Protein AF-A0A5C7JDY8-F1 (afdb_monomer_lite)

Sequence (468 aa):
NITDRLSFLAELFDVFECDSENESQLEAKLAELNAAGYLSSPVINNQGEIIAIVSEKQNGKERTLKKVSVCSDVFGSMIMADPTENKIYLQWMLNLFSRLIKDGKVNSTEAAIRLVEEDLPQANKYLTLFEDNKRKKKFKELCKGSYSLKGITDPTDINQYKSLSQLFDSVDPFIEKDASAIERTMQRFVDIGQALIPVKDRKFTLFIPKSTDASVIFEDFANWCTARKGNGMFNSYTTGHKKPNGKNSDIYIIINNKFFEGKSKEIYQIHFETNQLKDSRNGQNVSIFENVIAESEGISNFFYEELMTMAKHHSKGLENNRYLDYLIQFGFAESLFELLDENTPSIRFMTREIPRLPDISKFKSLDQLIITNAKMVELHPSIGKLTNLEMLVLTENRIKELPKEIGALKNLQFLNLIGNPIKEIPAEITYLDKSNGGSLHRVGVREEDIGVENYRKLRELLPTTFLS

Structure (mmCIF, N/CA/C/O backbone):
data_AF-A0A5C7JDY8-F1
#
_entry.id   AF-A0A5C7JDY8-F1
#
loop_
_atom_site.group_PDB
_atom_site.id
_atom_site.type_symbol
_atom_site.label_atom_id
_atom_site.label_alt_id
_atom_site.label_comp_id
_atom_site.label_asym_id
_atom_site.label_entity_id
_atom_site.label_seq_id
_atom_site.pdbx_PDB_ins_code
_atom_site.Cartn_x
_atom_site.Cartn_y
_atom_site.Cartn_z
_atom_site.occupancy
_atom_site.B_iso_or_equiv
_atom_site.auth_seq_id
_atom_site.auth_comp_id
_atom_site.auth_asym_id
_atom_site.auth_atom_id
_atom_site.pdbx_PDB_model_num
ATOM 1 N N . ASN A 1 1 ? 14.410 -26.413 26.991 1.00 84.56 1 ASN A N 1
ATOM 2 C CA . ASN A 1 1 ? 14.715 -25.323 27.945 1.00 84.56 1 ASN A CA 1
ATOM 3 C C . ASN A 1 1 ? 14.524 -23.981 27.226 1.00 84.56 1 ASN A C 1
ATOM 5 O O . ASN A 1 1 ? 14.586 -23.978 26.001 1.00 84.56 1 ASN A O 1
ATOM 9 N N . ILE A 1 2 ? 14.266 -22.865 27.925 1.00 90.06 2 ILE A N 1
ATOM 10 C CA . ILE A 1 2 ? 14.175 -21.525 27.308 1.00 90.06 2 ILE A CA 1
ATOM 11 C C . ILE A 1 2 ? 15.467 -21.184 26.556 1.00 90.06 2 ILE A C 1
ATOM 13 O O . ILE A 1 2 ? 15.404 -20.692 25.435 1.00 90.06 2 ILE A O 1
ATOM 17 N N . THR A 1 3 ? 16.626 -21.546 27.113 1.00 91.00 3 THR A N 1
ATOM 18 C CA . THR A 1 3 ? 17.938 -21.350 26.483 1.00 91.00 3 THR A CA 1
ATOM 19 C C . THR A 1 3 ? 18.020 -22.039 25.122 1.00 91.00 3 THR A C 1
ATOM 21 O O . THR A 1 3 ? 18.312 -21.373 24.137 1.00 91.00 3 THR A O 1
ATOM 24 N N . ASP A 1 4 ? 17.656 -23.326 25.033 1.00 92.19 4 ASP A N 1
ATOM 25 C CA . ASP A 1 4 ? 17.665 -24.068 23.760 1.00 92.19 4 ASP A CA 1
ATOM 26 C C . ASP A 1 4 ? 16.756 -23.412 22.716 1.00 92.19 4 ASP A C 1
ATOM 28 O O . ASP A 1 4 ? 17.091 -23.353 21.536 1.00 92.19 4 ASP A O 1
ATOM 32 N N . ARG A 1 5 ? 15.597 -22.897 23.149 1.00 93.06 5 ARG A N 1
ATOM 33 C CA . ARG A 1 5 ? 14.659 -22.198 22.266 1.00 93.06 5 ARG A CA 1
ATOM 34 C C . ARG A 1 5 ? 15.249 -20.887 21.756 1.00 93.06 5 ARG A C 1
ATOM 36 O O . ARG A 1 5 ? 15.104 -20.601 20.572 1.00 93.06 5 ARG A O 1
ATOM 43 N N . LEU A 1 6 ? 15.887 -20.098 22.620 1.00 96.19 6 LEU A N 1
ATOM 44 C CA . LEU A 1 6 ? 16.533 -18.849 22.217 1.00 96.19 6 LEU A CA 1
ATOM 45 C C . LEU A 1 6 ? 17.688 -19.114 21.250 1.00 96.19 6 LEU A C 1
ATOM 47 O O . LEU A 1 6 ? 17.748 -18.459 20.217 1.00 96.19 6 LEU A O 1
ATOM 51 N N . SER A 1 7 ? 18.533 -20.112 21.523 1.00 95.62 7 SER A N 1
ATOM 52 C CA . SER A 1 7 ? 19.612 -20.518 20.615 1.00 95.62 7 SER A CA 1
ATOM 53 C C . SER A 1 7 ? 19.076 -20.996 19.265 1.00 95.62 7 SER A C 1
ATOM 55 O O . SER A 1 7 ? 19.556 -20.550 18.228 1.00 95.62 7 SER A O 1
ATOM 57 N N . PHE A 1 8 ? 18.030 -21.827 19.266 1.00 96.56 8 PHE A N 1
ATOM 58 C CA . PHE A 1 8 ? 17.374 -22.278 18.038 1.00 96.56 8 PHE A CA 1
ATOM 59 C C . PHE A 1 8 ? 16.804 -21.111 17.220 1.00 96.56 8 PHE A C 1
ATOM 61 O O . PHE A 1 8 ? 16.949 -21.079 16.001 1.00 96.56 8 PHE A O 1
ATOM 68 N N . LEU A 1 9 ? 16.150 -20.143 17.870 1.00 97.06 9 LEU A N 1
ATOM 69 C CA . LEU A 1 9 ? 15.602 -18.975 17.179 1.00 97.06 9 LEU A CA 1
ATOM 70 C C . LEU A 1 9 ? 16.703 -18.036 16.680 1.00 97.06 9 LEU A C 1
ATOM 72 O O . LEU A 1 9 ? 16.579 -17.517 15.576 1.00 97.06 9 LEU A O 1
ATOM 76 N N . ALA A 1 10 ? 17.778 -17.849 17.445 1.00 97.25 10 ALA A N 1
ATOM 77 C CA . ALA A 1 10 ? 18.922 -17.058 17.010 1.00 97.25 10 ALA A CA 1
ATOM 78 C C . ALA A 1 10 ? 19.558 -17.645 15.738 1.00 97.25 10 ALA A C 1
ATOM 80 O O . ALA A 1 10 ? 19.825 -16.912 14.791 1.00 97.25 10 ALA A O 1
ATOM 81 N N . GLU A 1 11 ? 19.709 -18.971 15.672 1.00 97.06 11 GLU A N 1
ATOM 82 C CA . GLU A 1 11 ? 20.195 -19.668 14.475 1.00 97.06 11 GLU A CA 1
ATOM 83 C C . GLU A 1 11 ? 19.200 -19.563 13.306 1.00 97.06 11 GLU A C 1
ATOM 85 O O . GLU A 1 11 ? 19.575 -19.197 12.192 1.00 97.06 11 GLU A O 1
ATOM 90 N N . LEU A 1 12 ? 17.912 -19.826 13.556 1.00 96.44 12 LEU A N 1
ATOM 91 C CA . LEU A 1 12 ? 16.868 -19.813 12.526 1.00 96.44 12 LEU A CA 1
ATOM 92 C C . LEU A 1 12 ? 16.720 -18.445 11.841 1.00 96.44 12 LEU A C 1
ATOM 94 O O . LEU A 1 12 ? 16.438 -18.386 10.643 1.00 96.44 12 LEU A O 1
ATOM 98 N N . PHE A 1 13 ? 16.880 -17.361 12.602 1.00 96.62 13 PHE A N 1
ATOM 99 C CA . PHE A 1 13 ? 16.777 -15.983 12.115 1.00 96.62 13 PHE A CA 1
ATOM 100 C C . PHE A 1 13 ? 18.139 -15.332 11.834 1.00 96.62 13 PHE A C 1
ATOM 102 O O . PHE A 1 13 ? 18.193 -14.124 11.609 1.00 96.62 13 PHE A O 1
ATOM 109 N N . ASP A 1 14 ? 19.213 -16.133 11.796 1.00 96.31 14 ASP A N 1
ATOM 110 C CA . ASP A 1 14 ? 20.577 -15.702 11.465 1.00 96.31 14 ASP A CA 1
ATOM 111 C C . ASP A 1 14 ? 20.993 -14.442 12.236 1.00 96.31 14 ASP A C 1
ATOM 113 O O . ASP A 1 14 ? 21.390 -13.435 11.644 1.00 96.31 14 ASP A O 1
ATOM 117 N N . VAL A 1 15 ? 20.820 -14.484 13.560 1.00 96.56 15 VAL A N 1
ATOM 118 C CA . VAL A 1 15 ? 21.143 -13.360 14.440 1.00 96.56 15 VAL A CA 1
ATOM 119 C C . VAL A 1 15 ? 22.648 -13.115 14.430 1.00 96.56 15 VAL A C 1
ATOM 121 O O . VAL A 1 15 ? 23.434 -14.048 14.596 1.00 96.56 15 VAL A O 1
ATOM 124 N N . PHE A 1 16 ? 23.043 -11.860 14.234 1.00 94.38 16 PHE A N 1
ATOM 125 C CA . PHE A 1 16 ? 24.439 -11.432 14.219 1.00 94.38 16 PHE A CA 1
ATOM 126 C C . PHE A 1 16 ? 24.649 -10.275 15.195 1.00 94.38 16 PHE A C 1
ATOM 128 O O . PHE A 1 16 ? 23.713 -9.535 15.490 1.00 94.38 16 PHE A O 1
ATOM 135 N N . GLU A 1 17 ? 25.872 -10.133 15.695 1.00 90.44 17 GLU A N 1
ATOM 136 C CA . GLU A 1 17 ? 26.235 -9.037 16.590 1.00 90.44 17 GLU A CA 1
ATOM 137 C C . GLU A 1 17 ? 26.428 -7.727 15.811 1.00 90.44 17 GLU A C 1
ATOM 139 O O . GLU A 1 17 ? 27.074 -7.719 14.760 1.00 90.44 17 GLU A O 1
ATOM 144 N N . CYS A 1 18 ? 25.847 -6.631 16.309 1.00 80.62 18 CYS A N 1
ATOM 145 C CA . CYS A 1 18 ? 25.753 -5.345 15.593 1.00 80.62 18 CYS A CA 1
ATOM 146 C C . CYS A 1 18 ? 26.466 -4.190 16.286 1.00 80.62 18 CYS A C 1
ATOM 148 O O . CYS A 1 18 ? 26.178 -3.040 15.955 1.00 80.62 18 CYS A O 1
ATOM 150 N N . ASP A 1 19 ? 27.316 -4.497 17.265 1.00 70.75 19 ASP A N 1
ATOM 151 C CA . ASP A 1 19 ? 27.870 -3.535 18.214 1.00 70.75 19 ASP A CA 1
ATOM 152 C C . ASP A 1 19 ? 28.311 -2.237 17.515 1.00 70.75 19 ASP A C 1
ATOM 154 O O . ASP A 1 19 ? 29.191 -2.243 16.646 1.00 70.75 19 ASP A O 1
ATOM 158 N N . SER A 1 20 ? 27.647 -1.127 17.854 1.00 55.72 20 SER A N 1
ATOM 159 C CA . SER A 1 20 ? 27.766 0.156 17.144 1.00 55.72 20 SER A CA 1
ATOM 160 C C . SER A 1 20 ? 29.153 0.787 17.281 1.00 55.72 20 SER A C 1
ATOM 162 O O . SER A 1 20 ? 29.516 1.669 16.503 1.00 55.72 20 SER A O 1
ATOM 164 N N . GLU A 1 21 ? 29.958 0.300 18.228 1.00 56.88 21 GLU A N 1
ATOM 165 C CA . GLU A 1 21 ? 31.339 0.725 18.449 1.00 56.88 21 GLU A CA 1
ATOM 166 C C . GLU A 1 21 ? 32.373 -0.110 17.665 1.00 56.88 21 GLU A C 1
ATOM 168 O O . GLU A 1 21 ? 33.567 0.197 17.715 1.00 56.88 21 GLU A O 1
ATOM 173 N N . ASN A 1 22 ? 31.961 -1.156 16.931 1.00 60.12 22 ASN A N 1
ATOM 174 C CA . ASN A 1 22 ? 32.885 -2.129 16.341 1.00 60.12 22 ASN A CA 1
ATOM 175 C C . ASN A 1 22 ? 32.476 -2.563 14.914 1.00 60.12 22 ASN A C 1
ATOM 177 O O . ASN A 1 22 ? 31.991 -3.675 14.690 1.00 60.12 22 ASN A O 1
ATOM 181 N N . GLU A 1 23 ? 32.752 -1.707 13.915 1.00 64.69 23 GLU A N 1
ATOM 182 C CA . GLU A 1 23 ? 32.486 -1.944 12.472 1.00 64.69 23 GLU A CA 1
ATOM 183 C C . GLU A 1 23 ? 32.972 -3.322 11.962 1.00 64.69 23 GLU A C 1
ATOM 185 O O . GLU A 1 23 ? 32.398 -3.897 11.035 1.00 64.69 23 GLU A O 1
ATOM 190 N N . SER A 1 24 ? 33.976 -3.907 12.622 1.00 75.00 24 SER A N 1
ATOM 191 C CA . SER A 1 24 ? 34.580 -5.197 12.276 1.00 75.00 24 SER A CA 1
ATOM 192 C C . SER A 1 24 ? 33.593 -6.376 12.223 1.00 75.00 24 SER A C 1
ATOM 194 O O . SER A 1 24 ? 33.798 -7.299 11.431 1.00 75.00 24 SER A O 1
ATOM 196 N N . GLN A 1 25 ? 32.527 -6.382 13.031 1.00 81.06 25 GLN A N 1
ATOM 197 C CA . GLN A 1 25 ? 31.585 -7.512 13.075 1.00 81.06 25 GLN A CA 1
ATOM 198 C C . GLN A 1 25 ? 30.564 -7.481 11.933 1.00 81.06 25 GLN A C 1
ATOM 200 O O . GLN A 1 25 ? 30.268 -8.521 11.335 1.00 81.06 25 GLN A O 1
ATOM 205 N N . LEU A 1 26 ? 30.087 -6.288 11.569 1.00 84.62 26 LEU A N 1
ATOM 206 C CA . LEU A 1 26 ? 29.249 -6.100 10.388 1.00 84.62 26 LEU A CA 1
ATOM 207 C C . LEU A 1 26 ? 30.007 -6.501 9.122 1.00 84.62 26 LEU A C 1
ATOM 209 O O . LEU A 1 26 ? 29.480 -7.246 8.295 1.00 84.62 26 LEU A O 1
ATOM 213 N N . GLU A 1 27 ? 31.249 -6.031 8.979 1.00 86.69 27 GLU A N 1
ATOM 214 C CA . GLU A 1 27 ? 32.102 -6.372 7.841 1.00 86.69 27 GLU A CA 1
ATOM 215 C C . GLU A 1 27 ? 32.318 -7.883 7.735 1.00 86.69 27 GLU A C 1
ATOM 217 O O . GLU A 1 27 ? 32.195 -8.447 6.645 1.00 86.69 27 GLU A O 1
ATOM 222 N N . ALA A 1 28 ? 32.558 -8.560 8.863 1.00 88.88 28 ALA A N 1
ATOM 223 C CA . ALA A 1 28 ? 32.689 -10.012 8.901 1.00 88.88 28 ALA A CA 1
ATOM 224 C C . ALA A 1 28 ? 31.406 -10.723 8.438 1.00 88.88 28 ALA A C 1
ATOM 226 O O . ALA A 1 28 ? 31.482 -11.648 7.624 1.00 88.88 28 ALA A O 1
ATOM 227 N N . LYS A 1 29 ? 30.223 -10.271 8.884 1.00 92.44 29 LYS A N 1
ATOM 228 C CA . LYS A 1 29 ? 28.945 -10.864 8.460 1.00 92.44 29 LYS A CA 1
ATOM 229 C C . LYS A 1 29 ? 28.654 -10.612 6.980 1.00 92.44 29 LYS A C 1
ATOM 231 O O . LYS A 1 29 ? 28.225 -11.523 6.272 1.00 92.44 29 LYS A O 1
ATOM 236 N N . LEU A 1 30 ? 28.924 -9.406 6.482 1.00 90.94 30 LEU A N 1
ATOM 237 C CA . LEU A 1 30 ? 28.797 -9.086 5.058 1.00 90.94 30 LEU A CA 1
ATOM 238 C C . LEU A 1 30 ? 29.766 -9.922 4.212 1.00 90.94 30 LEU A C 1
ATOM 240 O O . LEU A 1 30 ? 29.370 -10.439 3.168 1.00 90.94 30 LEU A O 1
ATOM 244 N N . ALA A 1 31 ? 31.004 -10.118 4.671 1.00 91.31 31 ALA A N 1
ATOM 245 C CA . ALA A 1 31 ? 31.983 -10.973 4.006 1.00 91.31 31 ALA A CA 1
ATOM 246 C C . ALA A 1 31 ? 31.539 -12.446 3.965 1.00 91.31 31 ALA A C 1
ATOM 248 O O . ALA A 1 31 ? 31.641 -13.078 2.913 1.00 91.31 31 ALA A O 1
ATOM 249 N N . GLU A 1 32 ? 30.991 -12.981 5.062 1.00 94.25 32 GLU A N 1
ATOM 250 C CA . GLU A 1 32 ? 30.404 -14.329 5.127 1.00 94.25 32 GLU A CA 1
ATOM 251 C C . GLU A 1 32 ? 29.272 -14.500 4.098 1.00 94.25 32 GLU A C 1
ATOM 253 O O . GLU A 1 32 ? 29.255 -15.460 3.322 1.00 94.25 32 GLU A O 1
ATOM 258 N N . LEU A 1 33 ? 28.341 -13.543 4.045 1.00 92.62 33 LEU A N 1
ATOM 259 C CA . LEU A 1 33 ? 27.202 -13.570 3.124 1.00 92.62 33 LEU A CA 1
ATOM 260 C C . LEU A 1 33 ? 27.646 -13.444 1.660 1.00 92.62 33 LEU A C 1
ATOM 262 O O . LEU A 1 33 ? 27.157 -14.184 0.799 1.00 92.62 33 LEU A O 1
ATOM 266 N N . ASN A 1 34 ? 28.614 -12.568 1.386 1.00 91.81 34 ASN A N 1
ATOM 267 C CA . ASN A 1 34 ? 29.216 -12.412 0.064 1.00 91.81 34 ASN A CA 1
ATOM 268 C C . ASN A 1 34 ? 29.932 -13.699 -0.376 1.00 91.81 34 ASN A C 1
ATOM 270 O O . ASN A 1 34 ? 29.752 -14.143 -1.510 1.00 91.81 34 ASN A O 1
ATOM 274 N N . ALA A 1 35 ? 30.674 -14.358 0.523 1.00 92.69 35 ALA A N 1
ATOM 275 C CA . ALA A 1 35 ? 31.313 -15.648 0.253 1.00 92.69 35 ALA A CA 1
ATOM 276 C C . ALA A 1 35 ? 30.286 -16.764 -0.026 1.00 92.69 35 ALA A C 1
ATOM 278 O O . ALA A 1 35 ? 30.525 -17.643 -0.855 1.00 92.69 35 ALA A O 1
ATOM 279 N N . ALA A 1 36 ? 29.104 -16.699 0.595 1.00 91.06 36 ALA A N 1
ATOM 280 C CA . ALA A 1 36 ? 27.971 -17.574 0.294 1.00 91.06 36 ALA A CA 1
ATOM 281 C C . ALA A 1 36 ? 27.224 -17.202 -1.010 1.00 91.06 36 ALA A C 1
ATOM 283 O O . ALA A 1 36 ? 26.275 -17.895 -1.410 1.00 91.06 36 ALA A O 1
ATOM 284 N N . GLY A 1 37 ? 27.657 -16.150 -1.710 1.00 89.88 37 GLY A N 1
ATOM 285 C CA . GLY A 1 37 ? 27.122 -15.697 -2.993 1.00 89.88 37 GLY A CA 1
ATOM 286 C C . GLY A 1 37 ? 25.838 -14.875 -2.885 1.00 89.88 37 GLY A C 1
ATOM 287 O O . GLY A 1 37 ? 25.045 -14.890 -3.827 1.00 89.88 37 GLY A O 1
ATOM 288 N N . TYR A 1 38 ? 25.594 -14.227 -1.745 1.00 92.31 38 TYR A N 1
ATOM 289 C CA . TYR A 1 38 ? 24.514 -13.254 -1.587 1.00 92.31 38 TYR A CA 1
ATOM 290 C C . TYR A 1 38 ? 25.014 -11.839 -1.876 1.00 92.31 38 TYR A C 1
ATOM 292 O O . TYR A 1 38 ? 26.098 -11.467 -1.442 1.00 92.31 38 TYR A O 1
ATOM 300 N N . LEU A 1 39 ? 24.187 -11.031 -2.536 1.00 89.81 39 LEU A N 1
ATOM 301 C CA . LEU A 1 39 ? 24.311 -9.579 -2.529 1.00 89.81 39 LEU A CA 1
ATOM 302 C C . LEU A 1 39 ? 23.587 -9.057 -1.286 1.00 89.81 39 LEU A C 1
ATOM 304 O O . LEU A 1 39 ? 22.394 -9.315 -1.129 1.00 89.81 39 LEU A O 1
ATOM 308 N N . SER A 1 40 ? 24.301 -8.369 -0.398 1.00 91.94 40 SER A N 1
ATOM 309 C CA . SER A 1 40 ? 23.774 -7.989 0.917 1.00 91.94 40 SER A CA 1
ATOM 310 C C . SER A 1 40 ? 23.791 -6.481 1.127 1.00 91.94 40 SER A C 1
ATOM 312 O O . SER A 1 40 ? 24.687 -5.788 0.650 1.00 91.94 40 SER A O 1
ATOM 314 N N . SER A 1 41 ? 22.799 -5.961 1.842 1.00 89.25 41 SER A N 1
ATOM 315 C CA . SER A 1 41 ? 22.700 -4.543 2.187 1.00 89.25 41 SER A CA 1
ATOM 316 C C . SER A 1 41 ? 22.206 -4.380 3.627 1.00 89.25 41 SER A C 1
ATOM 318 O O . SER A 1 41 ? 21.225 -5.030 4.003 1.00 89.25 41 SER A O 1
ATOM 320 N N . PRO A 1 42 ? 22.871 -3.550 4.451 1.00 91.12 42 PRO A N 1
ATOM 321 C CA . PRO A 1 42 ? 22.402 -3.262 5.799 1.00 91.12 42 PRO A CA 1
ATOM 322 C C . PRO A 1 42 ? 21.123 -2.421 5.752 1.00 91.12 42 PRO A C 1
ATOM 324 O O . PRO A 1 42 ? 20.952 -1.557 4.891 1.00 91.12 42 PRO A O 1
ATOM 327 N N . VAL A 1 43 ? 20.228 -2.674 6.701 1.00 90.69 43 VAL A N 1
ATOM 328 C CA . VAL A 1 43 ? 19.043 -1.861 6.968 1.00 90.69 43 VAL A CA 1
ATOM 329 C C . VAL A 1 43 ? 19.348 -1.007 8.187 1.00 90.69 43 VAL A C 1
ATOM 331 O O . VAL A 1 43 ? 19.627 -1.544 9.261 1.00 90.69 43 VAL A O 1
ATOM 334 N N . ILE A 1 44 ? 19.303 0.308 8.000 1.00 89.56 44 ILE A N 1
ATOM 335 C CA . ILE A 1 44 ? 19.692 1.302 8.999 1.00 89.56 44 ILE A CA 1
ATOM 336 C C . ILE A 1 44 ? 18.443 2.068 9.436 1.00 89.56 44 ILE A C 1
ATOM 338 O O . ILE A 1 44 ? 17.610 2.421 8.598 1.00 89.56 44 ILE A O 1
ATOM 342 N N . ASN A 1 45 ? 18.298 2.274 10.741 1.00 88.44 45 ASN A N 1
ATOM 343 C CA . ASN A 1 45 ? 17.192 3.014 11.336 1.00 88.44 45 ASN A CA 1
ATOM 344 C C . ASN A 1 45 ? 17.424 4.541 11.278 1.00 88.44 45 ASN A C 1
ATOM 346 O O . ASN A 1 45 ? 18.426 5.015 10.734 1.00 88.44 45 ASN A O 1
ATOM 350 N N . ASN A 1 46 ? 16.503 5.336 11.825 1.00 86.44 46 ASN A N 1
ATOM 351 C CA . ASN A 1 46 ? 16.593 6.798 11.760 1.00 86.44 46 ASN A CA 1
ATOM 352 C C . ASN A 1 46 ? 17.735 7.372 12.614 1.00 86.44 46 ASN A C 1
ATOM 354 O O . ASN A 1 46 ? 18.157 8.507 12.385 1.00 86.44 46 ASN A O 1
ATOM 358 N N . GLN A 1 47 ? 18.229 6.613 13.596 1.00 85.81 47 GLN A N 1
ATOM 359 C CA . GLN A 1 47 ? 19.366 6.985 14.439 1.00 85.81 47 GLN A CA 1
ATOM 360 C C . GLN A 1 47 ? 20.722 6.587 13.832 1.00 85.81 47 GLN A C 1
ATOM 362 O O . GLN A 1 47 ? 21.760 6.933 14.394 1.00 85.81 47 GLN A O 1
ATOM 367 N N . GLY A 1 48 ? 20.739 5.920 12.674 1.00 85.81 48 GLY A N 1
ATOM 368 C CA . GLY A 1 48 ? 21.973 5.444 12.048 1.00 85.81 48 GLY A CA 1
ATOM 369 C C . GLY A 1 48 ? 22.431 4.066 12.540 1.00 85.81 48 GLY A C 1
ATOM 370 O O . GLY A 1 48 ? 23.530 3.638 12.198 1.00 85.81 48 GLY A O 1
ATOM 371 N N . GLU A 1 49 ? 21.603 3.358 13.307 1.00 89.00 49 GLU A N 1
ATOM 372 C CA . GLU A 1 49 ? 21.902 2.037 13.859 1.00 89.00 49 GLU A CA 1
ATOM 373 C C . GLU A 1 49 ? 21.433 0.931 12.908 1.00 89.00 49 GLU A C 1
ATOM 375 O O . GLU A 1 49 ? 20.414 1.046 12.219 1.00 89.00 49 GLU A O 1
ATOM 380 N N . ILE A 1 50 ? 22.168 -0.178 12.873 1.00 91.44 50 ILE A N 1
ATOM 381 C CA . ILE A 1 50 ? 21.856 -1.308 11.998 1.00 91.44 50 ILE A CA 1
ATOM 382 C C . ILE A 1 50 ? 20.844 -2.211 12.688 1.00 91.44 50 ILE A C 1
ATOM 384 O O . ILE A 1 50 ? 21.108 -2.758 13.751 1.00 91.44 50 ILE A O 1
ATOM 388 N N . ILE A 1 51 ? 19.704 -2.435 12.040 1.00 94.00 51 ILE A N 1
ATOM 389 C CA . ILE A 1 51 ? 18.634 -3.280 12.588 1.00 94.00 51 ILE A CA 1
ATOM 390 C C . ILE A 1 51 ? 18.561 -4.657 11.922 1.00 94.00 51 ILE A C 1
ATOM 392 O O . ILE A 1 51 ? 18.035 -5.608 12.506 1.00 94.00 51 ILE A O 1
ATOM 396 N N . ALA A 1 52 ? 19.085 -4.790 10.701 1.00 95.06 52 ALA A N 1
ATOM 397 C CA . ALA A 1 52 ? 19.141 -6.052 9.968 1.00 95.06 52 ALA A CA 1
ATOM 398 C C . ALA A 1 52 ? 20.088 -5.982 8.763 1.00 95.06 52 ALA A C 1
ATOM 400 O O . ALA A 1 52 ? 20.518 -4.907 8.351 1.00 95.06 52 ALA A O 1
ATOM 401 N N . ILE A 1 53 ? 20.327 -7.131 8.134 1.00 93.31 53 ILE A N 1
ATOM 402 C CA . ILE A 1 53 ? 20.910 -7.237 6.792 1.00 93.31 53 ILE A CA 1
ATOM 403 C C . ILE A 1 53 ? 19.902 -7.949 5.894 1.00 93.31 53 ILE A C 1
ATOM 405 O O . ILE A 1 53 ? 19.405 -9.023 6.243 1.00 93.31 53 ILE A O 1
ATOM 409 N N . VAL A 1 54 ? 19.601 -7.363 4.733 1.00 92.69 54 VAL A N 1
ATOM 410 C CA . VAL A 1 54 ? 18.847 -8.034 3.670 1.00 92.69 54 VAL A CA 1
ATOM 411 C C . VAL A 1 54 ? 19.822 -8.592 2.643 1.00 92.69 54 VAL A C 1
ATOM 413 O O . VAL A 1 54 ? 20.714 -7.889 2.174 1.00 92.69 54 VAL A O 1
ATOM 416 N N . SER A 1 55 ? 19.657 -9.866 2.302 1.00 92.06 55 SER A N 1
ATOM 417 C CA . SER A 1 55 ? 20.558 -10.599 1.415 1.00 92.06 55 SER A CA 1
ATOM 418 C C . SER A 1 55 ? 19.779 -11.285 0.306 1.00 92.06 55 SER A C 1
ATOM 420 O O . SER A 1 55 ? 18.841 -12.041 0.569 1.00 92.06 55 SER A O 1
ATOM 422 N N . GLU A 1 56 ? 20.192 -11.077 -0.940 1.00 90.62 56 GLU A N 1
ATOM 423 C CA . GLU A 1 56 ? 19.538 -11.631 -2.122 1.00 90.62 56 GLU A CA 1
ATOM 424 C C . GLU A 1 56 ? 20.504 -12.470 -2.959 1.00 90.62 56 GLU A C 1
ATOM 426 O O . GLU A 1 56 ? 21.659 -12.108 -3.174 1.00 90.62 56 GLU A O 1
ATOM 431 N N . LYS A 1 57 ? 20.033 -13.618 -3.449 1.00 89.06 57 LYS A N 1
ATOM 432 C CA . LYS A 1 57 ? 20.805 -14.506 -4.324 1.00 89.06 57 LYS A CA 1
ATOM 433 C C . LYS A 1 57 ? 19.932 -15.030 -5.452 1.00 89.06 57 LYS A C 1
ATOM 435 O O . LYS A 1 57 ? 18.859 -15.584 -5.209 1.00 89.06 57 LYS A O 1
ATOM 440 N N . GLN A 1 58 ? 20.397 -14.899 -6.691 1.00 79.56 58 GLN A N 1
ATOM 441 C CA . GLN A 1 58 ? 19.716 -15.506 -7.833 1.00 79.56 58 GLN A CA 1
ATOM 442 C C . GLN A 1 58 ? 19.923 -17.019 -7.814 1.00 79.56 58 GLN A C 1
ATOM 444 O O . GLN A 1 58 ? 21.052 -17.507 -7.781 1.00 79.56 58 GLN A O 1
ATOM 449 N N . ASN A 1 59 ? 18.826 -17.772 -7.839 1.00 76.62 59 ASN A N 1
ATOM 450 C CA . ASN A 1 59 ? 18.872 -19.201 -8.104 1.00 76.62 59 ASN A CA 1
ATOM 451 C C . ASN A 1 59 ? 18.542 -19.432 -9.585 1.00 76.62 59 ASN A C 1
ATOM 453 O O . ASN A 1 59 ? 17.666 -18.755 -10.120 1.00 76.62 59 ASN A O 1
ATOM 457 N N . GLY A 1 60 ? 19.200 -20.394 -10.242 1.00 58.44 60 GLY A N 1
ATOM 458 C CA . GLY A 1 60 ? 19.135 -20.656 -11.694 1.00 58.44 60 GLY A CA 1
ATOM 459 C C . GLY A 1 60 ? 17.764 -21.062 -12.273 1.00 58.44 60 GLY A C 1
ATOM 460 O O . GLY A 1 60 ? 17.709 -21.648 -13.347 1.00 58.44 60 GLY A O 1
ATOM 461 N N . LYS A 1 61 ? 16.659 -20.789 -11.567 1.00 56.25 61 LYS A N 1
ATOM 462 C CA . LYS A 1 61 ? 15.258 -21.019 -11.957 1.00 56.25 61 LYS A CA 1
ATOM 463 C C . LYS A 1 61 ? 14.369 -19.793 -11.676 1.00 56.25 61 LYS A C 1
ATOM 465 O O . LYS A 1 61 ? 13.324 -19.938 -11.048 1.00 56.25 61 LYS A O 1
ATOM 470 N N . GLU A 1 62 ? 14.815 -18.593 -12.057 1.00 57.94 62 GLU A N 1
ATOM 471 C CA . GLU A 1 62 ? 14.061 -17.319 -11.951 1.00 57.94 62 GLU A CA 1
ATOM 472 C C . GLU A 1 62 ? 13.543 -16.938 -10.542 1.00 57.94 62 GLU A C 1
ATOM 474 O O . GLU A 1 62 ? 12.793 -15.976 -10.390 1.00 57.94 62 GLU A O 1
ATOM 479 N N . ARG A 1 63 ? 13.937 -17.655 -9.481 1.00 63.81 63 ARG A N 1
ATOM 480 C CA . ARG A 1 63 ? 13.561 -17.344 -8.095 1.00 63.81 63 ARG A CA 1
ATOM 481 C C . ARG A 1 63 ? 14.738 -16.723 -7.358 1.00 63.81 63 ARG A C 1
ATOM 483 O O . ARG A 1 63 ? 15.751 -17.386 -7.133 1.00 63.81 63 ARG A O 1
ATOM 490 N N . THR A 1 64 ? 14.570 -15.476 -6.935 1.00 75.56 64 THR A N 1
ATOM 491 C CA . THR A 1 64 ? 15.478 -14.806 -6.000 1.00 75.56 64 THR A CA 1
ATOM 492 C C . THR A 1 64 ? 15.270 -15.377 -4.601 1.00 75.56 64 THR A C 1
ATOM 494 O O . THR A 1 64 ? 14.168 -15.336 -4.054 1.00 75.56 64 THR A O 1
ATOM 497 N N . LEU A 1 65 ? 16.328 -15.937 -4.020 1.00 84.00 65 LEU A N 1
ATOM 498 C CA . LEU A 1 65 ? 16.363 -16.320 -2.615 1.00 84.00 65 LEU A CA 1
ATOM 499 C C . LEU A 1 65 ? 16.642 -15.070 -1.787 1.00 84.00 65 LEU A C 1
ATOM 501 O O . LEU A 1 65 ? 17.671 -14.429 -1.989 1.00 84.00 65 LEU A O 1
ATOM 505 N N . LYS A 1 66 ? 15.740 -14.748 -0.856 1.00 87.94 66 LYS A N 1
ATOM 506 C CA . LYS A 1 66 ? 15.915 -13.651 0.099 1.00 87.94 66 LYS A CA 1
ATOM 507 C C . LYS A 1 66 ? 16.155 -14.192 1.503 1.00 87.94 66 LYS A C 1
ATOM 509 O O . LYS A 1 66 ? 15.352 -14.979 2.016 1.00 87.94 66 LYS A O 1
ATOM 514 N N . LYS A 1 67 ? 17.230 -13.734 2.133 1.00 90.88 67 LYS A N 1
ATOM 515 C CA . LYS A 1 67 ? 17.599 -14.011 3.522 1.00 90.88 67 LYS A CA 1
ATOM 516 C C . LYS A 1 67 ? 17.610 -12.692 4.301 1.00 90.88 67 LYS A C 1
ATOM 518 O O . LYS A 1 67 ? 17.887 -11.640 3.734 1.00 90.88 67 LYS A O 1
ATOM 523 N N . VAL A 1 68 ? 17.247 -12.766 5.578 1.00 94.56 68 VAL A N 1
ATOM 524 C CA . VAL A 1 68 ? 17.354 -11.649 6.523 1.00 94.56 68 VAL A CA 1
ATOM 525 C C . VAL A 1 68 ? 18.192 -12.131 7.691 1.00 94.56 68 VAL A C 1
ATOM 527 O O . VAL A 1 68 ? 17.884 -13.189 8.238 1.00 94.56 68 VAL A O 1
ATOM 530 N N . SER A 1 69 ? 19.223 -11.367 8.027 1.00 95.94 69 SER A N 1
ATOM 531 C CA . SER A 1 69 ? 20.009 -11.529 9.250 1.00 95.94 69 SER A CA 1
ATOM 532 C C . SER A 1 69 ? 19.536 -10.475 10.244 1.00 95.94 69 SER A C 1
ATOM 534 O O . SER A 1 69 ? 19.498 -9.288 9.908 1.00 95.94 69 SER A O 1
ATOM 536 N N . VAL A 1 70 ? 19.108 -10.900 11.431 1.00 96.81 70 VAL A N 1
ATOM 537 C CA . VAL A 1 70 ? 18.528 -10.000 12.440 1.00 96.81 70 VAL A CA 1
ATOM 538 C C . VAL A 1 70 ? 19.617 -9.484 13.368 1.00 96.81 70 VAL A C 1
ATOM 540 O O . VAL A 1 70 ? 20.475 -10.245 13.804 1.00 96.81 70 VAL A O 1
ATOM 543 N N . CYS A 1 71 ? 19.570 -8.197 13.692 1.00 95.56 71 CYS A N 1
ATOM 544 C CA . CYS A 1 71 ? 20.519 -7.637 14.633 1.00 95.56 71 CYS A CA 1
ATOM 545 C C . CYS A 1 71 ? 20.334 -8.184 16.066 1.00 95.56 71 CYS A C 1
ATOM 547 O O . CYS A 1 71 ? 19.193 -8.323 16.520 1.00 95.56 71 CYS A O 1
ATOM 549 N N . SER A 1 72 ? 21.423 -8.463 16.794 1.00 95.44 72 SER A N 1
ATOM 550 C CA . SER A 1 72 ? 21.399 -8.951 18.181 1.00 95.44 72 SER A CA 1
ATOM 551 C C . SER A 1 72 ? 20.655 -8.011 19.134 1.00 95.44 72 SER A C 1
ATOM 553 O O . SER A 1 72 ? 19.852 -8.494 19.933 1.00 95.44 72 SER A O 1
ATOM 555 N N . ASP A 1 73 ? 20.794 -6.691 18.987 1.00 94.12 73 ASP A N 1
ATOM 556 C CA . ASP A 1 73 ? 20.062 -5.703 19.796 1.00 94.12 73 ASP A CA 1
ATOM 557 C C . ASP A 1 73 ? 18.549 -5.743 19.547 1.00 94.12 73 ASP A C 1
ATOM 559 O O . ASP A 1 73 ? 17.737 -5.696 20.480 1.00 94.12 73 ASP A O 1
ATOM 563 N N . VAL A 1 74 ? 18.143 -5.901 18.283 1.00 96.38 74 VAL A N 1
ATOM 564 C CA . VAL A 1 74 ? 16.730 -6.051 17.902 1.00 96.38 74 VAL A CA 1
ATOM 565 C C . VAL A 1 74 ? 16.175 -7.370 18.442 1.00 96.38 74 VAL A C 1
ATOM 567 O O . VAL A 1 74 ? 15.085 -7.401 19.018 1.00 96.38 74 VAL A O 1
ATOM 570 N N . PHE A 1 75 ? 16.934 -8.460 18.310 1.00 97.62 75 PHE A N 1
ATOM 571 C CA . PHE A 1 75 ? 16.581 -9.770 18.854 1.00 97.62 75 PHE A CA 1
ATOM 572 C C . PHE A 1 75 ? 16.434 -9.727 20.384 1.00 97.62 75 PHE A C 1
ATOM 574 O O . PHE A 1 75 ? 15.429 -10.197 20.924 1.00 97.62 75 PHE A O 1
ATOM 581 N N . GLY A 1 76 ? 17.385 -9.100 21.081 1.00 96.50 76 GLY A N 1
ATOM 582 C CA . GLY A 1 76 ? 17.349 -8.872 22.524 1.00 96.50 76 GLY A CA 1
ATOM 583 C C . GLY A 1 76 ? 16.132 -8.052 22.946 1.00 96.50 76 GLY A C 1
ATOM 584 O O . GLY A 1 76 ? 15.396 -8.447 23.853 1.00 96.50 76 GLY A O 1
ATOM 585 N N . SER A 1 77 ? 15.837 -6.974 22.223 1.00 96.56 77 SER A N 1
ATOM 586 C CA . SER A 1 77 ? 14.649 -6.147 22.453 1.00 96.56 77 SER A CA 1
ATOM 587 C C . SER A 1 77 ? 13.348 -6.945 22.298 1.00 96.56 77 SER A C 1
ATOM 589 O O . SER A 1 77 ? 12.442 -6.814 23.121 1.00 96.56 77 SER A O 1
ATOM 591 N N . MET A 1 78 ? 13.261 -7.852 21.317 1.00 98.00 78 MET A N 1
ATOM 592 C CA . MET A 1 78 ? 12.114 -8.759 21.162 1.00 98.00 78 MET A CA 1
ATOM 593 C C . MET A 1 78 ? 12.011 -9.798 22.288 1.00 98.00 78 MET A C 1
ATOM 595 O O . MET A 1 78 ? 10.904 -10.130 22.716 1.00 98.00 78 MET A O 1
ATOM 599 N N . ILE A 1 79 ? 13.134 -10.298 22.814 1.00 97.50 79 ILE A N 1
ATOM 600 C CA . ILE A 1 79 ? 13.132 -11.180 23.994 1.00 97.50 79 ILE A CA 1
ATOM 601 C C . ILE A 1 79 ? 12.561 -10.446 25.211 1.00 97.50 79 ILE A C 1
ATOM 603 O O . ILE A 1 79 ? 11.764 -11.022 25.962 1.00 97.50 79 ILE A O 1
ATOM 607 N N . MET A 1 80 ? 12.961 -9.189 25.411 1.00 95.94 80 MET A N 1
ATOM 608 C CA . MET A 1 80 ? 12.477 -8.347 26.508 1.00 95.94 80 MET A CA 1
ATOM 609 C C . MET A 1 80 ? 11.005 -7.960 26.327 1.00 95.94 80 MET A C 1
ATOM 611 O O . MET A 1 80 ? 10.248 -7.891 27.299 1.00 95.94 80 MET A O 1
ATOM 615 N N . ALA A 1 81 ? 10.573 -7.773 25.080 1.00 96.69 81 ALA A N 1
ATOM 616 C CA . ALA A 1 81 ? 9.187 -7.502 24.736 1.00 96.69 81 ALA A CA 1
ATOM 617 C C . ALA A 1 81 ? 8.244 -8.674 25.047 1.00 96.69 81 ALA A C 1
ATOM 619 O O . ALA A 1 81 ? 7.089 -8.438 25.372 1.00 96.69 81 ALA A O 1
ATOM 620 N N . ASP A 1 82 ? 8.689 -9.927 24.964 1.00 96.81 82 ASP A N 1
ATOM 621 C CA . ASP A 1 82 ? 7.821 -11.081 25.209 1.00 96.81 82 ASP A CA 1
ATOM 622 C C . ASP A 1 82 ? 7.650 -11.353 26.721 1.00 96.81 82 ASP A C 1
ATOM 624 O O . ASP A 1 82 ? 8.608 -11.772 27.383 1.00 96.81 82 ASP A O 1
ATOM 628 N N . PRO A 1 83 ? 6.449 -11.160 27.301 1.00 95.31 83 PRO A N 1
ATOM 629 C CA . PRO A 1 83 ? 6.232 -11.314 28.739 1.00 95.31 83 PRO A CA 1
ATOM 630 C C . PRO A 1 83 ? 6.117 -12.780 29.177 1.00 95.31 83 PRO A C 1
ATOM 632 O O . PRO A 1 83 ? 6.057 -13.065 30.371 1.00 95.31 83 PRO A O 1
ATOM 635 N N . THR A 1 84 ? 6.052 -13.727 28.237 1.00 93.75 84 THR A N 1
ATOM 636 C CA . THR A 1 84 ? 5.833 -15.138 28.558 1.00 93.75 84 THR A CA 1
ATOM 637 C C . THR A 1 84 ? 7.123 -15.824 28.993 1.00 93.75 84 THR A C 1
ATOM 639 O O . THR A 1 84 ? 8.205 -15.559 28.466 1.00 93.75 84 THR A O 1
ATOM 642 N N . GLU A 1 85 ? 7.002 -16.769 29.926 1.00 90.50 85 GLU A N 1
ATOM 643 C CA . GLU A 1 85 ? 8.141 -17.525 30.460 1.00 90.50 85 GLU A CA 1
ATOM 644 C C . GLU A 1 85 ? 8.938 -18.227 29.350 1.00 90.50 85 GLU A C 1
ATOM 646 O O . GLU A 1 85 ? 10.160 -18.169 29.330 1.00 90.50 85 GLU A O 1
ATOM 651 N N . ASN A 1 86 ? 8.250 -18.825 28.371 1.00 90.31 86 ASN A N 1
ATOM 652 C CA . ASN A 1 86 ? 8.874 -19.583 27.280 1.00 90.31 86 ASN A CA 1
ATOM 653 C C . ASN A 1 86 ? 9.033 -18.794 25.974 1.00 90.31 86 ASN A C 1
ATOM 655 O O . ASN A 1 86 ? 9.290 -19.393 24.928 1.00 90.31 86 ASN A O 1
ATOM 659 N N . LYS A 1 87 ? 8.865 -17.470 26.009 1.00 94.06 87 LYS A N 1
ATOM 660 C CA . LYS A 1 87 ? 9.034 -16.590 24.845 1.00 94.06 87 LYS A CA 1
ATOM 661 C C . LYS A 1 87 ? 8.268 -17.092 23.611 1.00 94.06 87 LYS A C 1
ATOM 663 O O . LYS A 1 87 ? 8.830 -17.381 22.544 1.00 94.06 87 LYS A O 1
ATOM 668 N N . ILE A 1 88 ? 6.972 -17.341 23.794 1.00 91.44 88 ILE A N 1
ATOM 669 C CA . ILE A 1 88 ? 6.126 -17.949 22.759 1.00 91.44 88 ILE A CA 1
ATOM 670 C C . ILE A 1 88 ? 5.843 -16.982 21.600 1.00 91.44 88 ILE A C 1
ATOM 672 O O . ILE A 1 88 ? 5.610 -17.438 20.483 1.00 91.44 88 ILE A O 1
ATOM 676 N N . TYR A 1 89 ? 5.928 -15.672 21.839 1.00 95.62 89 TYR A N 1
ATOM 677 C CA . TYR A 1 89 ? 5.693 -14.601 20.869 1.00 95.62 89 TYR A CA 1
ATOM 678 C C . TYR A 1 89 ? 6.942 -14.114 20.156 1.00 95.62 89 TYR A C 1
ATOM 680 O O . TYR A 1 89 ? 6.823 -13.540 19.075 1.00 95.62 89 TYR A O 1
ATOM 688 N N . LEU A 1 90 ? 8.127 -14.394 20.695 1.00 96.69 90 LEU A N 1
ATOM 689 C CA . LEU A 1 90 ? 9.400 -14.049 20.066 1.00 96.69 90 LEU A CA 1
ATOM 690 C C . LEU A 1 90 ? 9.460 -14.496 18.601 1.00 96.69 90 LEU A C 1
ATOM 692 O O . LEU A 1 90 ? 9.772 -13.703 17.720 1.00 96.69 90 LEU A O 1
ATOM 696 N N . GLN A 1 91 ? 9.087 -15.745 18.313 1.00 96.31 91 GLN A N 1
ATOM 697 C CA . GLN A 1 91 ? 9.107 -16.243 16.937 1.00 96.31 91 GLN A CA 1
ATOM 698 C C . GLN A 1 91 ? 8.105 -15.518 16.028 1.00 96.31 91 GLN A C 1
ATOM 700 O O . GLN A 1 91 ? 8.402 -15.280 14.858 1.00 96.31 91 GLN A O 1
ATOM 705 N N . TRP A 1 92 ? 6.936 -15.143 16.550 1.00 96.69 92 TRP A N 1
ATOM 706 C CA . TRP A 1 92 ? 5.968 -14.348 15.797 1.00 96.69 92 TRP A CA 1
ATOM 707 C C . TRP A 1 92 ? 6.519 -12.947 15.487 1.00 96.69 92 TRP A C 1
ATOM 709 O O . TRP A 1 92 ? 6.469 -12.535 14.330 1.00 96.69 92 TRP A O 1
ATOM 719 N N . MET A 1 93 ? 7.131 -12.262 16.461 1.00 97.31 93 MET A N 1
ATOM 720 C CA . MET A 1 93 ? 7.768 -10.952 16.242 1.00 97.31 93 MET A CA 1
ATOM 721 C C . MET A 1 93 ? 8.932 -11.029 15.243 1.00 97.31 93 MET A C 1
ATOM 723 O O . MET A 1 93 ? 9.047 -10.174 14.366 1.00 97.31 93 MET A O 1
ATOM 727 N N . LEU A 1 94 ? 9.746 -12.086 15.300 1.00 97.06 94 LEU A N 1
ATOM 728 C CA . LEU A 1 94 ? 10.841 -12.299 14.348 1.00 97.06 94 LEU A CA 1
ATOM 729 C C . LEU A 1 94 ? 10.333 -12.564 12.927 1.00 97.06 94 LEU A C 1
ATOM 731 O O . LEU A 1 94 ? 10.875 -12.023 11.960 1.00 97.06 94 LEU A O 1
ATOM 735 N N . ASN A 1 95 ? 9.261 -13.348 12.787 1.00 95.50 95 ASN A N 1
ATOM 736 C CA . ASN A 1 95 ? 8.588 -13.560 11.505 1.00 95.50 95 ASN A CA 1
ATOM 737 C C . ASN A 1 95 ? 7.994 -12.256 10.957 1.00 95.50 95 ASN A C 1
ATOM 739 O O . ASN A 1 95 ? 8.124 -11.975 9.764 1.00 95.50 95 ASN A O 1
ATOM 743 N N . LEU A 1 96 ? 7.360 -11.460 11.824 1.00 93.62 96 LEU A N 1
ATOM 744 C CA . LEU A 1 96 ? 6.796 -10.154 11.496 1.00 93.62 96 LEU A CA 1
ATOM 745 C C . LEU A 1 96 ? 7.879 -9.232 10.918 1.00 93.62 96 LEU A C 1
ATOM 747 O O . LEU A 1 96 ? 7.742 -8.770 9.787 1.00 93.62 96 LEU A O 1
ATOM 751 N N . PHE A 1 97 ? 8.965 -9.034 11.664 1.00 94.88 97 PHE A N 1
ATOM 752 C CA . PHE A 1 97 ? 10.093 -8.185 11.286 1.00 94.88 97 PHE A CA 1
ATOM 753 C C . PHE A 1 97 ? 10.786 -8.664 10.004 1.00 94.88 97 PHE A C 1
ATOM 755 O O . PHE A 1 97 ? 10.958 -7.898 9.056 1.00 94.88 97 PHE A O 1
ATOM 762 N N . SER A 1 98 ? 11.090 -9.963 9.919 1.00 93.94 98 SER A N 1
ATOM 763 C CA . SER A 1 98 ? 11.740 -10.552 8.742 1.00 93.94 98 SER A CA 1
ATOM 764 C C . SER A 1 98 ? 10.907 -10.386 7.473 1.00 93.94 98 SER A C 1
ATOM 766 O O . SER A 1 98 ? 11.460 -10.193 6.393 1.00 93.94 98 SER A O 1
ATOM 768 N N . ARG A 1 99 ? 9.576 -10.476 7.575 1.00 91.38 99 ARG A N 1
ATOM 769 C CA . ARG A 1 99 ? 8.672 -10.272 6.437 1.00 91.38 99 ARG A CA 1
ATOM 770 C C . ARG A 1 99 ? 8.712 -8.826 5.941 1.00 91.38 99 ARG A C 1
ATOM 772 O O . ARG A 1 99 ? 8.831 -8.629 4.737 1.00 91.38 99 ARG A O 1
ATOM 779 N N . LEU A 1 100 ? 8.672 -7.847 6.849 1.00 88.44 100 LEU A N 1
ATOM 780 C CA . LEU A 1 100 ? 8.727 -6.424 6.489 1.00 88.44 100 LEU A CA 1
ATOM 781 C C . LEU A 1 100 ? 10.015 -6.079 5.727 1.00 88.44 100 LEU A C 1
ATOM 783 O O . LEU A 1 100 ? 9.971 -5.349 4.744 1.00 88.44 100 LEU A O 1
ATOM 787 N N . ILE A 1 101 ? 11.144 -6.675 6.112 1.00 88.75 101 ILE A N 1
ATOM 788 C CA . ILE A 1 101 ? 12.419 -6.468 5.412 1.00 88.75 101 ILE A CA 1
ATOM 789 C C . ILE A 1 101 ? 12.459 -7.205 4.063 1.00 88.75 101 ILE A C 1
ATOM 791 O O . ILE A 1 101 ? 12.924 -6.654 3.065 1.00 88.75 101 ILE A O 1
ATOM 795 N N . LYS A 1 102 ? 11.958 -8.448 3.994 1.00 84.69 102 LYS A N 1
ATOM 796 C CA . LYS A 1 102 ? 12.004 -9.269 2.765 1.00 84.69 102 LYS A CA 1
ATOM 797 C C . LYS A 1 102 ? 11.238 -8.662 1.591 1.00 84.69 102 LYS A C 1
ATOM 799 O O . LYS A 1 102 ? 11.652 -8.859 0.444 1.00 84.69 102 LYS A O 1
ATOM 804 N N . ASP A 1 103 ? 10.149 -7.943 1.857 1.00 71.25 103 ASP A N 1
ATOM 805 C CA . ASP A 1 103 ? 9.321 -7.335 0.811 1.00 71.25 103 ASP A CA 1
ATOM 806 C C . ASP A 1 103 ? 10.109 -6.333 -0.050 1.00 71.25 103 ASP A C 1
ATOM 808 O O . ASP A 1 103 ? 9.769 -6.140 -1.216 1.00 71.25 103 ASP A O 1
ATOM 812 N N . GLY A 1 104 ? 11.191 -5.739 0.475 1.00 58.12 104 GLY A N 1
ATOM 813 C CA . GLY A 1 104 ? 12.132 -4.899 -0.280 1.00 58.12 104 GLY A CA 1
ATOM 814 C C . GLY A 1 104 ? 11.544 -3.596 -0.837 1.00 58.12 104 GLY A C 1
ATOM 815 O O . GLY A 1 104 ? 12.243 -2.842 -1.508 1.00 58.12 104 GLY A O 1
ATOM 816 N N . LYS A 1 105 ? 10.265 -3.308 -0.569 1.00 64.44 105 LYS A N 1
ATOM 817 C CA . LYS A 1 105 ? 9.633 -2.027 -0.884 1.00 64.44 105 LYS A CA 1
ATOM 818 C C . LYS A 1 105 ? 10.040 -1.002 0.170 1.00 64.44 105 LYS A C 1
ATOM 820 O O . LYS A 1 105 ? 10.017 -1.312 1.357 1.00 64.44 105 LYS A O 1
ATOM 825 N N . VAL A 1 106 ? 10.313 0.234 -0.255 1.00 58.25 106 VAL A N 1
ATOM 826 C CA . VAL A 1 106 ? 10.673 1.355 0.642 1.00 58.25 106 VAL A CA 1
ATOM 827 C C . VAL A 1 106 ? 9.710 1.464 1.833 1.00 58.25 106 VAL A C 1
ATOM 829 O O . VAL A 1 106 ? 10.149 1.475 2.978 1.00 58.25 106 VAL A O 1
ATOM 832 N N . ASN A 1 107 ? 8.402 1.395 1.577 1.00 63.56 107 ASN A N 1
ATOM 833 C CA . ASN A 1 107 ? 7.377 1.475 2.622 1.00 63.56 107 ASN A CA 1
ATOM 834 C C . ASN A 1 107 ? 7.456 0.309 3.630 1.00 63.56 107 ASN A C 1
ATOM 836 O O . ASN A 1 107 ? 7.135 0.486 4.804 1.00 63.56 107 ASN A O 1
ATOM 840 N N . SER A 1 108 ? 7.869 -0.885 3.188 1.00 73.31 108 SER A N 1
ATOM 841 C CA . SER A 1 108 ? 8.018 -2.056 4.060 1.00 73.31 108 SER A CA 1
ATOM 842 C C . SER A 1 108 ? 9.257 -1.935 4.953 1.00 73.31 108 SER A C 1
ATOM 844 O O . SER A 1 108 ? 9.195 -2.291 6.129 1.00 73.31 108 SER A O 1
ATOM 846 N N . THR A 1 109 ? 10.347 -1.352 4.444 1.00 78.56 109 THR A N 1
ATOM 847 C CA . THR A 1 109 ? 11.534 -1.026 5.252 1.00 78.56 109 THR A CA 1
ATOM 848 C C . THR A 1 109 ? 11.214 0.030 6.309 1.00 78.56 109 THR A C 1
ATOM 850 O O . THR A 1 109 ? 11.533 -0.159 7.478 1.00 78.56 109 THR A O 1
ATOM 853 N N . GLU A 1 110 ? 10.501 1.098 5.944 1.00 79.81 110 GLU A N 1
ATOM 854 C CA . GLU A 1 110 ? 10.024 2.104 6.906 1.00 79.81 110 GLU A CA 1
ATOM 855 C C . GLU A 1 110 ? 9.092 1.499 7.966 1.00 79.81 110 GLU A C 1
ATOM 857 O O . GLU A 1 110 ? 9.105 1.905 9.127 1.00 79.81 110 GLU A O 1
ATOM 862 N N . ALA A 1 111 ? 8.272 0.510 7.597 1.00 82.38 111 ALA A N 1
ATOM 863 C CA . ALA A 1 111 ? 7.454 -0.227 8.556 1.00 82.38 111 ALA A CA 1
ATOM 864 C C . ALA A 1 111 ? 8.307 -1.085 9.510 1.00 82.38 111 ALA A C 1
ATOM 866 O O . ALA A 1 111 ? 7.973 -1.186 10.689 1.00 82.38 111 ALA A O 1
ATOM 867 N N . ALA A 1 112 ? 9.413 -1.672 9.039 1.00 89.44 112 ALA A N 1
ATOM 868 C CA . ALA A 1 112 ? 10.355 -2.398 9.895 1.00 89.44 112 ALA A CA 1
ATOM 869 C C . ALA A 1 112 ? 11.073 -1.463 10.883 1.00 89.44 112 ALA A C 1
ATOM 871 O O . ALA A 1 112 ? 11.206 -1.811 12.054 1.00 89.44 112 ALA A O 1
ATOM 872 N N . ILE A 1 113 ? 11.476 -0.270 10.435 1.00 89.62 113 ILE A N 1
ATOM 873 C CA . ILE A 1 113 ? 12.080 0.759 11.293 1.00 89.62 113 ILE A CA 1
ATOM 874 C C . ILE A 1 113 ? 11.087 1.191 12.380 1.00 89.62 113 ILE A C 1
ATOM 876 O O . ILE A 1 113 ? 11.408 1.130 13.564 1.00 89.62 113 ILE A O 1
ATOM 880 N N . ARG A 1 114 ? 9.841 1.516 12.006 1.00 87.38 114 ARG A N 1
ATOM 881 C CA . ARG A 1 114 ? 8.778 1.875 12.965 1.00 87.38 114 ARG A CA 1
ATOM 882 C C . ARG A 1 114 ? 8.463 0.764 13.962 1.00 87.38 114 ARG A C 1
ATOM 884 O O . ARG A 1 114 ? 8.227 1.041 15.135 1.00 87.38 114 ARG A O 1
ATOM 891 N N . LEU A 1 115 ? 8.490 -0.496 13.523 1.00 91.69 115 LEU A N 1
ATOM 892 C CA . LEU A 1 115 ? 8.326 -1.640 14.419 1.00 91.69 115 LEU A CA 1
ATOM 893 C C . LEU A 1 115 ? 9.370 -1.602 15.541 1.00 91.69 115 LEU A C 1
ATOM 895 O O . LEU A 1 115 ? 9.001 -1.768 16.700 1.00 91.69 115 LEU A O 1
ATOM 899 N N . VAL A 1 116 ? 10.644 -1.377 15.204 1.00 93.06 116 VAL A N 1
ATOM 900 C CA . VAL A 1 116 ? 11.756 -1.368 16.168 1.00 93.06 116 VAL A CA 1
ATOM 901 C C . VAL A 1 116 ? 11.746 -0.109 17.037 1.00 93.06 116 VAL A C 1
ATOM 903 O O . VAL A 1 116 ? 11.864 -0.225 18.253 1.00 93.06 116 VAL A O 1
ATOM 906 N N . GLU A 1 117 ? 11.576 1.073 16.444 1.00 90.25 117 GLU A N 1
ATOM 907 C CA . GLU A 1 117 ? 11.701 2.355 17.152 1.00 90.25 117 GLU A CA 1
ATOM 908 C C . GLU A 1 117 ? 10.446 2.747 17.955 1.00 90.25 117 GLU A C 1
ATOM 910 O O . GLU A 1 117 ? 10.562 3.362 19.014 1.00 90.25 117 GLU A O 1
ATOM 915 N N . GLU A 1 118 ? 9.239 2.405 17.485 1.00 87.75 118 GLU A N 1
ATOM 916 C CA . GLU A 1 118 ? 7.981 2.872 18.095 1.00 87.75 118 GLU A CA 1
ATOM 917 C C . GLU A 1 118 ? 7.188 1.765 18.797 1.00 87.75 118 GLU A C 1
ATOM 919 O O . GLU A 1 118 ? 6.727 1.943 19.935 1.00 87.75 118 GLU A O 1
ATOM 924 N N . ASP A 1 119 ? 6.984 0.632 18.117 1.00 91.00 119 ASP A N 1
ATOM 925 C CA . ASP A 1 119 ? 6.087 -0.420 18.603 1.00 91.00 119 ASP A CA 1
ATOM 926 C C . ASP A 1 119 ? 6.779 -1.324 19.638 1.00 91.00 119 ASP A C 1
ATOM 928 O O . ASP A 1 119 ? 6.204 -1.617 20.693 1.00 91.00 119 ASP A O 1
ATOM 932 N N . LEU A 1 120 ? 8.020 -1.748 19.379 1.00 93.62 120 LEU A N 1
ATOM 933 C CA . LEU A 1 120 ? 8.758 -2.685 20.230 1.00 93.62 120 LEU A CA 1
ATOM 934 C C . LEU A 1 120 ? 8.985 -2.178 21.668 1.00 93.62 120 LEU A C 1
ATOM 936 O O . LEU A 1 120 ? 8.749 -2.963 22.592 1.00 93.62 120 LEU A O 1
ATOM 940 N N . PRO A 1 121 ? 9.313 -0.890 21.915 1.00 93.06 121 PRO A N 1
ATOM 941 C CA . PRO A 1 121 ? 9.454 -0.358 23.275 1.00 93.06 121 PRO A CA 1
ATOM 942 C C . PRO A 1 121 ? 8.187 -0.486 24.131 1.00 93.06 121 PRO A C 1
ATOM 944 O O . PRO A 1 121 ? 8.254 -0.519 25.358 1.00 93.06 121 PRO A O 1
ATOM 947 N N . GLN A 1 122 ? 7.014 -0.566 23.500 1.00 91.81 122 GLN A N 1
ATOM 948 C CA . GLN A 1 122 ? 5.726 -0.696 24.184 1.00 91.81 122 GLN A CA 1
ATOM 949 C C . GLN A 1 122 ? 5.195 -2.136 24.183 1.00 91.81 122 GLN A C 1
ATOM 951 O O . GLN A 1 122 ? 4.251 -2.442 24.920 1.00 91.81 122 GLN A O 1
ATOM 956 N N . ALA A 1 123 ? 5.786 -3.027 23.384 1.00 94.75 123 ALA A N 1
ATOM 957 C CA . ALA A 1 123 ? 5.257 -4.357 23.108 1.00 94.75 123 ALA A CA 1
ATOM 958 C C . ALA A 1 123 ? 5.060 -5.203 24.367 1.00 94.75 123 ALA A C 1
ATOM 960 O O . ALA A 1 123 ? 4.030 -5.863 24.476 1.00 94.75 123 ALA A O 1
ATOM 961 N N . ASN A 1 124 ? 5.958 -5.116 25.354 1.00 96.44 124 ASN A N 1
ATOM 962 C CA . ASN A 1 124 ? 5.817 -5.856 26.612 1.00 96.44 124 ASN A CA 1
ATOM 963 C C . ASN A 1 124 ? 4.490 -5.570 27.325 1.00 96.44 124 ASN A C 1
ATOM 965 O O . ASN A 1 124 ? 3.750 -6.494 27.676 1.00 96.44 124 ASN A O 1
ATOM 969 N N . LYS A 1 125 ? 4.140 -4.287 27.465 1.00 94.38 125 LYS A N 1
ATOM 970 C CA . LYS A 1 125 ? 2.890 -3.859 28.101 1.00 94.38 125 LYS A CA 1
ATOM 971 C C . LYS A 1 125 ? 1.677 -4.437 27.371 1.00 94.38 125 LYS A C 1
ATOM 973 O O . LYS A 1 125 ? 0.779 -4.993 27.999 1.00 94.38 125 LYS A O 1
ATOM 978 N N . TYR A 1 126 ? 1.644 -4.308 26.048 1.00 95.06 126 TYR A N 1
ATOM 979 C CA . TYR A 1 126 ? 0.492 -4.728 25.252 1.00 95.06 126 TYR A CA 1
ATOM 980 C C . TYR A 1 126 ? 0.391 -6.250 25.095 1.00 95.06 126 TYR A C 1
ATOM 982 O O . TYR A 1 126 ? -0.713 -6.784 25.136 1.00 95.06 126 TYR A O 1
ATOM 990 N N . LEU A 1 127 ? 1.511 -6.966 24.989 1.00 96.19 127 LEU A N 1
ATOM 991 C CA . LEU A 1 127 ? 1.535 -8.431 24.990 1.00 96.19 127 LEU A CA 1
ATOM 992 C C . LEU A 1 127 ? 1.087 -8.998 26.340 1.00 96.19 127 LEU A C 1
ATOM 994 O O . LEU A 1 127 ? 0.403 -10.019 26.372 1.00 96.19 127 LEU A O 1
ATOM 998 N N . THR A 1 128 ? 1.403 -8.315 27.444 1.00 95.94 128 THR A N 1
ATOM 999 C CA . THR A 1 128 ? 0.903 -8.683 28.778 1.00 95.94 128 THR A CA 1
ATOM 1000 C C . THR A 1 128 ? -0.615 -8.530 28.834 1.00 95.94 128 THR A C 1
ATOM 1002 O O . THR A 1 128 ? -1.326 -9.477 29.164 1.00 95.94 128 THR A O 1
ATOM 1005 N N . LEU A 1 129 ? -1.138 -7.381 28.390 1.00 95.38 129 LEU A N 1
ATOM 1006 C CA . LEU A 1 129 ? -2.585 -7.171 28.283 1.00 95.38 129 LEU A CA 1
ATOM 1007 C C . LEU A 1 129 ? -3.249 -8.200 27.363 1.00 95.38 129 LEU A C 1
ATOM 1009 O O . LEU A 1 129 ? -4.354 -8.657 27.656 1.00 95.38 129 LEU A O 1
ATOM 1013 N N . PHE A 1 130 ? -2.598 -8.578 26.264 1.00 96.25 130 PHE A N 1
ATOM 1014 C CA . PHE A 1 130 ? -3.095 -9.616 25.372 1.00 96.25 130 PHE A CA 1
ATOM 1015 C C . PHE A 1 130 ? -3.183 -10.964 26.083 1.00 96.25 130 PHE A C 1
ATOM 1017 O O . PHE A 1 130 ? -4.242 -11.586 26.055 1.00 96.25 130 PHE A O 1
ATOM 1024 N N . GLU A 1 131 ? -2.140 -11.396 26.790 1.00 95.56 131 GLU A N 1
ATOM 1025 C CA . GLU A 1 131 ? -2.174 -12.637 27.571 1.00 95.56 131 GLU A CA 1
ATOM 1026 C C . GLU A 1 131 ? -3.294 -12.659 28.608 1.00 95.56 131 GLU A C 1
ATOM 1028 O O . GLU A 1 131 ? -4.084 -13.609 28.662 1.00 95.56 131 GLU A O 1
ATOM 1033 N N . ASP A 1 132 ? -3.425 -11.571 29.360 1.00 95.12 132 ASP A N 1
ATOM 1034 C CA . ASP A 1 132 ? -4.395 -11.455 30.444 1.00 95.12 132 ASP A CA 1
ATOM 1035 C C . ASP A 1 132 ? -5.848 -11.429 29.946 1.00 95.12 132 ASP A C 1
ATOM 1037 O O . ASP A 1 132 ? -6.782 -11.745 30.694 1.00 95.12 132 ASP A O 1
ATOM 1041 N N . ASN A 1 133 ? -6.076 -11.026 28.689 1.00 95.62 133 ASN A N 1
ATOM 1042 C CA . ASN A 1 133 ? -7.416 -10.768 28.162 1.00 95.62 133 ASN A CA 1
ATOM 1043 C C . ASN A 1 133 ? -7.841 -11.672 27.001 1.00 95.62 133 ASN A C 1
ATOM 1045 O O . ASN A 1 133 ? -9.049 -11.858 26.837 1.00 95.62 133 ASN A O 1
ATOM 1049 N N . LYS A 1 134 ? -6.925 -12.302 26.249 1.00 94.94 134 LYS A N 1
ATOM 1050 C CA . LYS A 1 134 ? -7.241 -13.019 24.994 1.00 94.94 134 LYS A CA 1
ATOM 1051 C C . LYS A 1 134 ? -8.311 -14.101 25.143 1.00 94.94 134 LYS A C 1
ATOM 1053 O O . LYS A 1 134 ? -9.077 -14.376 24.223 1.00 94.94 134 LYS A O 1
ATOM 1058 N N . ARG A 1 135 ? -8.428 -14.708 26.329 1.00 94.88 135 ARG A N 1
ATOM 1059 C CA . ARG A 1 135 ? -9.416 -15.767 26.612 1.00 94.88 135 ARG A CA 1
ATOM 1060 C C . ARG A 1 135 ? -10.771 -15.246 27.106 1.00 94.88 135 ARG A C 1
ATOM 1062 O O . ARG A 1 135 ? -11.721 -16.025 27.182 1.00 94.88 135 ARG A O 1
ATOM 1069 N N . LYS A 1 136 ? -10.897 -13.955 27.433 1.00 95.44 136 LYS A N 1
ATOM 1070 C CA . LYS A 1 136 ? -12.134 -13.361 27.964 1.00 95.44 136 LYS A CA 1
ATOM 1071 C C . LYS A 1 136 ? -13.184 -13.212 26.861 1.00 95.44 136 LYS A C 1
ATOM 1073 O O . LYS A 1 136 ? -12.880 -12.825 25.736 1.00 95.44 136 LYS A O 1
ATOM 1078 N N . LYS A 1 137 ? -14.459 -13.436 27.200 1.00 93.62 137 LYS A N 1
ATOM 1079 C CA . LYS A 1 137 ? -15.584 -13.253 26.263 1.00 93.62 137 LYS A CA 1
ATOM 1080 C C . LYS A 1 137 ? -15.639 -11.824 25.705 1.00 93.62 137 LYS A C 1
ATOM 1082 O O . LYS A 1 137 ? -15.738 -11.651 24.494 1.00 93.62 137 LYS A O 1
ATOM 1087 N N . LYS A 1 138 ? -15.474 -10.826 26.584 1.00 91.69 138 LYS A N 1
ATOM 1088 C CA . LYS A 1 138 ? -15.448 -9.397 26.232 1.00 91.69 138 LYS A CA 1
ATOM 1089 C C . LYS A 1 138 ? -14.384 -9.079 25.174 1.00 91.69 138 LYS A C 1
ATOM 1091 O O . LYS A 1 138 ? -14.660 -8.318 24.259 1.00 91.69 138 LYS A O 1
ATOM 1096 N N . PHE A 1 139 ? -13.199 -9.689 25.263 1.00 93.00 139 PHE A N 1
ATOM 1097 C CA . PHE A 1 139 ? -12.127 -9.494 24.280 1.00 93.00 139 PHE A CA 1
ATOM 1098 C C . PHE A 1 139 ? -12.552 -9.977 22.889 1.00 93.00 139 PHE A C 1
ATOM 1100 O O . PHE A 1 139 ? -12.469 -9.230 21.918 1.00 93.00 139 PHE A O 1
ATOM 1107 N N . LYS A 1 140 ? -13.116 -11.189 22.803 1.00 92.06 140 LYS A N 1
ATOM 1108 C CA . LYS A 1 140 ? -13.618 -11.749 21.538 1.00 92.06 140 LYS A CA 1
ATOM 1109 C C . LYS A 1 140 ? -14.760 -10.920 20.938 1.00 92.06 140 LYS A C 1
ATOM 1111 O O . LYS A 1 140 ? -14.841 -10.795 19.721 1.00 92.06 140 LYS A O 1
ATOM 1116 N N . GLU A 1 141 ? -15.647 -10.378 21.773 1.00 89.19 141 GLU A N 1
ATOM 1117 C CA . GLU A 1 141 ? -16.753 -9.512 21.337 1.00 89.19 141 GLU A CA 1
ATOM 1118 C C . GLU A 1 141 ? -16.243 -8.169 20.790 1.00 89.19 141 GLU A C 1
ATOM 1120 O O . GLU A 1 141 ? -16.652 -7.775 19.701 1.00 89.19 141 GLU A O 1
ATOM 1125 N N . LEU A 1 142 ? -15.301 -7.519 21.484 1.00 86.62 142 LEU A N 1
ATOM 1126 C CA . LEU A 1 142 ? -14.675 -6.273 21.024 1.00 86.62 142 LEU A CA 1
ATOM 1127 C C . LEU A 1 142 ? -13.931 -6.464 19.698 1.00 86.62 142 LEU A C 1
ATOM 1129 O O . LEU A 1 142 ? -14.071 -5.644 18.793 1.00 86.62 142 LEU A O 1
ATOM 1133 N N . CYS A 1 143 ? -13.206 -7.577 19.544 1.00 87.25 143 CYS A N 1
ATOM 1134 C CA . CYS A 1 143 ? -12.457 -7.841 18.318 1.00 87.25 143 CYS A CA 1
ATOM 1135 C C . CYS A 1 143 ? -13.363 -7.977 17.085 1.00 87.25 143 CYS A C 1
ATOM 1137 O O . CYS A 1 143 ? -13.022 -7.473 16.020 1.00 87.25 143 CYS A O 1
ATOM 1139 N N . LYS A 1 144 ? -14.543 -8.599 17.226 1.00 85.19 144 LYS A N 1
ATOM 1140 C CA . LYS A 1 144 ? -15.504 -8.776 16.119 1.00 85.19 144 LYS A CA 1
ATOM 1141 C C . LYS A 1 144 ? -16.045 -7.460 15.558 1.00 85.19 144 LYS A C 1
ATOM 1143 O O . LYS A 1 144 ? -16.432 -7.423 14.395 1.00 85.19 144 LYS A O 1
ATOM 1148 N N . GLY A 1 145 ? -16.123 -6.419 16.386 1.00 76.00 145 GLY A N 1
ATOM 1149 C CA . GLY A 1 145 ? -16.621 -5.103 15.986 1.00 76.00 145 GLY A CA 1
ATOM 1150 C C . GLY A 1 145 ? -15.550 -4.171 15.418 1.00 76.00 145 GLY A C 1
ATOM 1151 O O . GLY A 1 145 ? -15.898 -3.111 14.906 1.00 76.00 145 GLY A O 1
ATOM 1152 N N . SER A 1 146 ? -14.265 -4.534 15.510 1.00 81.44 146 SER A N 1
ATOM 1153 C CA . SER A 1 146 ? -13.170 -3.659 15.093 1.00 81.44 146 SER A CA 1
ATOM 1154 C C . SER A 1 146 ? -12.863 -3.792 13.605 1.00 81.44 146 SER A C 1
ATOM 1156 O O . SER A 1 146 ? -12.581 -4.883 13.104 1.00 81.44 146 SER A O 1
ATOM 1158 N N . TYR A 1 147 ? -12.827 -2.657 12.907 1.00 79.25 147 TYR A N 1
ATOM 1159 C CA . TYR A 1 147 ? -12.386 -2.601 11.517 1.00 79.25 147 TYR A CA 1
ATOM 1160 C C . TYR A 1 147 ? -10.913 -2.998 11.356 1.00 79.25 147 TYR A C 1
ATOM 1162 O O . TYR A 1 147 ? -10.582 -3.730 10.423 1.00 79.25 147 TYR A O 1
ATOM 1170 N N . SER A 1 148 ? -10.037 -2.589 12.284 1.00 76.19 148 SER A N 1
ATOM 1171 C CA . SER A 1 148 ? -8.603 -2.910 12.215 1.00 76.19 148 SER A CA 1
ATOM 1172 C C . SER A 1 148 ? -8.322 -4.406 12.367 1.00 76.19 148 SER A C 1
ATOM 1174 O O . SER A 1 148 ? -7.271 -4.872 11.944 1.00 76.19 148 SER A O 1
ATOM 1176 N N . LEU A 1 149 ? -9.271 -5.180 12.902 1.00 84.56 149 LEU A N 1
ATOM 1177 C CA . LEU A 1 149 ? -9.158 -6.628 13.115 1.00 84.56 149 LEU A CA 1
ATOM 1178 C C . LEU A 1 149 ? -9.946 -7.444 12.080 1.00 84.56 149 LEU A C 1
ATOM 1180 O O . LEU A 1 149 ? -10.098 -8.661 12.214 1.00 84.56 149 LEU A O 1
ATOM 1184 N N . LYS A 1 150 ? -10.436 -6.793 11.017 1.00 81.31 150 LYS A N 1
ATOM 1185 C CA . LYS A 1 150 ? -11.125 -7.463 9.914 1.00 81.31 150 LYS A CA 1
ATOM 1186 C C . LYS A 1 150 ? -10.190 -8.494 9.269 1.00 81.31 150 LYS A C 1
ATOM 1188 O O . LYS A 1 150 ? -9.113 -8.165 8.782 1.00 81.31 150 LYS A O 1
ATOM 1193 N N . GLY A 1 151 ? -10.624 -9.753 9.252 1.00 83.31 151 GLY A N 1
ATOM 1194 C CA . GLY A 1 151 ? -9.848 -10.885 8.732 1.00 83.31 151 GLY A CA 1
ATOM 1195 C C . GLY A 1 151 ? -9.230 -11.781 9.809 1.00 83.31 151 GLY A C 1
ATOM 1196 O O . GLY A 1 151 ? -8.787 -12.877 9.477 1.00 83.31 151 GLY A O 1
ATOM 1197 N N . ILE A 1 152 ? -9.262 -11.378 11.084 1.00 89.38 152 ILE A N 1
ATOM 1198 C CA . ILE A 1 152 ? -8.905 -12.250 12.208 1.00 89.38 152 ILE A CA 1
ATOM 1199 C C . ILE A 1 152 ? -10.132 -13.082 12.588 1.00 89.38 152 ILE A C 1
ATOM 1201 O O . ILE A 1 152 ? -11.160 -12.560 13.022 1.00 89.38 152 ILE A O 1
ATOM 1205 N N . THR A 1 153 ? -10.028 -14.393 12.399 1.00 91.31 153 THR A N 1
ATOM 1206 C CA . THR A 1 153 ? -11.104 -15.354 12.691 1.00 91.31 153 THR A CA 1
ATOM 1207 C C . THR A 1 153 ? -11.057 -15.867 14.125 1.00 91.31 153 THR A C 1
ATOM 1209 O O . THR A 1 153 ? -12.105 -16.031 14.753 1.00 91.31 153 THR A O 1
ATOM 1212 N N . ASP A 1 154 ? -9.852 -16.066 14.660 1.00 93.56 154 ASP A N 1
ATOM 1213 C CA . ASP A 1 154 ? -9.623 -16.382 16.064 1.00 93.56 154 ASP A CA 1
ATOM 1214 C C . ASP A 1 154 ? -8.710 -15.316 16.682 1.00 93.56 154 ASP A C 1
ATOM 1216 O O . ASP A 1 154 ? -7.495 -15.375 16.506 1.00 93.56 154 ASP A O 1
ATOM 1220 N N . PRO A 1 155 ? -9.263 -14.345 17.434 1.00 93.31 155 PRO A N 1
ATOM 1221 C CA . PRO A 1 155 ? -8.463 -13.288 18.044 1.00 93.31 155 PRO A CA 1
ATOM 1222 C C . PRO A 1 155 ? -7.548 -13.799 19.168 1.00 93.31 155 PRO A C 1
ATOM 1224 O O . PRO A 1 155 ? -6.754 -13.037 19.703 1.00 93.31 155 PRO A O 1
ATOM 1227 N N . THR A 1 156 ? -7.633 -15.076 19.560 1.00 94.12 156 THR A N 1
ATOM 1228 C CA . THR A 1 156 ? -6.686 -15.659 20.524 1.00 94.12 156 THR A CA 1
ATOM 1229 C C . THR A 1 156 ? -5.389 -16.144 19.882 1.00 94.12 156 THR A C 1
ATOM 1231 O O . THR A 1 156 ? -4.396 -16.331 20.589 1.00 94.12 156 THR A O 1
ATOM 1234 N N . ASP A 1 157 ? -5.387 -16.322 18.560 1.00 94.31 157 ASP A N 1
ATOM 1235 C CA . ASP A 1 157 ? -4.231 -16.755 17.789 1.00 94.31 157 ASP A CA 1
ATOM 1236 C C . ASP A 1 157 ? -3.432 -15.544 17.304 1.00 94.31 157 ASP A C 1
ATOM 1238 O O . ASP A 1 157 ? -3.797 -14.866 16.341 1.00 94.31 157 ASP A O 1
ATOM 1242 N N . ILE A 1 158 ? -2.302 -15.291 17.966 1.00 93.94 158 ILE A N 1
ATOM 1243 C CA . ILE A 1 158 ? -1.427 -14.162 17.638 1.00 93.94 158 ILE A CA 1
ATOM 1244 C C . ILE A 1 158 ? -0.915 -14.215 16.190 1.00 93.94 158 ILE A C 1
ATOM 1246 O O . ILE A 1 158 ? -0.642 -13.177 15.594 1.00 93.94 158 ILE A O 1
ATOM 1250 N N . ASN A 1 159 ? -0.830 -15.403 15.580 1.00 92.44 159 ASN A N 1
ATOM 1251 C CA . ASN A 1 159 ? -0.300 -15.547 14.224 1.00 92.44 159 ASN A CA 1
ATOM 1252 C C . ASN A 1 159 ? -1.235 -14.969 13.153 1.00 92.44 159 ASN A C 1
ATOM 1254 O O . ASN A 1 159 ? -0.803 -14.769 12.020 1.00 92.44 159 ASN A O 1
ATOM 1258 N N . GLN A 1 160 ? -2.494 -14.673 13.497 1.00 93.19 160 GLN A N 1
ATOM 1259 C CA . GLN A 1 160 ? -3.433 -13.986 12.604 1.00 93.19 160 GLN A CA 1
ATOM 1260 C C . GLN A 1 160 ? -3.232 -12.465 12.585 1.00 93.19 160 GLN A C 1
ATOM 1262 O O . GLN A 1 160 ? -3.770 -11.792 11.704 1.00 93.19 160 GLN A O 1
ATOM 1267 N N . TYR A 1 161 ? -2.438 -11.922 13.512 1.00 92.25 161 TYR A N 1
ATOM 1268 C CA . TYR A 1 161 ? -2.121 -10.501 13.573 1.00 92.25 161 TYR A CA 1
ATOM 1269 C C . TYR A 1 161 ? -0.964 -10.166 12.630 1.00 92.25 161 TYR A C 1
ATOM 1271 O O . TYR A 1 161 ? 0.092 -10.804 12.639 1.00 92.25 161 TYR A O 1
ATOM 1279 N N . LYS A 1 162 ? -1.171 -9.138 11.806 1.00 88.44 162 LYS A N 1
ATOM 1280 C CA . LYS A 1 162 ? -0.267 -8.712 10.733 1.00 88.44 162 LYS A CA 1
ATOM 1281 C C . LYS A 1 162 ? 0.750 -7.660 11.159 1.00 88.44 162 LYS A C 1
ATOM 1283 O O . LYS A 1 162 ? 1.669 -7.430 10.375 1.00 88.44 162 LYS A O 1
ATOM 1288 N N . SER A 1 163 ? 0.595 -7.047 12.331 1.00 89.00 163 SER A N 1
ATOM 1289 C CA . SER A 1 163 ? 1.489 -6.032 12.902 1.00 89.00 163 SER A CA 1
ATOM 1290 C C . SER A 1 163 ? 1.361 -6.006 14.435 1.00 89.00 163 SER A C 1
ATOM 1292 O O . SER A 1 163 ? 0.330 -6.413 14.982 1.00 89.00 163 SER A O 1
ATOM 1294 N N . LEU A 1 164 ? 2.393 -5.520 15.142 1.00 89.69 164 LEU A N 1
ATOM 1295 C CA . LEU A 1 164 ? 2.276 -5.183 16.573 1.00 89.69 164 LEU A CA 1
ATOM 1296 C C . LEU A 1 164 ? 1.193 -4.129 16.777 1.00 89.69 164 LEU A C 1
ATOM 1298 O O . LEU A 1 164 ? 0.414 -4.208 17.721 1.00 89.69 164 LEU A O 1
ATOM 1302 N N . SER A 1 165 ? 1.082 -3.203 15.830 1.00 86.31 165 SER A N 1
ATOM 1303 C CA . SER A 1 165 ? 0.078 -2.165 15.879 1.00 86.31 165 SER A CA 1
ATOM 1304 C C . SER A 1 165 ? -1.360 -2.690 15.911 1.00 86.31 165 SER A C 1
ATOM 1306 O O . SER A 1 165 ? -2.132 -2.305 16.790 1.00 86.31 165 SER A O 1
ATOM 1308 N N . GLN A 1 166 ? -1.684 -3.643 15.036 1.00 88.44 166 GLN A N 1
ATOM 1309 C CA . GLN A 1 166 ? -2.975 -4.328 15.032 1.00 88.44 166 GLN A CA 1
ATOM 1310 C C . GLN A 1 166 ? -3.227 -5.095 16.344 1.00 88.44 166 GLN A C 1
ATOM 1312 O O . GLN A 1 166 ? -4.350 -5.118 16.850 1.00 88.44 166 GLN A O 1
ATOM 1317 N N . LEU A 1 167 ? -2.189 -5.715 16.922 1.00 92.75 167 LEU A N 1
ATOM 1318 C CA . LEU A 1 167 ? -2.292 -6.380 18.222 1.00 92.75 167 LEU A CA 1
ATOM 1319 C C . LEU A 1 167 ? -2.620 -5.375 19.330 1.00 92.75 167 LEU A C 1
ATOM 1321 O O . LEU A 1 167 ? -3.529 -5.623 20.122 1.00 92.75 167 LEU A O 1
ATOM 1325 N N . PHE A 1 168 ? -1.921 -4.240 19.370 1.00 91.50 168 PHE A N 1
ATOM 1326 C CA . PHE A 1 168 ? -2.107 -3.212 20.393 1.00 91.50 168 PHE A CA 1
ATOM 1327 C C . PHE A 1 168 ? -3.528 -2.655 20.354 1.00 91.50 168 PHE A C 1
ATOM 1329 O O . PHE A 1 168 ? -4.165 -2.547 21.399 1.00 91.50 168 PHE A O 1
ATOM 1336 N N . ASP A 1 169 ? -4.074 -2.411 19.162 1.00 88.12 169 ASP A N 1
ATOM 1337 C CA . ASP A 1 169 ? -5.453 -1.939 19.003 1.00 88.12 169 ASP A CA 1
ATOM 1338 C C . ASP A 1 169 ? -6.487 -2.936 19.556 1.00 88.12 169 ASP A C 1
ATOM 1340 O O . ASP A 1 169 ? -7.531 -2.531 20.065 1.00 88.12 169 ASP A O 1
ATOM 1344 N N . SER A 1 170 ? -6.201 -4.244 19.517 1.00 90.62 170 SER A N 1
ATOM 1345 C CA . SER A 1 170 ? -7.112 -5.264 20.063 1.00 90.62 170 SER A CA 1
ATOM 1346 C C . SER A 1 170 ? -7.212 -5.253 21.589 1.00 90.62 170 SER A C 1
ATOM 1348 O O . SER A 1 170 ? -8.220 -5.690 22.152 1.00 90.62 170 SER A O 1
ATOM 1350 N N . VAL A 1 171 ? -6.183 -4.739 22.267 1.00 91.31 171 VAL A N 1
ATOM 1351 C CA . VAL A 1 171 ? -6.088 -4.722 23.731 1.00 91.31 171 VAL A CA 1
ATOM 1352 C C . VAL A 1 171 ? -6.132 -3.317 24.331 1.00 91.31 171 VAL A C 1
ATOM 1354 O O . VAL A 1 171 ? -6.352 -3.206 25.534 1.00 91.31 171 VAL A O 1
ATOM 1357 N N . ASP A 1 172 ? -6.003 -2.250 23.532 1.00 86.44 172 ASP A N 1
ATOM 1358 C CA . ASP A 1 172 ? -6.144 -0.860 23.996 1.00 86.44 172 ASP A CA 1
ATOM 1359 C C . ASP A 1 172 ? -7.446 -0.621 24.786 1.00 86.44 172 ASP A C 1
ATOM 1361 O O . ASP A 1 172 ? -7.372 0.019 25.835 1.00 86.44 172 ASP A O 1
ATOM 1365 N N . PRO A 1 173 ? -8.610 -1.217 24.429 1.00 86.44 173 PRO A N 1
ATOM 1366 C CA . PRO A 1 173 ? -9.832 -1.087 25.229 1.00 86.44 173 PRO A CA 1
ATOM 1367 C C . PRO A 1 173 ? -9.754 -1.640 26.663 1.00 86.44 173 PRO A C 1
ATOM 1369 O O . PRO A 1 173 ? -10.673 -1.417 27.453 1.00 86.44 173 PRO A O 1
ATOM 1372 N N . PHE A 1 174 ? -8.718 -2.415 26.995 1.00 86.25 174 PHE A N 1
ATOM 1373 C CA . PHE A 1 174 ? -8.467 -2.941 28.341 1.00 86.25 174 PHE A CA 1
ATOM 1374 C C . PHE A 1 174 ? -7.525 -2.054 29.158 1.00 86.25 174 PHE A C 1
ATOM 1376 O O . PHE A 1 174 ? -7.326 -2.318 30.342 1.00 86.25 174 PHE A O 1
ATOM 1383 N N . ILE A 1 175 ? -6.965 -1.003 28.558 1.00 84.25 175 ILE A N 1
ATOM 1384 C CA . ILE A 1 175 ? -6.250 0.039 29.286 1.00 84.25 175 ILE A CA 1
ATOM 1385 C C . ILE A 1 175 ? -7.303 0.941 29.926 1.00 84.25 175 ILE A C 1
ATOM 1387 O O . ILE A 1 175 ? -8.080 1.588 29.226 1.00 84.25 175 ILE A O 1
ATOM 1391 N N . GLU A 1 176 ? -7.340 0.979 31.258 1.00 70.19 176 GLU A N 1
ATOM 1392 C CA . GLU A 1 176 ? -8.249 1.860 31.990 1.00 70.19 176 GLU A CA 1
ATOM 1393 C C . GLU A 1 176 ? -7.969 3.325 31.625 1.00 70.19 176 GLU A C 1
ATOM 1395 O O . GLU A 1 176 ? -6.890 3.860 31.886 1.00 70.19 176 GLU A O 1
ATOM 1400 N N . LYS A 1 177 ? -8.950 3.962 30.979 1.00 71.94 177 LYS A N 1
ATOM 1401 C CA . LYS A 1 177 ? -8.964 5.389 30.653 1.00 71.94 177 LYS A CA 1
ATOM 1402 C C . LYS A 1 177 ? -10.349 5.925 31.000 1.00 71.94 177 LYS A C 1
ATOM 1404 O O . LYS A 1 177 ? -11.357 5.377 30.547 1.00 71.94 177 LYS A O 1
ATOM 1409 N N . ASP A 1 178 ? -10.409 6.999 31.778 1.00 73.31 178 ASP A N 1
ATOM 1410 C CA . ASP A 1 178 ? -11.663 7.717 31.986 1.00 73.31 178 ASP A CA 1
ATOM 1411 C C . ASP A 1 178 ? -12.058 8.410 30.684 1.00 73.31 178 ASP A C 1
ATOM 1413 O O . ASP A 1 178 ? -11.377 9.327 30.224 1.00 73.31 178 ASP A O 1
ATOM 1417 N N . ALA A 1 179 ? -13.167 7.975 30.083 1.00 78.50 179 ALA A N 1
ATOM 1418 C CA . ALA A 1 179 ? -13.665 8.597 28.863 1.00 78.50 179 ALA A CA 1
ATOM 1419 C C . ALA A 1 179 ? -13.932 10.090 29.103 1.00 78.50 179 ALA A C 1
ATOM 1421 O O . ALA A 1 179 ? -14.582 10.482 30.081 1.00 78.50 179 ALA A O 1
ATOM 1422 N N . SER A 1 180 ? -13.482 10.934 28.184 1.00 85.69 180 SER A N 1
ATOM 1423 C CA . SER A 1 180 ? -13.775 12.365 28.214 1.00 85.69 180 SER A CA 1
ATOM 1424 C C . SER A 1 180 ? -15.279 12.640 28.021 1.00 85.69 180 SER A C 1
ATOM 1426 O O . SER A 1 180 ? -16.061 11.790 27.578 1.00 85.69 180 SER A O 1
ATOM 1428 N N . ALA A 1 181 ? -15.730 13.854 28.358 1.00 85.94 181 ALA A N 1
ATOM 1429 C CA . ALA A 1 181 ? -17.130 14.244 28.153 1.00 85.94 181 ALA A CA 1
ATOM 1430 C C . ALA A 1 181 ? -17.543 14.187 26.669 1.00 85.94 181 ALA A C 1
ATOM 1432 O O . ALA A 1 181 ? -18.675 13.800 26.358 1.00 85.94 181 ALA A O 1
ATOM 1433 N N . ILE A 1 182 ? -16.621 14.526 25.762 1.00 86.62 182 ILE A N 1
ATOM 1434 C CA . ILE A 1 182 ? -16.868 14.466 24.323 1.00 86.62 182 ILE A CA 1
ATOM 1435 C C . ILE A 1 182 ? -16.942 13.019 23.826 1.00 86.62 182 ILE A C 1
ATOM 1437 O O . ILE A 1 182 ? -17.872 12.703 23.093 1.00 86.62 182 ILE A O 1
ATOM 1441 N N . GLU A 1 183 ? -16.086 12.108 24.305 1.00 87.75 183 GLU A N 1
ATOM 1442 C CA . GLU A 1 183 ? -16.169 10.683 23.945 1.00 87.75 183 GLU A CA 1
ATOM 1443 C C . GLU A 1 183 ? -17.495 10.057 24.370 1.00 87.75 183 GLU A C 1
ATOM 1445 O O . GLU A 1 183 ? -18.134 9.362 23.581 1.00 87.75 183 GLU A O 1
ATOM 1450 N N . ARG A 1 184 ? -17.960 10.347 25.594 1.00 88.44 184 ARG A N 1
ATOM 1451 C CA . ARG A 1 184 ? -19.284 9.893 26.051 1.00 88.44 184 ARG A CA 1
ATOM 1452 C C . ARG A 1 184 ? -20.405 10.418 25.157 1.00 88.44 184 ARG A C 1
ATOM 1454 O O . ARG A 1 184 ? -21.378 9.712 24.911 1.00 88.44 184 ARG A O 1
ATOM 1461 N N . THR A 1 185 ? -20.282 11.655 24.683 1.00 89.38 185 THR A N 1
ATOM 1462 C CA . THR A 1 185 ? -21.269 12.279 23.795 1.00 89.38 185 THR A CA 1
ATOM 1463 C C . THR A 1 185 ? -21.239 11.652 22.401 1.00 89.38 185 THR A C 1
ATOM 1465 O O . THR A 1 185 ? -22.292 11.292 21.881 1.00 89.38 185 THR A O 1
ATOM 1468 N N . MET A 1 186 ? -20.051 11.437 21.829 1.00 92.44 186 MET A N 1
ATOM 1469 C CA . MET A 1 186 ? -19.870 10.722 20.562 1.00 92.44 186 MET A CA 1
ATOM 1470 C C . MET A 1 186 ? -20.494 9.329 20.623 1.00 92.44 186 MET A C 1
ATOM 1472 O O . MET A 1 186 ? -21.267 8.970 19.738 1.00 92.44 186 MET A O 1
ATOM 1476 N N . GLN A 1 187 ? -20.213 8.572 21.688 1.00 89.88 187 GLN A N 1
ATOM 1477 C CA . GLN A 1 187 ? -20.747 7.223 21.849 1.00 89.88 187 GLN A CA 1
ATOM 1478 C C . GLN A 1 187 ? -22.277 7.224 21.929 1.00 89.88 187 GLN A C 1
ATOM 1480 O O . GLN A 1 187 ? -22.914 6.435 21.244 1.00 89.88 187 GLN A O 1
ATOM 1485 N N . ARG A 1 188 ? -22.885 8.171 22.659 1.00 91.25 188 ARG A N 1
ATOM 1486 C CA . ARG A 1 188 ? -24.351 8.318 22.691 1.00 91.25 188 ARG A CA 1
ATOM 1487 C C . ARG A 1 188 ? -24.945 8.529 21.300 1.00 91.25 188 ARG A C 1
ATOM 1489 O O . ARG A 1 188 ? -25.977 7.937 21.003 1.00 91.25 188 ARG A O 1
ATOM 1496 N N . PHE A 1 189 ? -24.314 9.345 20.451 1.00 93.25 189 PHE A N 1
ATOM 1497 C CA . PHE A 1 189 ? -24.774 9.546 19.072 1.00 93.25 189 PHE A CA 1
ATOM 1498 C C . PHE A 1 189 ? -24.633 8.286 18.215 1.00 93.25 189 PHE A C 1
ATOM 1500 O O . PHE A 1 189 ? -25.499 8.028 17.380 1.00 93.25 189 PHE A O 1
ATOM 1507 N N . VAL A 1 190 ? -23.583 7.493 18.434 1.00 92.12 190 VAL A N 1
ATOM 1508 C CA . VAL A 1 190 ? -23.426 6.183 17.788 1.00 92.12 190 VAL A CA 1
ATOM 1509 C C . VAL A 1 190 ? -24.536 5.227 18.228 1.00 92.12 190 VAL A C 1
ATOM 1511 O O . VAL A 1 190 ? -25.185 4.625 17.376 1.00 92.12 190 VAL A O 1
ATOM 1514 N N . ASP A 1 191 ? -24.818 5.149 19.530 1.00 90.25 191 ASP A N 1
ATOM 1515 C CA . ASP A 1 191 ? -25.813 4.232 20.100 1.00 90.25 191 ASP A CA 1
ATOM 1516 C C . ASP A 1 191 ? -27.235 4.501 19.572 1.00 90.25 191 ASP A C 1
ATOM 1518 O O . ASP A 1 191 ? -28.013 3.569 19.374 1.00 90.25 191 ASP A O 1
ATOM 1522 N N . ILE A 1 192 ? -27.574 5.768 19.296 1.00 93.50 192 ILE A N 1
ATOM 1523 C CA . ILE A 1 192 ? -28.871 6.164 18.714 1.00 93.50 192 ILE A CA 1
ATOM 1524 C C . ILE A 1 192 ? -28.865 6.225 17.174 1.00 93.50 192 ILE A C 1
ATOM 1526 O O . ILE A 1 192 ? -29.828 6.703 16.575 1.00 93.50 192 ILE A O 1
ATOM 1530 N N . GLY A 1 193 ? -27.785 5.784 16.518 1.00 91.56 193 GLY A N 1
ATOM 1531 C CA . GLY A 1 193 ? -27.672 5.723 15.055 1.00 91.56 193 GLY A CA 1
ATOM 1532 C C . GLY A 1 193 ? -27.492 7.075 14.352 1.00 91.56 193 GLY A C 1
ATOM 1533 O O . GLY A 1 193 ? -27.654 7.168 13.136 1.00 91.56 193 GLY A O 1
ATOM 1534 N N . GLN A 1 194 ? -27.155 8.130 15.092 1.00 92.25 194 GLN A N 1
ATOM 1535 C CA . GLN A 1 194 ? -26.909 9.475 14.561 1.00 92.25 194 GLN A CA 1
ATOM 1536 C C . GLN A 1 194 ? -25.436 9.750 14.229 1.00 92.25 194 GLN A C 1
ATOM 1538 O O . GLN A 1 194 ? -25.108 10.814 13.702 1.00 92.25 194 GLN A O 1
ATOM 1543 N N . ALA A 1 195 ? -24.543 8.801 14.493 1.00 93.56 195 ALA A N 1
ATOM 1544 C CA . ALA A 1 195 ? -23.153 8.836 14.066 1.00 93.56 195 ALA A CA 1
ATOM 1545 C C . ALA A 1 195 ? -22.604 7.418 13.886 1.00 93.56 195 ALA A C 1
ATOM 1547 O O . ALA A 1 195 ? -23.220 6.444 14.312 1.00 93.56 195 ALA A O 1
ATOM 1548 N N . LEU A 1 196 ? -21.428 7.308 13.275 1.00 93.81 196 LEU A N 1
ATOM 1549 C CA . LEU A 1 196 ? -20.658 6.070 13.193 1.00 93.81 196 LEU A CA 1
ATOM 1550 C C . LEU A 1 196 ? -19.215 6.324 13.630 1.00 93.81 196 LEU A C 1
ATOM 1552 O O . LEU A 1 196 ? -18.650 7.369 13.312 1.00 93.81 196 LEU A O 1
ATOM 1556 N N . ILE A 1 197 ? -18.611 5.339 14.294 1.00 93.44 197 ILE A N 1
ATOM 1557 C CA . ILE A 1 197 ? -17.163 5.272 14.524 1.00 93.44 197 ILE A CA 1
ATOM 1558 C C . ILE A 1 197 ? -16.651 4.018 13.811 1.00 93.44 197 ILE A C 1
ATOM 1560 O O . ILE A 1 197 ? -16.614 2.947 14.415 1.00 93.44 197 ILE A O 1
ATOM 1564 N N . PRO A 1 198 ? -16.353 4.093 12.501 1.00 91.12 198 PRO A N 1
ATOM 1565 C CA . PRO A 1 198 ? -15.886 2.927 11.753 1.00 91.12 198 PRO A CA 1
ATOM 1566 C C . PRO A 1 198 ? -14.479 2.479 12.157 1.00 91.12 198 PRO A C 1
ATOM 1568 O O . PRO A 1 198 ? -14.179 1.295 12.064 1.00 91.12 198 PRO A O 1
ATOM 1571 N N . VAL A 1 199 ? -13.619 3.399 12.604 1.00 90.25 199 VAL A N 1
ATOM 1572 C CA . VAL A 1 199 ? -12.247 3.094 13.029 1.00 90.25 199 VAL A CA 1
ATOM 1573 C C . VAL A 1 199 ? -11.970 3.785 14.356 1.00 90.25 199 VAL A C 1
ATOM 1575 O O . VAL A 1 199 ? -12.200 4.986 14.497 1.00 90.25 199 VAL A O 1
ATOM 1578 N N . LYS A 1 200 ? -11.449 3.021 15.314 1.00 88.75 200 LYS A N 1
ATOM 1579 C CA . LYS A 1 200 ? -10.860 3.523 16.552 1.00 88.75 200 LYS A CA 1
ATOM 1580 C C . LYS A 1 200 ? -9.636 2.667 16.858 1.00 88.75 200 LYS A C 1
ATOM 1582 O O . LYS A 1 200 ? -9.786 1.495 17.191 1.00 88.75 200 LYS A O 1
ATOM 1587 N N . ASP A 1 201 ? -8.459 3.248 16.689 1.00 84.50 201 ASP A N 1
ATOM 1588 C CA . ASP A 1 201 ? -7.172 2.652 17.059 1.00 84.50 201 ASP A CA 1
ATOM 1589 C C . ASP A 1 201 ? -6.532 3.462 18.196 1.00 84.50 201 ASP A C 1
ATOM 1591 O O . ASP A 1 201 ? -7.180 4.351 18.758 1.00 84.50 201 ASP A O 1
ATOM 1595 N N . ARG A 1 202 ? -5.282 3.168 18.578 1.00 82.44 202 ARG A N 1
ATOM 1596 C CA . ARG A 1 202 ? -4.618 3.892 19.679 1.00 82.44 202 ARG A CA 1
ATOM 1597 C C . ARG A 1 202 ? -4.356 5.376 19.382 1.00 82.44 202 ARG A C 1
ATOM 1599 O O . ARG A 1 202 ? -4.416 6.190 20.306 1.00 82.44 202 ARG A O 1
ATOM 1606 N N . LYS A 1 203 ? -4.017 5.730 18.136 1.00 87.12 203 LYS A N 1
ATOM 1607 C CA . LYS A 1 203 ? -3.588 7.076 17.720 1.00 87.12 203 LYS A CA 1
ATOM 1608 C C . LYS A 1 203 ? -4.781 7.904 17.236 1.00 87.12 203 LYS A C 1
ATOM 1610 O O . LYS A 1 203 ? -4.841 9.088 17.563 1.00 87.12 203 LYS A O 1
ATOM 1615 N N . PHE A 1 204 ? -5.740 7.305 16.530 1.00 91.94 204 PHE A N 1
ATOM 1616 C CA . PHE A 1 204 ? -6.837 8.017 15.884 1.00 91.94 204 PHE A CA 1
ATOM 1617 C C . PHE A 1 204 ? -8.216 7.382 16.084 1.00 91.94 204 PHE A C 1
ATOM 1619 O O . PHE A 1 204 ? -8.392 6.167 16.182 1.00 91.94 204 PHE A O 1
ATOM 1626 N N . THR A 1 205 ? -9.228 8.248 16.068 1.00 92.62 205 THR A N 1
ATOM 1627 C CA . THR A 1 205 ? -10.644 7.886 15.971 1.00 92.62 205 THR A CA 1
ATOM 1628 C C . THR A 1 205 ? -11.238 8.531 14.721 1.00 92.62 205 THR A C 1
ATOM 1630 O O . THR A 1 205 ? -11.170 9.749 14.563 1.00 92.62 205 THR A O 1
ATOM 1633 N N . LEU A 1 206 ? -11.855 7.731 13.849 1.00 95.06 206 LEU A N 1
ATOM 1634 C CA . LEU A 1 206 ? -12.656 8.215 12.726 1.00 95.06 206 LEU A CA 1
ATOM 1635 C C . LEU A 1 206 ? -14.120 8.283 13.140 1.00 95.06 206 LEU A C 1
ATOM 1637 O O . LEU A 1 206 ? -14.713 7.272 13.502 1.00 95.06 206 LEU A O 1
ATOM 1641 N N . PHE A 1 207 ? -14.710 9.465 13.041 1.00 94.56 207 PHE A N 1
ATOM 1642 C CA . PHE A 1 207 ? -16.101 9.738 13.362 1.00 94.56 207 PHE A CA 1
ATOM 1643 C C . PHE A 1 207 ? -16.841 10.263 12.128 1.00 94.56 207 PHE A C 1
ATOM 1645 O O . PHE A 1 207 ? -16.373 11.176 11.448 1.00 94.56 207 PHE A O 1
ATOM 1652 N N . ILE A 1 208 ? -18.008 9.688 11.839 1.00 94.00 208 ILE A N 1
ATOM 1653 C CA . ILE A 1 208 ? -18.868 10.063 10.711 1.00 94.00 208 ILE A CA 1
ATOM 1654 C C . ILE A 1 208 ? -20.235 10.490 11.264 1.00 94.00 208 ILE A C 1
ATOM 1656 O O . ILE A 1 208 ? -21.055 9.622 11.588 1.00 94.00 208 ILE A O 1
ATOM 1660 N N . PRO A 1 209 ? -20.515 11.800 11.387 1.00 92.25 209 PRO A N 1
ATOM 1661 C CA . PRO A 1 209 ? -21.826 12.280 11.809 1.00 92.25 209 PRO A CA 1
ATOM 1662 C C . PRO A 1 209 ? -22.900 11.979 10.754 1.00 92.25 209 PRO A C 1
ATOM 1664 O O . PRO A 1 209 ? -22.686 12.154 9.555 1.00 92.25 209 PRO A O 1
ATOM 1667 N N . LYS A 1 210 ? -24.082 11.550 11.208 1.00 91.31 210 LYS A N 1
ATOM 1668 C CA . LYS A 1 210 ? -25.275 11.298 10.374 1.00 91.31 210 LYS A CA 1
ATOM 1669 C C . LYS A 1 210 ? -26.413 12.284 10.646 1.00 91.31 210 LYS A C 1
ATOM 1671 O O . LYS A 1 210 ? -27.398 12.290 9.914 1.00 91.31 210 LYS A O 1
ATOM 1676 N N . SER A 1 211 ? -26.269 13.134 11.661 1.00 88.19 211 SER A N 1
ATOM 1677 C CA . SER A 1 211 ? -27.175 14.238 11.970 1.00 88.19 211 SER A CA 1
ATOM 1678 C C . SER A 1 211 ? -26.397 15.533 12.209 1.00 88.19 211 SER A C 1
ATOM 1680 O O . SER A 1 211 ? -25.212 15.514 12.556 1.00 88.19 211 SER A O 1
ATOM 1682 N N . THR A 1 212 ? -27.084 16.668 12.069 1.00 84.44 212 THR A N 1
ATOM 1683 C CA . THR A 1 212 ? -26.539 17.984 12.423 1.00 84.44 212 THR A CA 1
ATOM 1684 C C . THR A 1 212 ? -26.092 18.020 13.884 1.00 84.44 212 THR A C 1
ATOM 1686 O O . THR A 1 212 ? -24.994 18.486 14.166 1.00 84.44 212 THR A O 1
ATOM 1689 N N . ASP A 1 213 ? -26.890 17.466 14.801 1.00 85.31 213 ASP A N 1
ATOM 1690 C CA . ASP A 1 213 ? -26.579 17.453 16.237 1.00 85.31 213 ASP A CA 1
ATOM 1691 C C . ASP A 1 213 ? -25.290 16.676 16.539 1.00 85.31 213 ASP A C 1
ATOM 1693 O O . ASP A 1 213 ? -24.460 17.134 17.323 1.00 85.31 213 ASP A O 1
ATOM 1697 N N . ALA A 1 214 ? -25.073 15.548 15.856 1.00 87.06 214 ALA A N 1
ATOM 1698 C CA . ALA A 1 214 ? -23.832 14.790 15.966 1.00 87.06 214 ALA A CA 1
ATOM 1699 C C . ALA A 1 214 ? -22.631 15.530 15.352 1.00 87.06 214 ALA A C 1
ATOM 1701 O O . ALA A 1 214 ? -21.503 15.334 15.792 1.00 87.06 214 ALA A O 1
ATOM 1702 N N . SER A 1 215 ? -22.848 16.381 14.344 1.00 84.12 215 SER A N 1
ATOM 1703 C CA . SER A 1 215 ? -21.784 17.172 13.715 1.00 84.12 215 SER A CA 1
ATOM 1704 C C . SER A 1 215 ? -21.346 18.374 14.558 1.00 84.12 215 SER A C 1
ATOM 1706 O O . SER A 1 215 ? -20.177 18.755 14.488 1.00 84.12 215 SER A O 1
ATOM 1708 N N . VAL A 1 216 ? -22.257 18.979 15.325 1.00 82.88 216 VAL A N 1
ATOM 1709 C CA . VAL A 1 216 ? -22.017 20.209 16.108 1.00 82.88 216 VAL A CA 1
ATOM 1710 C C . VAL A 1 216 ? -21.055 19.972 17.280 1.00 82.88 216 VAL A C 1
ATOM 1712 O O . VAL A 1 216 ? -20.438 20.912 17.769 1.00 82.88 216 VAL A O 1
ATOM 1715 N N . ILE A 1 217 ? -20.834 18.723 17.707 1.00 82.56 217 ILE A N 1
ATOM 1716 C CA . ILE A 1 217 ? -19.926 18.414 18.831 1.00 82.56 217 ILE A CA 1
ATOM 1717 C C . ILE A 1 217 ? -18.479 18.887 18.604 1.00 82.56 217 ILE A C 1
ATOM 1719 O O . ILE A 1 217 ? -17.729 19.038 19.565 1.00 82.56 217 ILE A O 1
ATOM 1723 N N . PHE A 1 218 ? -18.095 19.125 17.345 1.00 75.69 218 PHE A N 1
ATOM 1724 C CA . PHE A 1 218 ? -16.789 19.657 16.957 1.00 75.69 218 PHE A CA 1
ATOM 1725 C C . PHE A 1 218 ? -16.855 21.109 16.459 1.00 75.69 218 PHE A C 1
ATOM 1727 O O . PHE A 1 218 ? -15.905 21.558 15.821 1.00 75.69 218 PHE A O 1
ATOM 1734 N N . GLU A 1 219 ? -17.943 21.852 16.705 1.00 70.88 219 GLU A N 1
ATOM 1735 C CA . GLU A 1 219 ? -18.108 23.252 16.270 1.00 70.88 219 GLU A CA 1
ATOM 1736 C C . GLU A 1 219 ? -16.886 24.091 16.662 1.00 70.88 219 GLU A C 1
ATOM 1738 O O . GLU A 1 219 ? -16.223 24.645 15.790 1.00 70.88 219 GLU A O 1
ATOM 1743 N N . ASP A 1 220 ? -16.469 24.051 17.927 1.00 67.75 220 ASP A N 1
ATOM 1744 C CA . ASP A 1 220 ? -15.331 24.834 18.430 1.00 67.75 220 ASP A CA 1
ATOM 1745 C C . ASP A 1 220 ? -13.975 24.507 17.768 1.00 67.75 220 ASP A C 1
ATOM 1747 O O . ASP A 1 220 ? -13.044 25.309 17.849 1.00 67.75 220 ASP A O 1
ATOM 1751 N N . PHE A 1 221 ? -13.857 23.368 17.075 1.00 64.06 221 PHE A N 1
ATOM 1752 C CA . PHE A 1 221 ? -12.596 22.858 16.514 1.00 64.06 221 PHE A CA 1
ATOM 1753 C C . PHE A 1 221 ? -12.588 22.756 14.981 1.00 64.06 221 PHE A C 1
ATOM 1755 O O . PHE A 1 221 ? -11.524 22.773 14.366 1.00 64.06 221 PHE A O 1
ATOM 1762 N N . ALA A 1 222 ? -13.766 22.675 14.361 1.00 57.56 222 ALA A N 1
ATOM 1763 C CA . ALA A 1 222 ? -13.966 22.512 12.921 1.00 57.56 222 ALA A CA 1
ATOM 1764 C C . ALA A 1 222 ? -15.056 23.466 12.382 1.00 57.56 222 ALA A C 1
ATOM 1766 O O . ALA A 1 222 ? -15.740 23.190 11.403 1.00 57.56 222 ALA A O 1
ATOM 1767 N N . ASN A 1 223 ? -15.173 24.637 13.011 1.00 57.28 223 ASN A N 1
ATOM 1768 C CA . ASN A 1 223 ? -16.166 25.699 12.793 1.00 57.28 223 ASN A CA 1
ATOM 1769 C C . ASN A 1 223 ? -16.400 26.148 11.331 1.00 57.28 223 ASN A C 1
ATOM 1771 O O . ASN A 1 223 ? -17.376 26.836 11.036 1.00 57.28 223 ASN A O 1
ATOM 1775 N N . TRP A 1 224 ? -15.477 25.839 10.417 1.00 55.28 224 TRP A N 1
ATOM 1776 C CA . TRP A 1 224 ? -15.520 26.236 9.005 1.00 55.28 224 TRP A CA 1
ATOM 1777 C C . TRP A 1 224 ? -16.265 25.231 8.107 1.00 55.28 224 TRP A C 1
ATOM 1779 O O . TRP A 1 224 ? -16.471 25.510 6.924 1.00 55.28 224 TRP A O 1
ATOM 1789 N N . CYS A 1 225 ? -16.640 24.072 8.646 1.00 49.66 225 CYS A N 1
ATOM 1790 C CA . CYS A 1 225 ? -17.280 22.972 7.924 1.00 49.66 225 CYS A CA 1
ATOM 1791 C C . CYS A 1 225 ? -18.287 22.170 8.747 1.00 49.66 225 CYS A C 1
ATOM 1793 O O . CYS A 1 225 ? -19.202 21.583 8.165 1.00 49.66 225 CYS A O 1
ATOM 1795 N N . THR A 1 226 ? -18.148 22.149 10.072 1.00 53.38 226 THR A N 1
ATOM 1796 C CA . THR A 1 226 ? -19.177 21.601 10.945 1.00 53.38 226 THR A CA 1
ATOM 1797 C C . THR A 1 226 ? -20.352 22.562 10.999 1.00 53.38 226 THR A C 1
ATOM 1799 O O . THR A 1 226 ? -20.209 23.790 10.965 1.00 53.38 226 THR A O 1
ATOM 1802 N N . ALA A 1 227 ? -21.558 21.996 10.996 1.00 55.41 227 ALA A N 1
ATOM 1803 C CA . ALA A 1 227 ? -22.739 22.823 11.109 1.00 55.41 227 ALA A CA 1
ATOM 1804 C C . ALA A 1 227 ? -22.739 23.550 12.452 1.00 55.41 227 ALA A C 1
ATOM 1806 O O . ALA A 1 227 ? -22.459 22.958 13.487 1.00 55.41 227 ALA A O 1
ATOM 1807 N N . ARG A 1 228 ? -23.105 24.827 12.413 1.00 63.38 228 ARG A N 1
ATOM 1808 C CA . ARG A 1 228 ? -23.572 25.566 13.580 1.00 63.38 228 ARG A CA 1
ATOM 1809 C C . ARG A 1 228 ? -25.058 25.312 13.713 1.00 63.38 228 ARG A C 1
ATOM 1811 O O . ARG A 1 228 ? -25.748 25.126 12.704 1.00 63.38 228 ARG A O 1
ATOM 1818 N N . LYS A 1 229 ? -25.587 25.372 14.931 1.00 59.75 229 LYS A N 1
ATOM 1819 C CA . LYS A 1 229 ? -27.034 25.274 15.138 1.00 59.75 229 LYS A CA 1
ATOM 1820 C C . LYS A 1 229 ? -27.757 26.342 14.300 1.00 59.75 229 LYS A C 1
ATOM 1822 O O . LYS A 1 229 ? -27.610 27.535 14.542 1.00 59.75 229 LYS A O 1
ATOM 1827 N N . GLY A 1 230 ? -28.518 25.904 13.293 1.00 61.59 230 GLY A N 1
ATOM 1828 C CA . GLY A 1 230 ? -29.248 26.780 12.369 1.00 61.59 230 GLY A CA 1
ATOM 1829 C C . GLY A 1 230 ? -28.542 27.123 11.049 1.00 61.59 230 GLY A C 1
ATOM 1830 O O . GLY A 1 230 ? -29.142 27.827 10.240 1.00 61.59 230 GLY A O 1
ATOM 1831 N N . ASN A 1 231 ? -27.326 26.627 10.775 1.00 66.19 231 ASN A N 1
ATOM 1832 C CA . ASN A 1 231 ? -26.723 26.734 9.441 1.00 66.19 231 ASN A CA 1
ATOM 1833 C C . ASN A 1 231 ? -26.988 25.461 8.602 1.00 66.19 231 ASN A C 1
ATOM 1835 O O . ASN A 1 231 ? -27.052 24.345 9.111 1.00 66.19 231 ASN A O 1
ATOM 1839 N N . GLY A 1 232 ? -27.185 25.622 7.291 1.00 66.44 232 GLY A N 1
ATOM 1840 C CA . GLY A 1 232 ? -27.473 24.510 6.373 1.00 66.44 232 GLY A CA 1
ATOM 1841 C C . GLY A 1 232 ? -26.235 23.730 5.919 1.00 66.44 232 GLY A C 1
ATOM 1842 O O . GLY A 1 232 ? -26.327 22.957 4.970 1.00 66.44 232 GLY A O 1
ATOM 1843 N N . MET A 1 233 ? -25.069 23.951 6.536 1.00 73.75 233 MET A N 1
ATOM 1844 C CA . MET A 1 233 ? -23.777 23.524 5.990 1.00 73.75 233 MET A CA 1
ATOM 1845 C C . MET A 1 233 ? -23.603 22.000 6.015 1.00 73.75 233 MET A C 1
ATOM 1847 O O . MET A 1 233 ? -23.250 21.411 4.996 1.00 73.75 233 MET A O 1
ATOM 1851 N N . PHE A 1 234 ? -23.954 21.345 7.128 1.00 79.69 234 PHE A N 1
ATOM 1852 C CA . PHE A 1 234 ? -23.963 19.878 7.218 1.00 79.69 234 PHE A CA 1
ATOM 1853 C C . PHE A 1 234 ? -24.885 19.253 6.164 1.00 79.69 234 PHE A C 1
ATOM 1855 O O . PHE A 1 234 ? -24.495 18.313 5.474 1.00 79.69 234 PHE A O 1
ATOM 1862 N N . ASN A 1 235 ? -26.085 19.813 5.986 1.00 80.50 235 ASN A N 1
ATOM 1863 C CA . ASN A 1 235 ? -27.036 19.341 4.978 1.00 80.50 235 ASN A CA 1
ATOM 1864 C C . ASN A 1 235 ? -26.514 19.573 3.553 1.00 80.50 235 ASN A C 1
ATOM 1866 O O . ASN A 1 235 ? -26.720 18.723 2.688 1.00 80.50 235 ASN A O 1
ATOM 1870 N N . SER A 1 236 ? -25.810 20.683 3.308 1.00 82.38 236 SER A N 1
ATOM 1871 C CA . SER A 1 236 ? -25.172 20.963 2.018 1.00 82.38 236 SER A CA 1
ATOM 1872 C C . SER A 1 236 ? -24.150 19.891 1.653 1.00 82.38 236 SER A C 1
ATOM 1874 O O . SER A 1 236 ? -24.169 19.421 0.522 1.00 82.38 236 SER A O 1
ATOM 1876 N N . TYR A 1 237 ? -23.294 19.477 2.591 1.00 81.56 237 TYR A N 1
ATOM 1877 C CA . TYR A 1 237 ? -22.318 18.415 2.343 1.00 81.56 237 TYR A CA 1
ATOM 1878 C C . TYR A 1 237 ? -22.986 17.045 2.215 1.00 81.56 237 TYR A C 1
ATOM 1880 O O . TYR A 1 237 ? -22.741 16.338 1.250 1.00 81.56 237 TYR A O 1
ATOM 1888 N N . THR A 1 238 ? -23.890 16.688 3.126 1.00 83.75 238 THR A N 1
ATOM 1889 C CA . THR A 1 238 ? -24.441 15.324 3.190 1.00 83.75 238 THR A CA 1
ATOM 1890 C C . THR A 1 238 ? -25.573 15.070 2.197 1.00 83.75 238 THR A C 1
ATOM 1892 O O . THR A 1 238 ? -25.521 14.132 1.406 1.00 83.75 238 THR A O 1
ATOM 1895 N N . THR A 1 239 ? -26.619 15.894 2.219 1.00 83.81 239 THR A N 1
ATOM 1896 C CA . THR A 1 239 ? -27.805 15.733 1.358 1.00 83.81 239 THR A CA 1
ATOM 1897 C C . THR A 1 239 ? -27.700 16.489 0.038 1.00 83.81 239 THR A C 1
ATOM 1899 O O . THR A 1 239 ? -28.342 16.092 -0.935 1.00 83.81 239 THR A O 1
ATOM 1902 N N . GLY A 1 240 ? -26.888 17.551 -0.010 1.00 85.12 240 GLY A N 1
ATOM 1903 C CA . GLY A 1 240 ? -26.640 18.344 -1.216 1.00 85.12 240 GLY A CA 1
ATOM 1904 C C . GLY A 1 240 ? -25.670 17.689 -2.203 1.00 85.12 240 GLY A C 1
ATOM 1905 O O . GLY A 1 240 ? -25.669 18.049 -3.379 1.00 85.12 240 GLY A O 1
ATOM 1906 N N . HIS A 1 241 ? -24.901 16.689 -1.761 1.00 89.88 241 HIS A N 1
ATOM 1907 C CA . HIS A 1 241 ? -24.015 15.901 -2.612 1.00 89.88 241 HIS A CA 1
ATOM 1908 C C . HIS A 1 241 ? -24.296 14.404 -2.500 1.00 89.88 241 HIS A C 1
ATOM 1910 O O . HIS A 1 241 ? -24.919 13.917 -1.552 1.00 89.88 241 HIS A O 1
ATOM 1916 N N . LYS A 1 242 ? -23.876 13.672 -3.532 1.00 91.75 242 LYS A N 1
ATOM 1917 C CA . LYS A 1 242 ? -24.067 12.231 -3.641 1.00 91.75 242 LYS A CA 1
ATOM 1918 C C . LYS A 1 242 ? -22.741 11.555 -3.926 1.00 91.75 242 LYS A C 1
ATOM 1920 O O . LYS A 1 242 ? -21.991 12.001 -4.795 1.00 91.75 242 LYS A O 1
ATOM 1925 N N . LYS A 1 243 ? -22.530 10.423 -3.260 1.00 92.94 243 LYS A N 1
ATOM 1926 C CA . LYS A 1 243 ? -21.512 9.443 -3.631 1.00 92.94 243 LYS A CA 1
ATOM 1927 C C . LYS A 1 243 ? -21.829 8.858 -5.015 1.00 92.94 243 LYS A C 1
ATOM 1929 O O . LYS A 1 243 ? -22.989 8.884 -5.443 1.00 92.94 243 LYS A O 1
ATOM 1934 N N . PRO A 1 244 ? -20.856 8.233 -5.698 1.00 91.38 244 PRO A N 1
ATOM 1935 C CA . PRO A 1 244 ? -21.063 7.676 -7.039 1.00 91.38 244 PRO A CA 1
ATOM 1936 C C . PRO A 1 244 ? -22.129 6.576 -7.104 1.00 91.38 244 PRO A C 1
ATOM 1938 O O . PRO A 1 244 ? -22.784 6.396 -8.123 1.00 91.38 244 PRO A O 1
ATOM 1941 N N . ASN A 1 245 ? -22.364 5.884 -5.989 1.00 89.38 245 ASN A N 1
ATOM 1942 C CA . ASN A 1 245 ? -23.424 4.885 -5.848 1.00 89.38 245 ASN A CA 1
ATOM 1943 C C . ASN A 1 245 ? -24.824 5.482 -5.566 1.00 89.38 245 ASN A C 1
ATOM 1945 O O . ASN A 1 245 ? -25.749 4.737 -5.248 1.00 89.38 245 ASN A O 1
ATOM 1949 N N . GLY A 1 246 ? -24.986 6.809 -5.618 1.00 89.69 246 GLY A N 1
ATOM 1950 C CA . GLY A 1 246 ? -26.256 7.512 -5.404 1.00 89.69 246 GLY A CA 1
ATOM 1951 C C . GLY A 1 246 ? -26.646 7.739 -3.938 1.00 89.69 246 GLY A C 1
ATOM 1952 O O . GLY A 1 246 ? -27.657 8.396 -3.671 1.00 89.69 246 GLY A O 1
ATOM 1953 N N . LYS A 1 247 ? -25.863 7.238 -2.971 1.00 91.38 247 LYS A N 1
ATOM 1954 C CA . LYS A 1 247 ? -26.073 7.525 -1.543 1.00 91.38 247 LYS A CA 1
ATOM 1955 C C . LYS A 1 247 ? -25.665 8.961 -1.207 1.00 91.38 247 LYS A C 1
ATOM 1957 O O . LYS A 1 247 ? -24.902 9.585 -1.938 1.00 91.38 247 LYS A O 1
ATOM 1962 N N . ASN A 1 248 ? -26.177 9.477 -0.092 1.00 92.06 248 ASN A N 1
ATOM 1963 C CA . ASN A 1 248 ? -25.731 10.755 0.469 1.00 92.06 248 ASN A CA 1
ATOM 1964 C C . ASN A 1 248 ? -24.223 10.729 0.751 1.00 92.06 248 ASN A C 1
ATOM 1966 O O . ASN A 1 248 ? -23.676 9.688 1.128 1.00 92.06 248 ASN A O 1
ATOM 1970 N N . SER A 1 249 ? -23.583 11.875 0.557 1.00 92.50 249 SER A N 1
ATOM 1971 C CA . SER A 1 249 ? -22.186 12.093 0.917 1.00 92.50 249 SER A CA 1
ATOM 1972 C C . SER A 1 249 ? -21.968 12.032 2.425 1.00 92.50 249 SER A C 1
ATOM 1974 O O . SER A 1 249 ? -22.883 12.272 3.215 1.00 92.50 249 SER A O 1
ATOM 1976 N N . ASP A 1 250 ? -20.736 11.711 2.810 1.00 92.12 250 ASP A N 1
ATOM 1977 C CA . ASP A 1 250 ? -20.321 11.603 4.205 1.00 92.12 250 ASP A CA 1
ATOM 1978 C C . ASP A 1 250 ? -19.254 12.648 4.523 1.00 92.12 250 ASP A C 1
ATOM 1980 O O . ASP A 1 250 ? -18.355 12.903 3.721 1.00 92.12 250 ASP A O 1
ATOM 1984 N N . ILE A 1 251 ? -19.348 13.224 5.720 1.00 90.06 251 ILE A N 1
ATOM 1985 C CA . ILE A 1 251 ? -18.274 14.017 6.314 1.00 90.06 251 ILE A CA 1
ATOM 1986 C C . ILE A 1 251 ? -17.463 13.082 7.206 1.00 90.06 251 ILE A C 1
ATOM 1988 O O . ILE A 1 251 ? -18.021 12.409 8.072 1.00 90.06 251 ILE A O 1
ATOM 1992 N N . TYR A 1 252 ? -16.151 13.059 7.009 1.00 92.75 252 TYR A N 1
ATOM 1993 C CA . TYR A 1 252 ? -15.226 12.258 7.799 1.00 92.75 252 TYR A CA 1
ATOM 1994 C C . TYR A 1 252 ? -14.463 13.174 8.749 1.00 92.75 252 TYR A C 1
ATOM 1996 O O . TYR A 1 252 ? -13.833 14.133 8.302 1.00 92.75 252 TYR A O 1
ATOM 2004 N N . ILE A 1 253 ? -14.516 12.881 10.047 1.00 91.62 253 ILE A N 1
ATOM 2005 C CA . ILE A 1 253 ? -13.791 13.609 11.090 1.00 91.62 253 ILE A CA 1
ATOM 2006 C C . ILE A 1 253 ? -12.768 12.655 11.699 1.00 91.62 253 ILE A C 1
ATOM 2008 O O . ILE A 1 253 ? -13.142 11.667 12.325 1.00 91.62 253 ILE A O 1
ATOM 2012 N N . ILE A 1 254 ? -11.483 12.935 11.508 1.00 92.81 254 ILE A N 1
ATOM 2013 C CA . ILE A 1 254 ? -10.390 12.144 12.077 1.00 92.81 254 ILE A CA 1
ATOM 2014 C C . ILE A 1 254 ? -9.843 12.905 13.276 1.00 92.81 254 ILE A C 1
ATOM 2016 O O . ILE A 1 254 ? -9.478 14.074 13.166 1.00 92.81 254 ILE A O 1
ATOM 2020 N N . ILE A 1 255 ? -9.793 12.243 14.422 1.00 91.38 255 ILE A N 1
ATOM 2021 C CA . ILE A 1 255 ? -9.442 12.846 15.704 1.00 91.38 255 ILE A CA 1
ATOM 2022 C C . ILE A 1 255 ? -8.176 12.163 16.194 1.00 91.38 255 ILE A C 1
ATOM 2024 O O . ILE A 1 255 ? -8.177 10.942 16.346 1.00 91.38 255 ILE A O 1
ATOM 2028 N N . ASN A 1 256 ? -7.112 12.922 16.464 1.00 91.88 256 ASN A N 1
ATOM 2029 C CA . ASN A 1 256 ? -5.974 12.383 17.205 1.00 91.88 256 ASN A CA 1
ATOM 2030 C C . ASN A 1 256 ? -6.432 12.105 18.641 1.00 91.88 256 ASN A C 1
ATOM 2032 O O . ASN A 1 256 ? -6.898 13.017 19.313 1.00 91.88 256 ASN A O 1
ATOM 2036 N N . ASN A 1 257 ? -6.289 10.885 19.151 1.00 90.81 257 ASN A N 1
ATOM 2037 C CA . ASN A 1 257 ? -6.824 10.503 20.460 1.00 90.81 257 ASN A CA 1
ATOM 2038 C C . ASN A 1 257 ? -6.222 11.303 21.629 1.00 90.81 257 ASN A C 1
ATOM 2040 O O . ASN A 1 257 ? -6.879 11.457 22.658 1.00 90.81 257 ASN A O 1
ATOM 2044 N N . LYS A 1 258 ? -5.036 11.914 21.462 1.00 89.25 258 LYS A N 1
ATOM 2045 C CA . LYS A 1 258 ? -4.484 12.890 22.426 1.00 89.25 258 LYS A CA 1
ATOM 2046 C C . LYS A 1 258 ? -5.405 14.101 22.631 1.00 89.25 258 LYS A C 1
ATOM 2048 O O . LYS A 1 258 ? -5.285 14.796 23.638 1.00 89.25 258 LYS A O 1
ATOM 2053 N N . PHE A 1 259 ? -6.325 14.357 21.701 1.00 89.19 259 PHE A N 1
ATOM 2054 C CA . PHE A 1 259 ? -7.393 15.343 21.830 1.00 89.19 259 PHE A CA 1
ATOM 2055 C C . PHE A 1 259 ? -8.296 15.066 23.034 1.00 89.19 259 PHE A C 1
ATOM 2057 O O . PHE A 1 259 ? -8.591 15.979 23.802 1.00 89.19 259 PHE A O 1
ATOM 2064 N N . PHE A 1 260 ? -8.681 13.806 23.252 1.00 87.19 260 PHE A N 1
ATOM 2065 C CA . PHE A 1 260 ? -9.560 13.426 24.361 1.00 87.19 260 PHE A CA 1
ATOM 2066 C C . PHE A 1 260 ? -8.904 13.621 25.731 1.00 87.19 260 PHE A C 1
ATOM 2068 O O . PHE A 1 260 ? -9.587 13.856 26.725 1.00 87.19 260 PHE A O 1
ATOM 2075 N N . GLU A 1 261 ? -7.574 13.612 25.763 1.00 85.56 261 GLU A N 1
ATOM 2076 C CA . GLU A 1 261 ? -6.761 13.881 26.949 1.00 85.56 261 GLU A CA 1
ATOM 2077 C C . GLU A 1 261 ? -6.457 15.381 27.140 1.00 85.56 261 GLU A C 1
ATOM 2079 O O . GLU A 1 261 ? -5.737 15.752 28.065 1.00 85.56 261 GLU A O 1
ATOM 2084 N N . GLY A 1 262 ? -6.940 16.254 26.246 1.00 83.38 262 GLY A N 1
ATOM 2085 C CA . GLY A 1 262 ? -6.613 17.683 26.241 1.00 83.38 262 GLY A CA 1
ATOM 2086 C C . GLY A 1 262 ? -5.163 17.998 25.845 1.00 83.38 262 GLY A C 1
ATOM 2087 O O . GLY A 1 262 ? -4.715 19.132 26.007 1.00 83.38 262 GLY A O 1
ATOM 2088 N N . LYS A 1 263 ? -4.422 17.013 25.321 1.00 85.44 263 LYS A N 1
ATOM 2089 C CA . LYS A 1 263 ? -3.000 17.127 24.947 1.00 85.44 263 LYS A CA 1
ATOM 2090 C C . LYS A 1 263 ? -2.780 17.524 23.487 1.00 85.44 263 LYS A C 1
ATOM 2092 O O . LYS A 1 263 ? -1.654 17.819 23.102 1.00 85.44 263 LYS A O 1
ATOM 2097 N N . SER A 1 264 ? -3.828 17.512 22.667 1.00 84.62 264 SER A N 1
ATOM 2098 C CA . SER A 1 264 ? -3.776 17.923 21.263 1.00 84.62 264 SER A CA 1
ATOM 2099 C C . SER A 1 264 ? -5.056 18.656 20.858 1.00 84.62 264 SER A C 1
ATOM 2101 O O . SER A 1 264 ? -6.112 18.456 21.451 1.00 84.62 264 SER A O 1
ATOM 2103 N N . LYS A 1 265 ? -4.963 19.506 19.833 1.00 82.19 265 LYS A N 1
ATOM 2104 C CA . LYS A 1 265 ? -6.110 20.113 19.128 1.00 82.19 265 LYS A CA 1
ATOM 2105 C C . LYS A 1 265 ? -6.212 19.615 17.684 1.00 82.19 265 LYS A C 1
ATOM 2107 O O . LYS A 1 265 ? -6.843 20.248 16.841 1.00 82.19 265 LYS A O 1
ATOM 2112 N N . GLU A 1 266 ? -5.505 18.538 17.375 1.00 85.94 266 GLU A N 1
ATOM 2113 C CA . GLU A 1 266 ? -5.385 18.000 16.032 1.00 85.94 266 GLU A CA 1
ATOM 2114 C C . GLU A 1 266 ? -6.630 17.193 15.665 1.00 85.94 266 GLU A C 1
ATOM 2116 O O . GLU A 1 266 ? -6.890 16.110 16.195 1.00 85.94 266 GLU A O 1
ATOM 2121 N N . ILE A 1 267 ? -7.405 17.770 14.752 1.00 86.94 267 ILE A N 1
ATOM 2122 C CA . ILE A 1 267 ? -8.578 17.170 14.134 1.00 86.94 267 ILE A CA 1
ATOM 2123 C C . ILE A 1 267 ? -8.492 17.479 12.645 1.00 86.94 267 ILE A C 1
ATOM 2125 O O . ILE A 1 267 ? -8.124 18.589 12.250 1.00 86.94 267 ILE A O 1
ATOM 2129 N N . TYR A 1 268 ? -8.861 16.500 11.833 1.00 87.81 268 TYR A N 1
ATOM 2130 C CA . TYR A 1 268 ? -8.938 16.619 10.390 1.00 87.81 268 TYR A CA 1
ATOM 2131 C C . TYR A 1 268 ? -10.364 16.404 9.928 1.00 87.81 268 TYR A C 1
ATOM 2133 O O . TYR A 1 268 ? -11.072 15.541 10.448 1.00 87.81 268 TYR A O 1
ATOM 2141 N N . GLN A 1 269 ? -10.768 17.161 8.915 1.00 86.50 269 GLN A N 1
ATOM 2142 C CA . GLN A 1 269 ? -12.041 16.944 8.256 1.00 86.50 269 GLN A CA 1
ATOM 2143 C C . GLN A 1 269 ? -11.851 16.720 6.763 1.00 86.50 269 GLN A C 1
ATOM 2145 O O . GLN A 1 269 ? -11.157 17.486 6.091 1.00 86.50 269 GLN A O 1
ATOM 2150 N N . ILE A 1 270 ? -12.538 15.701 6.253 1.00 89.06 270 ILE A N 1
ATOM 2151 C CA . ILE A 1 270 ? -12.523 15.319 4.849 1.00 89.06 270 ILE A CA 1
ATOM 2152 C C . ILE A 1 270 ? -13.958 15.244 4.329 1.00 89.06 270 ILE A C 1
ATOM 2154 O O . ILE A 1 270 ? -14.834 14.636 4.945 1.00 89.06 270 ILE A O 1
ATOM 2158 N N . HIS A 1 271 ? -14.190 15.868 3.180 1.00 90.06 271 HIS A N 1
ATOM 2159 C CA . HIS A 1 271 ? -15.399 15.722 2.386 1.00 90.06 271 HIS A CA 1
ATOM 2160 C C . HIS A 1 271 ? -15.015 15.645 0.905 1.00 90.06 271 HIS A C 1
ATOM 2162 O O . HIS A 1 271 ? -14.663 16.647 0.272 1.00 90.06 271 HIS A O 1
ATOM 2168 N N . PHE A 1 272 ? -15.071 14.432 0.359 1.00 91.75 272 PHE A N 1
ATOM 2169 C CA . PHE A 1 272 ? -14.555 14.127 -0.974 1.00 91.75 272 PHE A CA 1
ATOM 2170 C C . PHE A 1 272 ? -15.348 14.824 -2.092 1.00 91.75 272 PHE A C 1
ATOM 2172 O O . PHE A 1 272 ? -14.772 15.281 -3.079 1.00 91.75 272 PHE A O 1
ATOM 2179 N N . GLU A 1 273 ? -16.670 14.979 -1.957 1.00 91.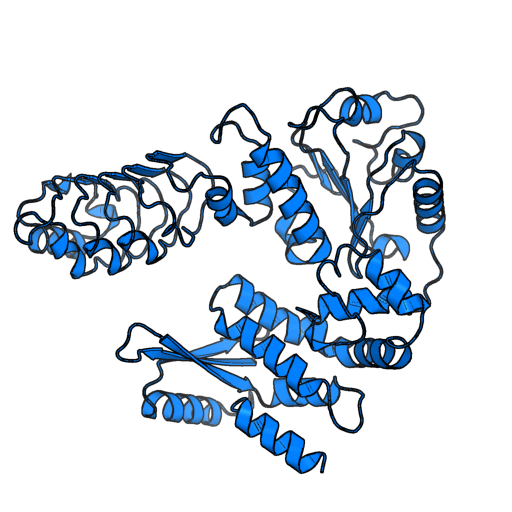69 273 GLU A N 1
ATOM 2180 C CA . GLU A 1 273 ? -17.497 15.539 -3.037 1.00 91.69 273 GLU A CA 1
ATOM 2181 C C . GLU A 1 273 ? -17.336 17.053 -3.243 1.00 91.69 273 GLU A C 1
ATOM 2183 O O . GLU A 1 273 ? -17.699 17.567 -4.304 1.00 91.69 273 GLU A O 1
ATOM 2188 N N . THR A 1 274 ? -16.743 17.773 -2.291 1.00 87.50 274 THR A N 1
ATOM 2189 C CA . THR A 1 274 ? -16.424 19.209 -2.439 1.00 87.50 274 THR A CA 1
ATOM 2190 C C . THR A 1 274 ? -14.927 19.483 -2.482 1.00 87.50 274 THR A C 1
ATOM 2192 O O . THR A 1 274 ? -14.520 20.640 -2.401 1.00 87.50 274 THR A O 1
ATOM 2195 N N . ASN A 1 275 ? -14.111 18.437 -2.626 1.00 86.31 275 ASN A N 1
ATOM 2196 C CA . ASN A 1 275 ? -12.657 18.506 -2.560 1.00 86.31 275 ASN A CA 1
ATOM 2197 C C . ASN A 1 275 ? -12.135 19.191 -1.283 1.00 86.31 275 ASN A C 1
ATOM 2199 O O . ASN A 1 275 ? -11.166 19.949 -1.316 1.00 86.31 275 ASN A O 1
ATOM 2203 N N . GLN A 1 276 ? -12.804 18.969 -0.149 1.00 82.50 276 GLN A N 1
ATOM 2204 C CA . GLN A 1 276 ? -12.421 19.593 1.111 1.00 82.50 276 GLN A CA 1
ATOM 2205 C C . GLN A 1 276 ? -11.625 18.634 1.976 1.00 82.50 276 GLN A C 1
ATOM 2207 O O . GLN A 1 276 ? -12.108 17.579 2.374 1.00 82.50 276 GLN A O 1
ATOM 2212 N N . LEU A 1 277 ? -10.416 19.059 2.310 1.00 84.38 277 LEU A N 1
ATOM 2213 C CA . LEU A 1 277 ? -9.519 18.387 3.227 1.00 84.38 277 LEU A CA 1
ATOM 2214 C C . LEU A 1 277 ? -8.814 19.482 4.016 1.00 84.38 277 LEU A C 1
ATOM 2216 O O . LEU A 1 277 ? -8.093 20.286 3.426 1.00 84.38 277 LEU A O 1
ATOM 2220 N N . LYS A 1 278 ? -9.078 19.579 5.321 1.00 77.88 278 LYS A N 1
ATOM 2221 C CA . LYS A 1 278 ? -8.396 20.574 6.156 1.00 77.88 278 LYS A CA 1
ATOM 2222 C C . LYS A 1 278 ? -8.156 20.092 7.582 1.00 77.88 278 LYS A C 1
ATOM 2224 O O . LYS A 1 278 ? -8.800 19.158 8.060 1.00 77.88 278 LYS A O 1
ATOM 2229 N N . ASP A 1 279 ? -7.227 20.774 8.239 1.00 79.31 279 ASP A N 1
ATOM 2230 C CA . ASP A 1 279 ? -6.881 20.617 9.647 1.00 79.31 279 ASP A CA 1
ATOM 2231 C C . ASP A 1 279 ? -7.658 21.612 10.530 1.00 79.31 279 ASP A C 1
ATOM 2233 O O . ASP A 1 279 ? -8.408 22.478 10.057 1.00 79.31 279 ASP A O 1
ATOM 2237 N N . SER A 1 280 ? -7.441 21.523 11.841 1.00 70.12 280 SER A N 1
ATOM 2238 C CA . SER A 1 280 ? -8.035 22.421 12.836 1.00 70.12 280 SER A CA 1
ATOM 2239 C C . SER A 1 280 ? -7.572 23.883 12.729 1.00 70.12 280 SER A C 1
ATOM 2241 O O . SER A 1 280 ? -8.175 24.761 13.345 1.00 70.12 280 SER A O 1
ATOM 2243 N N . ARG A 1 281 ? -6.548 24.184 11.917 1.00 69.31 281 ARG A N 1
ATOM 2244 C CA . ARG A 1 281 ? -6.073 25.551 11.632 1.00 69.31 281 ARG A CA 1
ATOM 2245 C C . ARG A 1 281 ? -6.636 26.119 10.328 1.00 69.31 281 ARG A C 1
ATOM 2247 O O . ARG A 1 281 ? -6.276 27.236 9.960 1.00 69.31 281 ARG A O 1
ATOM 2254 N N . ASN A 1 282 ? -7.528 25.390 9.648 1.00 63.34 282 ASN A N 1
ATOM 2255 C CA . ASN A 1 282 ? -8.080 25.758 8.341 1.00 63.34 282 ASN A CA 1
ATOM 2256 C C . ASN A 1 282 ? -6.985 25.930 7.263 1.00 63.34 282 ASN A C 1
ATOM 2258 O O . ASN A 1 282 ? -7.155 26.695 6.311 1.00 63.34 282 ASN A O 1
ATOM 2262 N N . GLY A 1 283 ? -5.862 25.216 7.399 1.00 62.06 283 GLY A N 1
ATOM 2263 C CA . GLY A 1 283 ? -4.836 25.147 6.364 1.00 62.06 283 GLY A CA 1
ATOM 2264 C C . GLY A 1 283 ? -5.357 24.381 5.147 1.00 62.06 283 GLY A C 1
ATOM 2265 O O . GLY A 1 283 ? -5.943 23.313 5.292 1.00 62.06 283 GLY A O 1
ATOM 2266 N N . GLN A 1 284 ? -5.163 24.922 3.941 1.00 57.28 284 GLN A N 1
ATOM 2267 C CA . GLN A 1 284 ? -5.546 24.243 2.691 1.00 57.28 284 GLN A CA 1
ATOM 2268 C C . GLN A 1 284 ? -4.472 23.258 2.190 1.00 57.28 284 GLN A C 1
ATOM 2270 O O . GLN A 1 284 ? -4.789 22.354 1.427 1.00 57.28 284 GLN A O 1
ATOM 2275 N N . ASN A 1 285 ? -3.226 23.387 2.660 1.00 61.56 285 ASN A N 1
ATOM 2276 C CA . ASN A 1 285 ? -2.105 22.506 2.310 1.00 61.56 285 ASN A CA 1
ATOM 2277 C C . ASN A 1 285 ? -1.819 21.517 3.446 1.00 61.56 285 ASN A C 1
ATOM 2279 O O . ASN A 1 285 ? -0.766 21.571 4.078 1.00 61.56 285 ASN A O 1
ATOM 2283 N N . VAL A 1 286 ? -2.787 20.657 3.754 1.00 68.25 286 VAL A N 1
ATOM 2284 C CA . VAL A 1 286 ? -2.634 19.631 4.792 1.00 68.25 286 VAL A CA 1
ATOM 2285 C C . VAL A 1 286 ? -2.269 18.306 4.136 1.00 68.25 286 VAL A C 1
ATOM 2287 O O . VAL A 1 286 ? -3.012 17.784 3.306 1.00 68.25 286 VAL A O 1
ATOM 2290 N N . SER A 1 287 ? -1.125 17.753 4.526 1.00 79.19 287 SER A N 1
ATOM 2291 C CA . SER A 1 287 ? -0.704 16.411 4.129 1.00 79.19 287 SER A CA 1
ATOM 2292 C C . SER A 1 287 ? -1.372 15.377 5.041 1.00 79.19 287 SER A C 1
ATOM 2294 O O . SER A 1 287 ? -0.849 15.017 6.090 1.00 79.19 287 SER A O 1
ATOM 2296 N N . ILE A 1 288 ? -2.574 14.912 4.672 1.00 81.69 288 ILE A N 1
ATOM 2297 C CA . ILE A 1 288 ? -3.259 13.826 5.410 1.00 81.69 288 ILE A CA 1
ATOM 2298 C C . ILE A 1 288 ? -2.464 12.522 5.346 1.00 81.69 288 ILE A C 1
ATOM 2300 O O . ILE A 1 288 ? -2.553 11.715 6.271 1.00 81.69 288 ILE A O 1
ATOM 2304 N N . PHE A 1 289 ? -1.667 12.325 4.291 1.00 83.81 289 PHE A N 1
ATOM 2305 C CA . PHE A 1 289 ? -0.802 11.161 4.189 1.00 83.81 289 PHE A CA 1
ATOM 2306 C C . PHE A 1 289 ? 0.175 11.083 5.364 1.00 83.81 289 PHE A C 1
ATOM 2308 O O . PHE A 1 289 ? 0.098 10.142 6.147 1.00 83.81 289 PHE A O 1
ATOM 2315 N N . GLU A 1 290 ? 1.024 12.099 5.523 1.00 83.50 290 GLU A N 1
ATOM 2316 C CA . GLU A 1 290 ? 2.055 12.130 6.568 1.00 83.50 290 GLU A CA 1
ATOM 2317 C C . GLU A 1 290 ? 1.436 12.196 7.965 1.00 83.50 290 GLU A C 1
ATOM 2319 O O . GLU A 1 290 ? 1.877 11.499 8.871 1.00 83.50 290 GLU A O 1
ATOM 2324 N N . ASN A 1 291 ? 0.377 12.990 8.137 1.00 85.69 291 ASN A N 1
ATOM 2325 C CA . ASN A 1 291 ? -0.163 13.251 9.469 1.00 85.69 291 ASN A CA 1
ATOM 2326 C C . ASN A 1 291 ? -1.109 12.160 9.989 1.00 85.69 291 ASN A C 1
ATOM 2328 O O . ASN A 1 291 ? -1.385 12.119 11.186 1.00 85.69 291 ASN A O 1
ATOM 2332 N N . VAL A 1 292 ? -1.683 11.333 9.106 1.00 89.25 292 VAL A N 1
ATOM 2333 C CA . VAL A 1 292 ? -2.719 10.361 9.486 1.00 89.25 292 VAL A CA 1
ATOM 2334 C C . VAL A 1 292 ? -2.514 9.006 8.824 1.00 89.25 292 VAL A C 1
ATOM 2336 O O . VAL A 1 292 ? -2.425 8.002 9.525 1.00 89.25 292 VAL A O 1
ATOM 2339 N N . ILE A 1 293 ? -2.490 8.944 7.489 1.00 89.00 293 ILE A N 1
ATOM 2340 C CA . ILE A 1 293 ? -2.526 7.660 6.762 1.00 89.00 293 ILE A CA 1
ATOM 2341 C C . ILE A 1 293 ? -1.274 6.831 7.051 1.00 89.00 293 ILE A C 1
ATOM 2343 O O . ILE A 1 293 ? -1.375 5.626 7.266 1.00 89.00 293 ILE A O 1
ATOM 2347 N N . ALA A 1 294 ? -0.106 7.473 7.103 1.00 82.94 294 ALA A N 1
ATOM 2348 C CA . ALA A 1 294 ? 1.151 6.822 7.446 1.00 82.94 294 ALA A CA 1
ATOM 2349 C C . ALA A 1 294 ? 1.179 6.339 8.906 1.00 82.94 294 ALA A C 1
ATOM 2351 O O . ALA A 1 294 ? 1.852 5.357 9.204 1.00 82.94 294 ALA A O 1
ATOM 2352 N N . GLU A 1 295 ? 0.428 6.992 9.792 1.00 84.31 295 GLU A N 1
ATOM 2353 C CA . GLU A 1 295 ? 0.452 6.774 11.240 1.00 84.31 295 GLU A CA 1
ATOM 2354 C C . GLU A 1 295 ? -0.605 5.774 11.735 1.00 84.31 295 GLU A C 1
ATOM 2356 O O . GLU A 1 295 ? -0.516 5.300 12.869 1.00 84.31 295 GLU A O 1
ATOM 2361 N N . SER A 1 296 ? -1.612 5.448 10.915 1.00 85.69 296 SER A N 1
ATOM 2362 C CA . SER A 1 296 ? -2.679 4.507 11.268 1.00 85.69 296 SER A CA 1
ATOM 2363 C C . SER A 1 296 ? -3.031 3.554 10.129 1.00 85.69 296 SER A C 1
ATOM 2365 O O . SER A 1 296 ? -3.660 3.921 9.133 1.00 85.69 296 SER A O 1
ATOM 2367 N N . GLU A 1 297 ? -2.723 2.275 10.348 1.00 80.81 297 GLU A N 1
ATOM 2368 C CA . GLU A 1 297 ? -3.127 1.174 9.470 1.00 80.81 297 GLU A CA 1
ATOM 2369 C C . GLU A 1 297 ? -4.661 1.063 9.373 1.00 80.81 297 GLU A C 1
ATOM 2371 O O . GLU A 1 297 ? -5.205 0.835 8.293 1.00 80.81 297 GLU A O 1
ATOM 2376 N N . GLY A 1 298 ? -5.381 1.276 10.482 1.00 84.06 298 GLY A N 1
ATOM 2377 C CA . GLY A 1 298 ? -6.843 1.213 10.514 1.00 84.06 298 GLY A CA 1
ATOM 2378 C C . GLY A 1 298 ? -7.499 2.285 9.642 1.00 84.06 298 GLY A C 1
ATOM 2379 O O . GLY A 1 298 ? -8.388 1.977 8.844 1.00 84.06 298 GLY A O 1
ATOM 2380 N N . ILE A 1 299 ? -7.043 3.534 9.767 1.00 91.56 299 ILE A N 1
ATOM 2381 C CA . ILE A 1 299 ? -7.545 4.668 8.984 1.00 91.56 299 ILE A CA 1
ATOM 2382 C C . ILE A 1 299 ? -7.146 4.520 7.512 1.00 91.56 299 ILE A C 1
ATOM 2384 O O . ILE A 1 299 ? -7.987 4.709 6.631 1.00 91.56 299 ILE A O 1
ATOM 2388 N N . SER A 1 300 ? -5.896 4.127 7.252 1.00 89.44 300 SER A N 1
ATOM 2389 C CA . SER A 1 300 ? -5.372 3.849 5.911 1.00 89.44 300 SER A CA 1
ATOM 2390 C C . SER A 1 300 ? -6.226 2.814 5.174 1.00 89.44 300 SER A C 1
ATOM 2392 O O . SER A 1 300 ? -6.785 3.107 4.114 1.00 89.44 300 SER A O 1
ATOM 2394 N N . ASN A 1 301 ? -6.452 1.649 5.791 1.00 86.12 301 ASN A N 1
ATOM 2395 C CA . ASN A 1 301 ? -7.272 0.580 5.221 1.00 86.12 301 ASN A CA 1
ATOM 2396 C C . ASN A 1 301 ? -8.735 0.998 5.029 1.00 86.12 301 ASN A C 1
ATOM 2398 O O . ASN A 1 301 ? -9.388 0.542 4.092 1.00 86.12 301 ASN A O 1
ATOM 2402 N N . PHE A 1 302 ? -9.291 1.826 5.919 1.00 93.25 302 PHE A N 1
ATOM 2403 C CA . PHE A 1 302 ? -10.661 2.317 5.769 1.00 93.25 302 PHE A CA 1
ATOM 2404 C C . PHE A 1 302 ? -10.796 3.207 4.538 1.00 93.25 302 PHE A C 1
ATOM 2406 O O . PHE A 1 302 ? -11.668 2.974 3.700 1.00 93.25 302 PHE A O 1
ATOM 2413 N N . PHE A 1 303 ? -9.925 4.209 4.406 1.00 94.81 303 PHE A N 1
ATOM 2414 C CA . PHE A 1 303 ? -10.003 5.129 3.280 1.00 94.81 303 PHE A CA 1
ATOM 2415 C C . PHE A 1 303 ? -9.627 4.476 1.960 1.00 94.81 303 PHE A C 1
ATOM 2417 O O . PHE A 1 303 ? -10.251 4.807 0.958 1.00 94.81 303 PHE A O 1
ATOM 2424 N N . TYR A 1 304 ? -8.682 3.537 1.952 1.00 91.75 304 TYR A N 1
ATOM 2425 C CA . TYR A 1 304 ? -8.388 2.734 0.771 1.00 91.75 304 TYR A CA 1
ATOM 2426 C C . TYR A 1 304 ? -9.652 2.032 0.244 1.00 91.75 304 TYR A C 1
ATOM 2428 O O . TYR A 1 304 ? -10.040 2.251 -0.901 1.00 91.75 304 TYR A O 1
ATOM 2436 N N . GLU A 1 305 ? -10.357 1.269 1.086 1.00 91.62 305 GLU A N 1
ATOM 2437 C CA . GLU A 1 305 ? -11.574 0.544 0.687 1.00 91.62 305 GLU A CA 1
ATOM 2438 C C . GLU A 1 305 ? -12.714 1.487 0.268 1.00 91.62 305 GLU A C 1
ATOM 2440 O O . GLU A 1 305 ? -13.379 1.267 -0.753 1.00 91.62 305 GLU A O 1
ATOM 2445 N N . GLU A 1 306 ? -12.935 2.563 1.030 1.00 94.56 306 GLU A N 1
ATOM 2446 C CA . GLU A 1 306 ? -13.986 3.546 0.753 1.00 94.56 306 GLU A CA 1
ATOM 2447 C C . GLU A 1 306 ? -13.724 4.273 -0.577 1.00 94.56 306 GLU A C 1
ATOM 2449 O O . GLU A 1 306 ? -14.609 4.352 -1.435 1.00 94.56 306 GLU A O 1
ATOM 2454 N N . LEU A 1 307 ? -12.494 4.750 -0.800 1.00 94.62 307 LEU A N 1
ATOM 2455 C CA . LEU A 1 307 ? -12.098 5.428 -2.034 1.00 94.62 307 LEU A CA 1
ATOM 2456 C C . LEU A 1 307 ? -12.094 4.481 -3.232 1.00 94.62 307 LEU A C 1
ATOM 2458 O O . LEU A 1 307 ? -12.598 4.864 -4.284 1.00 94.62 307 LEU A O 1
ATOM 2462 N N . MET A 1 308 ? -11.598 3.249 -3.087 1.00 92.06 308 MET A N 1
ATOM 2463 C CA . MET A 1 308 ? -11.649 2.242 -4.151 1.00 92.06 308 MET A CA 1
ATOM 2464 C C . MET A 1 308 ? -13.091 1.942 -4.553 1.00 92.06 308 MET A C 1
ATOM 2466 O O . MET A 1 308 ? -13.407 1.879 -5.741 1.00 92.06 308 MET A O 1
ATOM 2470 N N . THR A 1 309 ? -13.993 1.818 -3.579 1.00 92.38 309 THR A N 1
ATOM 2471 C CA . THR A 1 309 ? -15.422 1.619 -3.839 1.00 92.38 309 THR A CA 1
ATOM 2472 C C . THR A 1 309 ? -16.013 2.803 -4.605 1.00 92.38 309 THR A C 1
ATOM 2474 O O . THR A 1 309 ? -16.672 2.613 -5.631 1.00 92.38 309 THR A O 1
ATOM 2477 N N . MET A 1 310 ? -15.756 4.037 -4.164 1.00 93.56 310 MET A N 1
ATOM 2478 C CA . MET A 1 310 ? -16.243 5.235 -4.858 1.00 93.56 310 MET A CA 1
ATOM 2479 C C . MET A 1 310 ? -15.640 5.370 -6.261 1.00 93.56 310 MET A C 1
ATOM 2481 O O . MET A 1 310 ?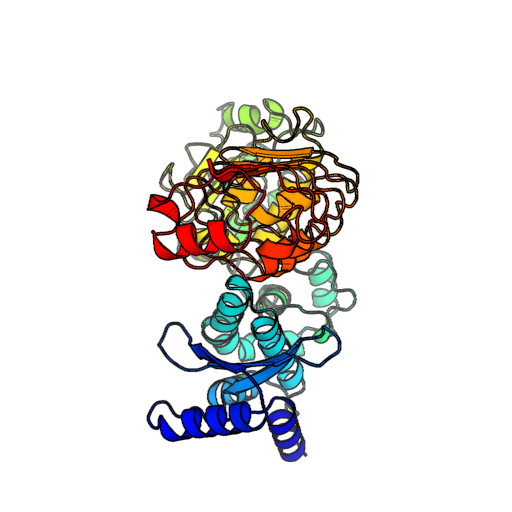 -16.366 5.660 -7.211 1.00 93.56 310 MET A O 1
ATOM 2485 N N . ALA A 1 311 ? -14.348 5.082 -6.419 1.00 92.19 311 ALA A N 1
ATOM 2486 C CA . ALA A 1 311 ? -13.658 5.127 -7.698 1.00 92.19 311 ALA A CA 1
ATOM 2487 C C . ALA A 1 311 ? -14.240 4.118 -8.700 1.00 92.19 311 ALA A C 1
ATOM 2489 O O . ALA A 1 311 ? -14.479 4.500 -9.845 1.00 92.19 311 ALA A O 1
ATOM 2490 N N . LYS A 1 312 ? -14.532 2.877 -8.276 1.00 89.38 312 LYS A N 1
ATOM 2491 C CA . LYS A 1 312 ? -15.162 1.837 -9.119 1.00 89.38 312 LYS A CA 1
ATOM 2492 C C . LYS A 1 312 ? -16.553 2.234 -9.603 1.00 89.38 312 LYS A C 1
ATOM 2494 O O . LYS A 1 312 ? -16.912 1.966 -10.743 1.00 89.38 312 LYS A O 1
ATOM 2499 N N . HIS A 1 313 ? -17.341 2.871 -8.741 1.00 89.06 313 HIS A N 1
ATOM 2500 C CA . HIS A 1 313 ? -18.703 3.294 -9.073 1.00 89.06 313 HIS A CA 1
ATOM 2501 C C . HIS A 1 313 ? -18.767 4.640 -9.813 1.00 89.06 313 HIS A C 1
ATOM 2503 O O . HIS A 1 313 ? -19.858 5.102 -10.150 1.00 89.06 313 HIS A O 1
ATOM 2509 N N . HIS A 1 314 ? -17.631 5.291 -10.072 1.00 87.50 314 HIS A N 1
ATOM 2510 C CA . HIS A 1 314 ? -17.596 6.580 -10.747 1.00 87.50 314 HIS A CA 1
ATOM 2511 C C . HIS A 1 314 ? -17.833 6.442 -12.258 1.00 87.50 314 HIS A C 1
ATOM 2513 O O . HIS A 1 314 ? -17.040 5.855 -12.987 1.00 87.50 314 HIS A O 1
ATOM 2519 N N . SER A 1 315 ? -18.915 7.045 -12.753 1.00 77.69 315 SER A N 1
ATOM 2520 C CA . SER A 1 315 ? -19.402 6.844 -14.124 1.00 77.69 315 SER A CA 1
ATOM 2521 C C . SER A 1 315 ? -18.655 7.616 -15.219 1.00 77.69 315 SER A C 1
ATOM 2523 O O . SER A 1 315 ? -18.833 7.312 -16.395 1.00 77.69 315 SER A O 1
ATOM 2525 N N . LYS A 1 316 ? -17.819 8.610 -14.882 1.00 75.75 316 LYS A N 1
ATOM 2526 C CA . LYS A 1 316 ? -17.165 9.495 -15.878 1.00 75.75 316 LYS A CA 1
ATOM 2527 C C . LYS A 1 316 ? -15.777 9.021 -16.340 1.00 75.75 316 LYS A C 1
ATOM 2529 O O . LYS A 1 316 ? -14.960 9.843 -16.757 1.00 75.75 316 LYS A O 1
ATOM 2534 N N . GLY A 1 317 ? -15.503 7.720 -16.242 1.00 73.81 317 GLY A N 1
ATOM 2535 C CA . GLY A 1 317 ? -14.207 7.134 -16.592 1.00 73.81 317 GLY A CA 1
ATOM 2536 C C . GLY A 1 317 ? -13.079 7.549 -15.643 1.00 73.81 317 GLY A C 1
ATOM 2537 O O . GLY A 1 317 ? -13.307 8.241 -14.650 1.00 73.81 317 GLY A O 1
ATOM 2538 N N . LEU A 1 318 ? -11.855 7.108 -15.943 1.00 76.94 318 LEU A N 1
ATOM 2539 C CA . LEU A 1 318 ? -10.685 7.300 -15.077 1.00 76.94 318 LEU A CA 1
ATOM 2540 C C . LEU A 1 318 ? -10.186 8.742 -15.082 1.00 76.94 318 LEU A C 1
ATOM 2542 O O . LEU A 1 318 ? -9.821 9.256 -14.034 1.00 76.94 318 LEU A O 1
ATOM 2546 N N . GLU A 1 319 ? -10.177 9.424 -16.229 1.00 74.38 319 GLU A N 1
ATOM 2547 C CA . GLU A 1 319 ? -9.610 10.776 -16.357 1.00 74.38 319 GLU A CA 1
ATOM 2548 C C . GLU A 1 319 ? -10.286 11.792 -15.428 1.00 74.38 319 GLU A C 1
ATOM 2550 O O . GLU A 1 319 ? -9.601 12.562 -14.766 1.00 74.38 319 GLU A O 1
ATOM 2555 N N . ASN A 1 320 ? -11.609 11.725 -15.265 1.00 79.19 320 ASN A N 1
ATOM 2556 C CA . ASN A 1 320 ? -12.371 12.671 -14.440 1.00 79.19 320 ASN A CA 1
ATOM 2557 C C . ASN A 1 320 ? -12.727 12.128 -13.046 1.00 79.19 320 ASN A C 1
ATOM 2559 O O . ASN A 1 320 ? -13.661 12.614 -12.404 1.00 79.19 320 ASN A O 1
ATOM 2563 N N . ASN A 1 321 ? -12.029 11.089 -12.588 1.00 87.44 321 ASN A N 1
ATOM 2564 C CA . ASN A 1 321 ? -12.316 10.423 -11.327 1.00 87.44 321 ASN A CA 1
ATOM 2565 C C . ASN A 1 321 ? -11.511 11.028 -10.171 1.00 87.44 321 ASN A C 1
ATOM 2567 O O . ASN A 1 321 ? -10.393 10.606 -9.890 1.00 87.44 321 ASN A O 1
ATOM 2571 N N . ARG A 1 322 ? -12.120 11.980 -9.458 1.00 89.56 322 ARG A N 1
ATOM 2572 C CA . ARG A 1 322 ? -11.504 12.642 -8.292 1.00 89.56 322 ARG A CA 1
ATOM 2573 C C . ARG A 1 322 ? -11.084 11.687 -7.175 1.00 89.56 322 ARG A C 1
ATOM 2575 O O . ARG A 1 322 ? -10.186 11.993 -6.403 1.00 89.56 322 ARG A O 1
ATOM 2582 N N . TYR A 1 323 ? -11.747 10.536 -7.058 1.00 92.19 323 TYR A N 1
ATOM 2583 C CA . TYR A 1 323 ? -11.430 9.565 -6.015 1.00 92.19 323 TYR A CA 1
ATOM 2584 C C . TYR A 1 323 ? -10.077 8.896 -6.283 1.00 92.19 323 TYR A C 1
A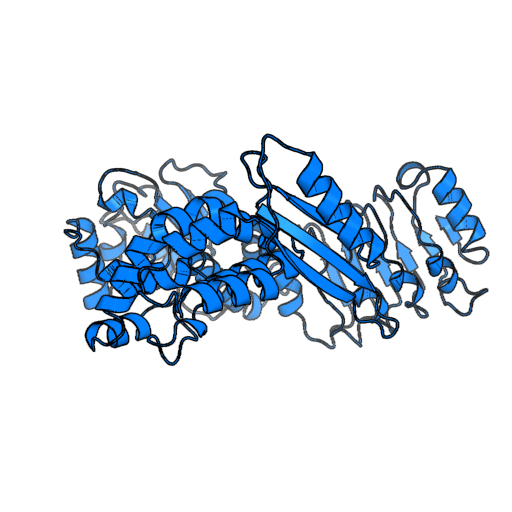TOM 2586 O O . TYR A 1 323 ? -9.409 8.498 -5.336 1.00 92.19 323 TYR A O 1
ATOM 2594 N N . LEU A 1 324 ? -9.627 8.857 -7.545 1.00 89.69 324 LEU A N 1
ATOM 2595 C CA . LEU A 1 324 ? -8.253 8.476 -7.886 1.00 89.69 324 LEU A CA 1
ATOM 2596 C C . LEU A 1 324 ? -7.240 9.499 -7.386 1.00 89.69 324 LEU A C 1
ATOM 2598 O O . LEU A 1 324 ? -6.183 9.114 -6.902 1.00 89.69 324 LEU A O 1
ATOM 2602 N N . ASP A 1 325 ? -7.565 10.787 -7.479 1.00 88.12 325 ASP A N 1
ATOM 2603 C CA . ASP A 1 325 ? -6.673 11.852 -7.018 1.00 88.12 325 ASP A CA 1
ATOM 2604 C C . ASP A 1 325 ? -6.493 11.765 -5.493 1.00 88.12 325 ASP A C 1
ATOM 2606 O O . ASP A 1 325 ? -5.383 11.907 -4.989 1.00 88.12 325 ASP A O 1
ATOM 2610 N N . TYR A 1 326 ? -7.559 11.411 -4.764 1.00 91.25 326 TYR A N 1
ATOM 2611 C CA . TYR A 1 326 ? -7.487 11.101 -3.335 1.00 91.25 326 TYR A CA 1
ATOM 2612 C C . TYR A 1 326 ? -6.721 9.815 -3.018 1.00 91.25 326 TYR A C 1
ATOM 2614 O O . TYR A 1 326 ? -5.939 9.809 -2.071 1.00 91.25 326 TYR A O 1
ATOM 2622 N N . LEU A 1 327 ? -6.900 8.742 -3.801 1.00 90.75 327 LEU A N 1
ATOM 2623 C CA . LEU A 1 327 ? -6.091 7.525 -3.653 1.00 90.75 327 LEU A CA 1
ATOM 2624 C C . LEU A 1 327 ? -4.603 7.856 -3.790 1.00 90.75 327 LEU A C 1
ATOM 2626 O O . LEU A 1 327 ? -3.813 7.454 -2.945 1.00 90.75 327 LEU A O 1
ATOM 2630 N N . ILE A 1 328 ? -4.231 8.651 -4.795 1.00 88.31 328 ILE A N 1
ATOM 2631 C CA . ILE A 1 328 ? -2.857 9.128 -4.987 1.00 88.31 328 ILE A CA 1
ATOM 2632 C C . ILE A 1 328 ? -2.403 9.973 -3.794 1.00 88.31 328 ILE A C 1
ATOM 2634 O O . ILE A 1 328 ? -1.345 9.700 -3.233 1.00 88.31 328 ILE A O 1
ATOM 2638 N N . GLN A 1 329 ? -3.207 10.957 -3.372 1.00 87.25 329 GLN A N 1
ATOM 2639 C CA . GLN A 1 329 ? -2.883 11.822 -2.234 1.00 87.25 329 GLN A CA 1
ATOM 2640 C C . GLN A 1 329 ? -2.672 11.021 -0.942 1.00 87.25 329 GLN A C 1
ATOM 2642 O O . GLN A 1 329 ? -1.908 11.451 -0.085 1.00 87.25 329 GLN A O 1
ATOM 2647 N N . PHE A 1 330 ? -3.338 9.874 -0.787 1.00 89.50 330 PHE A N 1
ATOM 2648 C CA . PHE A 1 330 ? -3.214 9.000 0.382 1.00 89.50 330 PHE A CA 1
ATOM 2649 C C . PHE A 1 330 ? -2.159 7.895 0.194 1.00 89.50 330 PHE A C 1
ATOM 2651 O O . PHE A 1 330 ? -2.057 7.001 1.028 1.00 89.50 330 PHE A O 1
ATOM 2658 N N . GLY A 1 331 ? -1.347 7.953 -0.866 1.00 86.38 331 GLY A N 1
ATOM 2659 C CA . GLY A 1 331 ? -0.240 7.019 -1.089 1.00 86.38 331 GLY A CA 1
ATOM 2660 C C . GLY A 1 331 ? -0.629 5.704 -1.776 1.00 86.38 331 GLY A C 1
ATOM 2661 O O . GLY A 1 331 ? 0.181 4.784 -1.834 1.00 86.38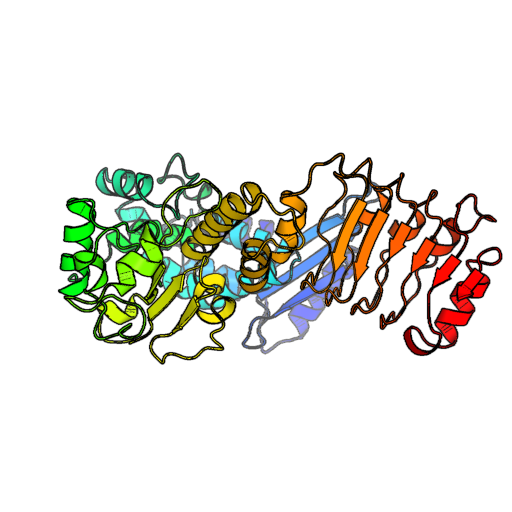 331 GLY A O 1
ATOM 2662 N N . PHE A 1 332 ? -1.833 5.608 -2.343 1.00 88.38 332 PHE A N 1
ATOM 2663 C CA . PHE A 1 332 ? -2.370 4.420 -3.025 1.00 88.38 332 PHE A CA 1
ATOM 2664 C C . PHE A 1 332 ? -2.329 4.536 -4.558 1.00 88.38 332 PHE A C 1
ATOM 2666 O O . PHE A 1 332 ? -3.200 4.017 -5.258 1.00 88.38 332 PHE A O 1
ATOM 2673 N N . ALA A 1 333 ? -1.329 5.231 -5.106 1.00 87.00 333 ALA A N 1
ATOM 2674 C CA . ALA A 1 333 ? -1.216 5.471 -6.547 1.00 87.00 333 ALA A CA 1
ATOM 2675 C C . ALA A 1 333 ? -1.155 4.170 -7.379 1.00 87.00 333 ALA A C 1
ATOM 2677 O O . ALA A 1 333 ? -1.691 4.103 -8.484 1.00 87.00 333 ALA A O 1
ATOM 2678 N N . GLU A 1 334 ? -0.542 3.114 -6.842 1.00 82.94 334 GLU A N 1
ATOM 2679 C CA . GLU A 1 334 ? -0.429 1.809 -7.511 1.00 82.94 334 GLU A CA 1
ATOM 2680 C C . GLU A 1 334 ? -1.798 1.126 -7.698 1.00 82.94 334 GLU A C 1
ATOM 2682 O O . GLU A 1 334 ? -2.030 0.439 -8.696 1.00 82.94 334 GLU A O 1
ATOM 2687 N N . SER A 1 335 ? -2.752 1.378 -6.801 1.00 84.81 335 SE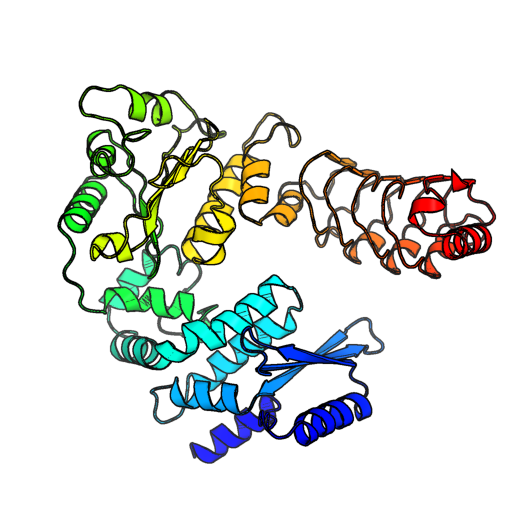R A N 1
ATOM 2688 C CA . SER A 1 335 ? -4.073 0.741 -6.829 1.00 84.81 335 SER A CA 1
ATOM 2689 C C . SER A 1 335 ? -4.983 1.246 -7.946 1.00 84.81 335 SER A C 1
ATOM 2691 O O . SER A 1 335 ? -6.011 0.635 -8.236 1.00 84.81 335 SER A O 1
ATOM 2693 N N . LEU A 1 336 ? -4.581 2.299 -8.666 1.00 87.88 336 LEU A N 1
ATOM 2694 C CA . LEU A 1 336 ? -5.246 2.733 -9.896 1.00 87.88 336 LEU A CA 1
ATOM 2695 C C . LEU A 1 336 ? -5.341 1.595 -10.924 1.00 87.88 336 LEU A C 1
ATOM 2697 O O . LEU A 1 336 ? -6.353 1.466 -11.613 1.00 87.88 336 LEU A O 1
ATOM 2701 N N . PHE A 1 337 ? -4.322 0.735 -10.998 1.00 88.81 337 PHE A N 1
ATOM 2702 C CA . PHE A 1 337 ? -4.299 -0.399 -11.925 1.00 88.81 337 PHE A CA 1
ATOM 2703 C C . PHE A 1 337 ? -5.222 -1.546 -11.490 1.00 88.81 337 PHE A C 1
ATOM 2705 O O . PHE A 1 337 ? -5.601 -2.392 -12.303 1.00 88.81 337 PHE A O 1
ATOM 2712 N N . GLU A 1 338 ? -5.644 -1.592 -10.229 1.00 88.69 338 GLU A N 1
ATOM 2713 C CA . GLU A 1 338 ? -6.605 -2.588 -9.744 1.00 88.69 338 GLU A CA 1
ATOM 2714 C C . GLU A 1 338 ? -8.032 -2.306 -10.231 1.00 88.69 338 GLU A C 1
ATOM 2716 O O . GLU A 1 338 ? -8.848 -3.222 -10.302 1.00 88.69 338 GLU A O 1
ATOM 2721 N N . LEU A 1 339 ? -8.326 -1.056 -10.601 1.00 86.44 339 LEU A N 1
ATOM 2722 C CA . LEU A 1 339 ? -9.632 -0.619 -11.108 1.00 86.44 339 LEU A CA 1
ATOM 2723 C C . LEU A 1 339 ? -9.858 -0.965 -12.583 1.00 86.44 339 LEU A C 1
ATOM 2725 O O . LEU A 1 339 ? -10.979 -0.865 -13.076 1.00 86.44 339 LEU A O 1
ATOM 2729 N N . LEU A 1 340 ? -8.788 -1.334 -13.281 1.00 88.00 340 LEU A N 1
ATOM 2730 C CA . LEU A 1 340 ? -8.788 -1.642 -14.702 1.00 88.00 340 LEU A CA 1
ATOM 2731 C C . LEU A 1 340 ? -9.093 -3.120 -14.949 1.00 88.00 340 LEU A C 1
ATOM 2733 O O . LEU A 1 340 ? -8.531 -3.998 -14.280 1.00 88.00 340 LEU A O 1
ATOM 2737 N N . ASP A 1 341 ? -9.929 -3.372 -15.957 1.00 89.00 341 ASP A N 1
ATOM 2738 C CA . ASP A 1 341 ? -10.221 -4.716 -16.457 1.00 89.00 341 ASP A CA 1
ATOM 2739 C C . ASP A 1 341 ? -8.964 -5.341 -17.076 1.00 89.00 341 ASP A C 1
ATOM 2741 O O . ASP A 1 341 ? -8.182 -4.655 -17.740 1.00 89.00 341 ASP A O 1
ATOM 2745 N N . GLU A 1 342 ? -8.757 -6.639 -16.877 1.00 91.50 342 GLU A N 1
ATOM 2746 C CA . GLU A 1 342 ? -7.594 -7.361 -17.411 1.00 91.50 342 GLU A CA 1
ATOM 2747 C C . GLU A 1 342 ? -7.541 -7.390 -18.948 1.00 91.50 342 GLU A C 1
ATOM 2749 O O . GLU A 1 342 ? -6.460 -7.508 -19.525 1.00 91.50 342 GLU A O 1
ATOM 2754 N N . ASN A 1 343 ? -8.681 -7.203 -19.619 1.00 91.75 343 ASN A N 1
ATOM 2755 C CA . ASN A 1 343 ? -8.787 -7.136 -21.074 1.00 91.75 343 ASN A CA 1
ATOM 2756 C C . ASN A 1 343 ? -8.688 -5.705 -21.620 1.00 91.75 343 ASN A C 1
ATOM 2758 O O . ASN A 1 343 ? -8.928 -5.497 -22.808 1.00 91.75 343 ASN A O 1
ATOM 2762 N N . THR A 1 344 ? -8.358 -4.714 -20.781 1.00 91.31 344 THR A N 1
ATOM 2763 C CA . THR A 1 344 ? -8.207 -3.316 -21.211 1.00 91.31 344 THR A CA 1
ATOM 2764 C C . THR A 1 344 ? -7.122 -3.218 -22.296 1.00 91.31 344 THR A C 1
ATOM 2766 O O . THR A 1 344 ? -5.965 -3.514 -21.995 1.00 91.31 344 THR A O 1
ATOM 2769 N N . PRO A 1 345 ? -7.452 -2.786 -23.532 1.00 92.88 345 PRO A N 1
ATOM 2770 C CA . PRO A 1 345 ? -6.482 -2.743 -24.627 1.00 92.88 345 PRO A CA 1
ATOM 2771 C C . PRO A 1 345 ? -5.545 -1.539 -24.517 1.00 92.88 345 PRO A C 1
ATOM 2773 O O . PRO A 1 345 ? -4.358 -1.649 -24.788 1.00 92.88 345 PRO A O 1
ATOM 2776 N N . SER A 1 346 ? -6.045 -0.407 -24.016 1.00 94.56 346 SER A N 1
ATOM 2777 C CA . SER A 1 346 ? -5.272 0.825 -23.871 1.00 94.56 346 SER A CA 1
ATOM 2778 C C . SER A 1 346 ? -5.406 1.390 -22.462 1.00 94.56 346 SER A C 1
ATOM 2780 O O . SER A 1 346 ? -6.510 1.713 -22.019 1.00 94.56 346 SER A O 1
ATOM 2782 N N . ILE A 1 347 ? -4.276 1.604 -21.791 1.00 93.12 347 ILE A N 1
ATOM 2783 C CA . ILE A 1 347 ? -4.195 2.270 -20.487 1.00 93.12 347 ILE A CA 1
ATOM 2784 C C . ILE A 1 347 ? -3.525 3.626 -20.667 1.00 93.12 347 ILE A C 1
ATOM 2786 O O . ILE A 1 347 ? -2.401 3.718 -21.161 1.00 93.12 347 ILE A O 1
ATOM 2790 N N . ARG A 1 348 ? -4.216 4.683 -20.229 1.00 91.94 348 ARG A N 1
ATOM 2791 C CA . ARG A 1 348 ? -3.734 6.061 -20.323 1.00 91.94 348 ARG A CA 1
ATOM 2792 C C . ARG A 1 348 ? -3.829 6.772 -18.979 1.00 91.94 348 ARG A C 1
ATOM 2794 O O . ARG A 1 348 ? -4.920 6.956 -18.445 1.00 91.94 348 ARG A O 1
ATOM 2801 N N . PHE A 1 349 ? -2.689 7.236 -18.486 1.00 89.94 349 PHE A N 1
ATOM 2802 C CA . PHE A 1 349 ? -2.593 8.143 -17.351 1.00 89.94 349 PHE A CA 1
ATOM 2803 C C . PHE A 1 349 ? -1.816 9.389 -17.761 1.00 89.94 349 PHE A C 1
ATOM 2805 O O . PHE A 1 349 ? -0.651 9.328 -18.143 1.00 89.94 349 PHE A O 1
ATOM 2812 N N . MET A 1 350 ? -2.479 10.537 -17.689 1.00 87.88 350 MET A N 1
ATOM 2813 C CA . MET A 1 350 ? -1.873 11.832 -17.976 1.00 87.88 350 MET A CA 1
ATOM 2814 C C . MET A 1 350 ? -1.955 12.672 -16.711 1.00 87.88 350 MET A C 1
ATOM 2816 O O . MET A 1 350 ? -3.021 12.745 -16.100 1.00 87.88 350 MET A O 1
ATOM 2820 N N . THR A 1 351 ? -0.852 13.309 -16.317 1.00 80.94 351 THR A N 1
ATOM 2821 C CA . THR A 1 351 ? -0.797 14.320 -15.238 1.00 80.94 351 THR A CA 1
ATOM 2822 C C . THR A 1 351 ? -1.118 13.834 -13.816 1.00 80.94 351 THR A C 1
ATOM 2824 O O . THR A 1 351 ? -1.100 14.634 -12.883 1.00 80.94 351 THR A O 1
ATOM 2827 N N . ARG A 1 352 ? -1.379 12.535 -13.620 1.00 88.12 352 ARG A N 1
ATOM 2828 C CA . ARG A 1 352 ? -1.562 11.914 -12.299 1.00 88.12 352 ARG A CA 1
ATOM 2829 C C . ARG A 1 352 ? -0.258 11.356 -11.772 1.00 88.12 352 ARG A C 1
ATOM 2831 O O . ARG A 1 352 ? 0.442 10.673 -12.510 1.00 88.12 352 ARG A O 1
ATOM 2838 N N . GLU A 1 353 ? 0.031 11.587 -10.497 1.00 88.25 353 GLU A N 1
ATOM 2839 C CA . GLU A 1 353 ? 1.247 11.060 -9.881 1.00 88.25 353 GLU A CA 1
ATOM 2840 C C . GLU A 1 353 ? 1.159 9.537 -9.727 1.00 88.25 353 GLU A C 1
ATOM 2842 O O . GLU A 1 353 ? 0.332 9.016 -8.983 1.00 88.25 353 GLU A O 1
ATOM 2847 N N . ILE A 1 354 ? 2.027 8.830 -10.449 1.00 89.06 354 ILE A N 1
ATOM 2848 C CA . ILE A 1 354 ? 2.197 7.377 -10.420 1.00 89.06 354 ILE A CA 1
ATOM 2849 C C . ILE A 1 354 ? 3.705 7.121 -10.300 1.00 89.06 354 ILE A C 1
ATOM 2851 O O . ILE A 1 354 ? 4.371 6.857 -11.303 1.00 89.06 354 ILE A O 1
ATOM 2855 N N . PRO A 1 355 ? 4.282 7.245 -9.089 1.00 87.06 355 PRO A N 1
ATOM 2856 C CA . PRO A 1 355 ? 5.732 7.174 -8.900 1.00 87.06 355 PRO A CA 1
ATOM 2857 C C . PRO A 1 355 ? 6.333 5.821 -9.293 1.00 87.06 355 PRO A C 1
ATOM 2859 O O . PRO A 1 355 ? 7.506 5.754 -9.657 1.00 87.06 355 PRO A O 1
ATOM 2862 N N . ARG A 1 356 ? 5.541 4.748 -9.235 1.00 88.31 356 ARG A N 1
ATOM 2863 C CA . ARG A 1 356 ? 5.949 3.391 -9.595 1.00 88.31 356 ARG A CA 1
ATOM 2864 C C . ARG A 1 356 ? 4.860 2.706 -10.403 1.00 88.31 356 ARG A C 1
ATOM 2866 O O . ARG A 1 356 ? 3.676 2.830 -10.089 1.00 88.31 356 ARG A O 1
ATOM 2873 N N . LEU A 1 357 ? 5.265 1.967 -11.428 1.00 90.56 357 LEU A N 1
ATOM 2874 C CA . LEU A 1 357 ? 4.380 1.032 -12.114 1.00 90.56 357 LEU A CA 1
ATOM 2875 C C . LEU A 1 357 ? 4.258 -0.245 -11.261 1.00 90.56 357 LEU A C 1
ATOM 2877 O O . LEU A 1 357 ? 5.299 -0.789 -10.911 1.00 90.56 357 LEU A O 1
ATOM 2881 N N . PRO A 1 358 ? 3.057 -0.743 -10.914 1.00 90.44 358 PRO A N 1
ATOM 2882 C CA . PRO A 1 358 ? 2.914 -1.991 -10.158 1.00 90.44 358 PRO A CA 1
ATOM 2883 C C . PRO A 1 358 ? 3.092 -3.233 -11.051 1.00 90.44 358 PRO A C 1
ATOM 2885 O O . PRO A 1 358 ? 3.370 -3.124 -12.247 1.00 90.44 358 PRO A O 1
ATOM 2888 N N . ASP A 1 359 ? 2.892 -4.435 -10.493 1.00 89.19 359 ASP A N 1
ATOM 2889 C CA . ASP A 1 359 ? 2.740 -5.633 -11.325 1.00 89.19 359 ASP A CA 1
ATOM 2890 C C . ASP A 1 359 ? 1.488 -5.498 -12.203 1.00 89.19 359 ASP A C 1
ATOM 2892 O O . ASP A 1 359 ? 0.350 -5.498 -11.733 1.00 89.19 359 ASP A O 1
ATOM 2896 N N . ILE A 1 360 ? 1.726 -5.383 -13.504 1.00 93.75 360 ILE A N 1
ATOM 2897 C CA . ILE A 1 360 ? 0.700 -5.221 -14.534 1.00 93.75 360 ILE A CA 1
ATOM 2898 C C . ILE A 1 360 ? 0.603 -6.447 -15.451 1.00 93.75 360 ILE A C 1
ATOM 2900 O O . ILE A 1 360 ? 0.010 -6.397 -16.524 1.00 93.75 360 ILE A O 1
ATOM 2904 N N . SER A 1 361 ? 1.154 -7.588 -15.032 1.00 91.88 361 SER A N 1
ATOM 2905 C CA . SER A 1 361 ? 1.196 -8.812 -15.838 1.00 91.88 361 SER A CA 1
ATOM 2906 C C . SER A 1 361 ? -0.173 -9.400 -16.174 1.00 91.88 361 SER A C 1
ATOM 2908 O O . SER A 1 361 ? -0.251 -10.233 -17.083 1.00 91.88 361 SER A O 1
ATOM 2910 N N . LYS A 1 362 ? -1.230 -8.971 -15.472 1.00 93.56 362 LYS A N 1
ATOM 2911 C CA . LYS A 1 362 ? -2.619 -9.353 -15.746 1.00 93.56 362 LYS A CA 1
ATOM 2912 C C . LYS A 1 362 ? -3.152 -8.807 -17.076 1.00 93.56 362 LYS A C 1
ATOM 2914 O O . LYS A 1 362 ? -4.003 -9.455 -17.669 1.00 93.56 362 LYS A O 1
ATOM 2919 N N . PHE A 1 363 ? -2.643 -7.679 -17.585 1.00 96.00 363 PHE A N 1
ATOM 2920 C CA . PHE A 1 363 ? -3.183 -7.047 -18.798 1.00 96.00 363 PHE A CA 1
ATOM 2921 C C . PHE A 1 363 ? -2.655 -7.698 -20.081 1.00 96.00 363 PHE A C 1
ATOM 2923 O O . PHE A 1 363 ? -1.851 -7.126 -20.815 1.00 96.00 363 PHE A O 1
ATOM 2930 N N . LYS A 1 364 ? -3.079 -8.936 -20.351 1.00 91.69 364 LYS A N 1
ATOM 2931 C CA . LYS A 1 364 ? -2.594 -9.720 -21.500 1.00 91.69 364 LYS A CA 1
ATOM 2932 C C . LYS A 1 364 ? -2.989 -9.131 -22.849 1.00 91.69 364 LYS A C 1
ATOM 2934 O O . LYS A 1 364 ? -2.274 -9.344 -23.822 1.00 91.69 364 LYS A O 1
ATOM 2939 N N . SER A 1 365 ? -4.084 -8.383 -22.897 1.00 94.56 365 SER A N 1
ATOM 2940 C CA . SER A 1 365 ? -4.611 -7.775 -24.122 1.00 94.56 365 SER A CA 1
ATOM 2941 C C . SER A 1 365 ? -4.119 -6.343 -24.352 1.00 94.56 365 SER A C 1
ATOM 2943 O O . SER A 1 365 ? -4.574 -5.709 -25.295 1.00 94.56 365 SER A O 1
ATOM 2945 N N . LEU A 1 366 ? -3.229 -5.824 -23.495 1.00 97.62 366 LEU A N 1
ATOM 2946 C CA . LEU A 1 366 ? -2.766 -4.441 -23.576 1.00 97.62 366 LEU A CA 1
ATOM 2947 C C . LEU A 1 366 ? -1.893 -4.227 -24.818 1.00 97.62 366 LEU A C 1
ATOM 2949 O O . LEU A 1 366 ? -0.822 -4.825 -24.922 1.00 97.62 366 LEU A O 1
ATOM 2953 N N . ASP A 1 367 ? -2.338 -3.346 -25.710 1.00 97.31 367 ASP A N 1
ATOM 2954 C CA . ASP A 1 367 ? -1.618 -2.907 -26.906 1.00 97.31 367 ASP A CA 1
ATOM 2955 C C . ASP A 1 367 ? -0.975 -1.521 -26.721 1.00 97.31 367 ASP A C 1
ATOM 2957 O O . ASP A 1 367 ? 0.089 -1.250 -27.284 1.00 97.31 367 ASP A O 1
ATOM 2961 N N . GLN A 1 368 ? -1.548 -0.665 -25.867 1.00 98.19 368 GLN A N 1
ATOM 2962 C CA . GLN A 1 368 ? -1.067 0.695 -25.627 1.00 98.19 368 GLN A CA 1
ATOM 2963 C C . GLN A 1 368 ? -0.961 1.007 -24.131 1.00 98.19 368 GLN A C 1
ATOM 2965 O O . GLN A 1 368 ? -1.944 0.975 -23.388 1.00 98.19 368 GLN A O 1
ATOM 2970 N N . LEU A 1 369 ? 0.236 1.398 -23.691 1.00 97.50 369 LEU A N 1
ATOM 2971 C CA . LEU A 1 369 ? 0.486 1.934 -22.356 1.00 97.50 369 LEU A CA 1
ATOM 2972 C C . LEU A 1 369 ? 1.048 3.349 -22.470 1.00 97.50 369 LEU A C 1
ATOM 2974 O O . LEU A 1 369 ? 2.162 3.555 -22.951 1.00 97.50 369 LEU A O 1
ATOM 2978 N N . ILE A 1 370 ? 0.267 4.329 -22.019 1.00 96.94 370 ILE A N 1
ATOM 2979 C CA . ILE A 1 370 ? 0.597 5.751 -22.122 1.00 96.94 370 ILE A CA 1
ATOM 2980 C C . ILE A 1 370 ? 0.565 6.365 -20.728 1.00 96.94 370 ILE A C 1
ATOM 2982 O O . ILE A 1 370 ? -0.498 6.542 -20.137 1.00 96.94 370 ILE A O 1
ATOM 2986 N N . ILE A 1 371 ? 1.735 6.711 -20.208 1.00 95.06 371 ILE A N 1
ATOM 2987 C CA . ILE A 1 371 ? 1.902 7.357 -18.911 1.00 95.06 371 ILE A CA 1
ATOM 2988 C C . ILE A 1 371 ? 2.744 8.610 -19.118 1.00 95.06 371 ILE A C 1
ATOM 2990 O O . ILE A 1 371 ? 3.942 8.534 -19.369 1.00 95.06 371 ILE A O 1
ATOM 2994 N N . THR A 1 372 ? 2.121 9.781 -19.037 1.00 95.56 372 THR A N 1
ATOM 2995 C CA . THR A 1 372 ? 2.777 11.057 -19.353 1.00 95.56 372 THR A CA 1
ATOM 2996 C C . THR A 1 372 ? 2.678 12.023 -18.190 1.00 95.56 372 THR A C 1
ATOM 2998 O O . THR A 1 372 ? 1.588 12.219 -17.644 1.00 95.56 372 THR A O 1
ATOM 3001 N N . ASN A 1 373 ? 3.801 12.661 -17.846 1.00 95.06 373 ASN A N 1
ATOM 3002 C CA . ASN A 1 373 ? 3.870 13.636 -16.758 1.00 95.06 373 ASN A CA 1
ATOM 3003 C C . ASN A 1 373 ? 3.311 13.085 -15.433 1.00 95.06 373 ASN A C 1
ATOM 3005 O O . ASN A 1 373 ? 2.478 13.715 -14.782 1.00 95.06 373 ASN A O 1
ATOM 3009 N N . ALA A 1 374 ? 3.726 11.868 -15.067 1.00 93.38 374 ALA A N 1
ATOM 3010 C CA . ALA A 1 374 ? 3.220 11.135 -13.906 1.00 93.38 374 ALA A CA 1
ATOM 3011 C C . ALA A 1 374 ? 4.234 11.034 -12.756 1.00 93.38 374 ALA A C 1
ATOM 3013 O O . ALA A 1 374 ? 3.993 10.333 -11.776 1.00 93.38 374 ALA A O 1
ATOM 3014 N N . LYS A 1 375 ? 5.387 11.711 -12.860 1.00 93.25 375 LYS A N 1
ATOM 3015 C CA . LYS A 1 375 ? 6.511 11.606 -11.907 1.00 93.25 375 LYS A CA 1
ATOM 3016 C C . LYS A 1 375 ? 7.003 10.163 -11.690 1.00 93.25 375 LYS A C 1
ATOM 3018 O O . LYS A 1 375 ? 7.611 9.886 -10.658 1.00 93.25 375 LYS A O 1
ATOM 3023 N N . MET A 1 376 ? 6.765 9.264 -12.645 1.00 94.31 376 MET A N 1
ATOM 3024 C CA . MET A 1 376 ? 7.168 7.863 -12.537 1.00 94.31 376 MET A CA 1
ATOM 3025 C C . MET A 1 376 ? 8.687 7.743 -12.457 1.00 94.31 376 MET A C 1
ATOM 3027 O O . MET A 1 376 ? 9.390 8.296 -13.294 1.00 94.31 376 MET A O 1
ATOM 3031 N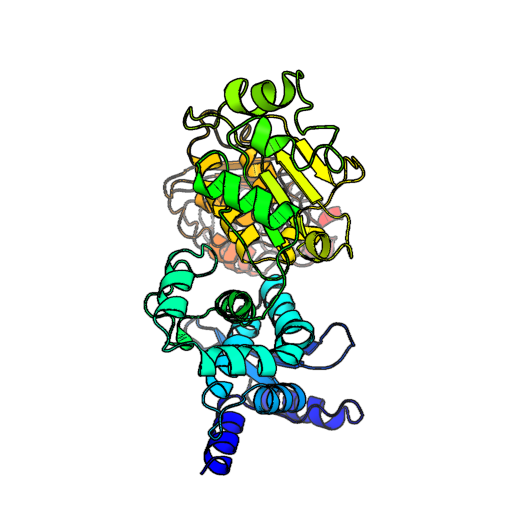 N . VAL A 1 377 ? 9.190 7.035 -11.454 1.00 92.56 377 VAL A N 1
ATOM 3032 C CA . VAL A 1 377 ? 10.623 6.823 -11.209 1.00 92.56 377 VAL A CA 1
ATOM 3033 C C . VAL A 1 377 ? 11.049 5.416 -11.624 1.00 92.56 377 VAL A C 1
ATOM 3035 O O . VAL A 1 377 ? 12.189 5.222 -12.041 1.00 92.56 377 VAL A O 1
ATOM 3038 N N . GLU A 1 378 ? 10.137 4.447 -11.533 1.00 88.00 378 GLU A N 1
ATOM 3039 C CA . GLU A 1 378 ? 10.447 3.024 -11.660 1.00 88.00 378 GLU A CA 1
ATOM 3040 C C . GLU A 1 378 ? 9.375 2.272 -12.463 1.00 88.00 378 GLU A C 1
ATOM 3042 O O . GLU A 1 378 ? 8.170 2.459 -12.258 1.00 88.00 378 GLU A O 1
ATOM 3047 N N . LEU A 1 379 ? 9.833 1.392 -13.358 1.00 93.12 379 LEU A N 1
ATOM 3048 C CA . LEU A 1 379 ? 9.006 0.436 -14.091 1.00 93.12 379 LEU A CA 1
ATOM 3049 C C . LEU A 1 379 ? 9.167 -0.954 -13.473 1.00 93.12 379 LEU A C 1
ATOM 3051 O O . LEU A 1 379 ? 10.283 -1.455 -13.359 1.00 93.12 379 LEU A O 1
ATOM 3055 N N . HIS A 1 380 ? 8.061 -1.619 -13.150 1.00 93.12 380 HIS A N 1
ATOM 3056 C CA . HIS A 1 380 ? 8.121 -2.992 -12.666 1.00 93.12 380 HIS A CA 1
ATOM 3057 C C . HIS A 1 380 ? 8.503 -3.977 -13.794 1.00 93.12 380 HIS A C 1
ATOM 3059 O O . HIS A 1 380 ? 7.964 -3.873 -14.905 1.00 93.12 380 HIS A O 1
ATOM 3065 N N . PRO A 1 381 ? 9.344 -4.998 -13.521 1.00 90.06 381 PRO A N 1
ATOM 3066 C CA . PRO A 1 381 ? 9.775 -6.005 -14.503 1.00 90.06 381 PRO A CA 1
ATOM 3067 C C . PRO A 1 381 ? 8.641 -6.743 -15.228 1.00 90.06 381 PRO A C 1
ATOM 3069 O O . PRO A 1 381 ? 8.824 -7.264 -16.328 1.00 90.06 381 PRO A O 1
ATOM 3072 N N . SER A 1 382 ? 7.429 -6.762 -14.659 1.00 93.81 382 SER A N 1
ATOM 3073 C CA . SER A 1 382 ? 6.244 -7.324 -15.324 1.00 93.81 382 SER A CA 1
ATOM 3074 C C . SER A 1 382 ? 5.914 -6.671 -16.665 1.00 93.81 382 SER A C 1
ATOM 3076 O O . SER A 1 382 ? 5.134 -7.262 -17.408 1.00 93.81 382 SER A O 1
ATOM 3078 N N . ILE A 1 383 ? 6.468 -5.492 -16.985 1.00 96.38 383 ILE A N 1
ATOM 3079 C CA . ILE A 1 383 ? 6.316 -4.867 -18.304 1.00 96.38 383 ILE A CA 1
ATOM 3080 C C . ILE A 1 383 ? 6.659 -5.858 -19.426 1.00 96.38 383 ILE A C 1
ATOM 3082 O O . ILE A 1 383 ? 5.894 -5.979 -20.374 1.00 96.38 383 ILE A O 1
ATOM 3086 N N . GLY A 1 384 ? 7.705 -6.678 -19.267 1.00 95.00 384 GLY A N 1
ATOM 3087 C CA . GLY A 1 384 ? 8.099 -7.676 -20.269 1.00 95.00 384 GLY A CA 1
ATOM 3088 C C . GLY A 1 384 ? 7.087 -8.806 -20.489 1.00 95.00 384 GLY A C 1
ATOM 3089 O O . GLY A 1 384 ? 7.213 -9.571 -21.439 1.00 95.00 384 GLY A O 1
ATOM 3090 N N . LYS A 1 385 ? 6.058 -8.925 -19.638 1.00 95.62 385 LYS A N 1
ATOM 3091 C CA . LYS A 1 385 ? 4.975 -9.911 -19.787 1.00 95.62 385 LYS A CA 1
ATOM 3092 C C . LYS A 1 385 ? 3.828 -9.417 -20.677 1.00 95.62 385 LYS A C 1
ATOM 3094 O O . LYS A 1 385 ? 2.885 -10.181 -20.899 1.00 95.62 385 LYS A O 1
ATOM 3099 N N . LEU A 1 386 ? 3.878 -8.170 -21.149 1.00 96.81 386 LEU A N 1
ATOM 3100 C CA . LEU A 1 386 ? 2.878 -7.564 -22.028 1.00 96.81 386 LEU A CA 1
ATOM 3101 C C . LEU A 1 386 ? 3.198 -7.873 -23.494 1.00 96.81 386 LEU A C 1
ATOM 3103 O O . LEU A 1 386 ? 3.600 -7.010 -24.268 1.00 96.81 386 LEU A O 1
ATOM 3107 N N . THR A 1 387 ? 3.053 -9.136 -23.883 1.00 91.12 387 THR A N 1
ATOM 3108 C CA . THR A 1 387 ? 3.497 -9.615 -25.201 1.00 91.12 387 THR A CA 1
ATOM 3109 C C . THR A 1 387 ? 2.754 -8.980 -26.375 1.00 91.12 387 THR A C 1
ATOM 3111 O O . THR A 1 387 ? 3.271 -9.017 -27.482 1.00 91.12 387 THR A O 1
ATOM 3114 N N . ASN A 1 388 ? 1.573 -8.397 -26.155 1.00 96.50 388 ASN A N 1
ATOM 3115 C CA . ASN A 1 388 ? 0.785 -7.713 -27.185 1.00 96.50 388 ASN A CA 1
ATOM 3116 C C . ASN A 1 388 ? 1.042 -6.200 -27.249 1.00 96.50 388 ASN A C 1
ATOM 3118 O O . ASN A 1 388 ? 0.439 -5.531 -28.078 1.00 96.50 388 ASN A O 1
ATOM 3122 N N . LEU A 1 389 ? 1.922 -5.656 -26.400 1.00 98.38 389 LEU A N 1
ATOM 3123 C CA . LEU A 1 389 ? 2.151 -4.217 -26.334 1.00 98.38 389 LEU A CA 1
ATOM 3124 C C . LEU A 1 389 ? 2.835 -3.719 -27.611 1.00 98.38 389 LEU A C 1
ATOM 3126 O O . LEU A 1 389 ? 3.958 -4.119 -27.912 1.00 98.38 389 LEU A O 1
ATOM 3130 N N . GLU A 1 390 ? 2.176 -2.808 -28.320 1.00 98.56 390 GLU A N 1
ATOM 3131 C CA . GLU A 1 390 ? 2.668 -2.174 -29.546 1.00 98.56 390 GLU A CA 1
ATOM 3132 C C . GLU A 1 390 ? 3.167 -0.747 -29.291 1.00 98.56 390 GLU A C 1
ATOM 3134 O O . GLU A 1 390 ? 4.080 -0.267 -29.968 1.00 98.56 390 GLU A O 1
ATOM 3139 N N . MET A 1 391 ? 2.609 -0.069 -28.286 1.00 98.69 391 MET A N 1
ATOM 3140 C CA . MET A 1 391 ? 2.930 1.317 -27.964 1.00 98.69 391 MET A CA 1
ATOM 3141 C C . MET A 1 391 ? 3.234 1.496 -26.476 1.00 98.69 391 MET A C 1
ATOM 3143 O O . MET A 1 391 ? 2.385 1.246 -25.621 1.00 98.69 391 MET A O 1
ATOM 3147 N N . LEU A 1 392 ? 4.421 2.020 -26.174 1.00 98.56 392 LEU A N 1
ATOM 3148 C CA . LEU A 1 392 ? 4.835 2.392 -24.826 1.00 98.56 392 LEU A CA 1
ATOM 3149 C C . LEU A 1 392 ? 5.283 3.853 -24.806 1.00 98.56 392 LEU A C 1
ATOM 3151 O O . LEU A 1 392 ? 6.326 4.205 -25.356 1.00 98.56 392 LEU A O 1
ATOM 3155 N N . VAL A 1 393 ? 4.496 4.711 -24.160 1.00 98.38 393 VAL A N 1
ATOM 3156 C CA . VAL A 1 393 ? 4.775 6.147 -24.037 1.00 98.38 393 VAL A CA 1
ATOM 3157 C C . VAL A 1 393 ? 4.970 6.501 -22.574 1.00 98.38 393 VAL A C 1
ATOM 3159 O O . VAL A 1 393 ? 4.040 6.392 -21.782 1.00 98.38 393 VAL A O 1
ATOM 3162 N N . LEU A 1 394 ? 6.172 6.959 -22.233 1.00 97.69 394 LEU A N 1
ATOM 3163 C CA . LEU A 1 394 ? 6.598 7.295 -20.873 1.00 97.69 394 LEU A CA 1
ATOM 3164 C C . LEU A 1 394 ? 7.107 8.740 -20.770 1.00 97.69 394 LEU A C 1
ATOM 3166 O O . LEU A 1 394 ? 7.925 9.060 -19.912 1.00 97.69 394 LEU A O 1
ATOM 3170 N N . THR A 1 395 ? 6.633 9.613 -21.656 1.00 97.25 395 THR A N 1
ATOM 3171 C CA . THR A 1 395 ? 7.098 10.995 -21.819 1.00 97.25 395 THR A CA 1
ATOM 3172 C C . THR A 1 395 ? 6.991 11.839 -20.540 1.00 97.25 395 THR A C 1
ATOM 3174 O O . THR A 1 395 ? 5.980 11.781 -19.838 1.00 97.25 395 THR A O 1
ATOM 3177 N N . GLU A 1 396 ? 8.011 12.661 -20.277 1.00 97.00 396 GLU A N 1
ATOM 3178 C CA . GLU A 1 396 ? 8.091 13.610 -19.151 1.00 97.00 396 GLU A CA 1
ATOM 3179 C C . GLU A 1 396 ? 7.890 12.930 -17.782 1.00 97.00 396 GLU A C 1
ATOM 3181 O O . GLU A 1 396 ? 7.056 13.333 -16.973 1.00 97.00 396 GLU A O 1
ATOM 3186 N N . ASN A 1 397 ? 8.625 11.850 -17.516 1.00 97.50 397 ASN A N 1
ATOM 3187 C CA . ASN A 1 397 ? 8.644 11.195 -16.206 1.00 97.50 397 ASN A CA 1
ATOM 3188 C C . ASN A 1 397 ? 10.018 11.383 -15.530 1.00 97.50 397 ASN A C 1
ATOM 3190 O O . ASN A 1 397 ? 10.755 12.323 -15.807 1.00 97.50 397 ASN A O 1
ATOM 3194 N N . ARG A 1 398 ? 10.340 10.565 -14.529 1.00 96.19 398 ARG A N 1
ATOM 3195 C CA . ARG A 1 398 ? 11.587 10.627 -13.746 1.00 96.19 398 ARG A CA 1
ATOM 3196 C C . ARG A 1 398 ? 12.321 9.287 -13.771 1.00 96.19 398 ARG A C 1
ATOM 3198 O O . ARG A 1 398 ? 13.033 8.961 -12.818 1.00 96.19 398 ARG A O 1
ATOM 3205 N N . ILE A 1 399 ? 12.121 8.512 -14.835 1.00 96.62 399 ILE A N 1
ATOM 3206 C CA . ILE A 1 399 ? 12.659 7.160 -14.968 1.00 96.62 399 ILE A CA 1
ATOM 3207 C C . ILE A 1 399 ? 14.174 7.254 -15.110 1.00 96.62 399 ILE A C 1
ATOM 3209 O O . ILE A 1 399 ? 14.680 7.932 -16.002 1.00 96.62 399 ILE A O 1
ATOM 3213 N N . LYS A 1 400 ? 14.891 6.584 -14.207 1.00 93.38 400 LYS A N 1
ATOM 3214 C CA . LYS A 1 400 ? 16.362 6.557 -14.206 1.00 93.38 400 LYS A CA 1
ATOM 3215 C C . LYS A 1 400 ? 16.928 5.323 -14.892 1.00 93.38 400 LYS A C 1
ATOM 3217 O O . LYS A 1 400 ? 18.038 5.377 -15.407 1.00 93.38 400 LYS A O 1
ATOM 3222 N N . GLU A 1 401 ? 16.181 4.228 -14.889 1.00 91.62 401 GLU A N 1
ATOM 3223 C CA . GLU A 1 401 ? 16.622 2.923 -15.373 1.00 91.62 401 GLU A CA 1
ATOM 3224 C C . GLU A 1 401 ? 15.447 2.215 -16.052 1.00 91.62 401 GLU A C 1
ATOM 3226 O O . GLU A 1 401 ? 14.298 2.338 -15.618 1.00 91.62 401 GLU A O 1
ATOM 3231 N N . LEU A 1 402 ? 15.735 1.481 -17.127 1.00 95.81 402 LEU A N 1
ATOM 3232 C CA . LEU A 1 402 ? 14.773 0.588 -17.768 1.00 95.81 402 LEU A CA 1
ATOM 3233 C C . LEU A 1 402 ? 15.043 -0.850 -17.307 1.00 95.81 402 LEU A C 1
ATOM 3235 O O . LEU A 1 402 ? 16.201 -1.271 -17.321 1.00 95.81 402 LEU A O 1
ATOM 3239 N N . PRO A 1 403 ? 14.012 -1.637 -16.954 1.00 94.50 403 PRO A N 1
ATOM 3240 C CA . PRO A 1 403 ? 14.200 -3.041 -16.615 1.00 94.50 403 PRO A CA 1
ATOM 3241 C C . PRO A 1 403 ? 14.673 -3.816 -17.850 1.00 94.50 403 PRO A C 1
ATOM 3243 O O . PRO A 1 403 ? 14.197 -3.570 -18.962 1.00 94.50 403 PRO A O 1
ATOM 3246 N N . LYS A 1 404 ? 15.561 -4.798 -17.666 1.00 94.06 404 LYS A N 1
ATOM 3247 C CA . LYS A 1 404 ? 16.038 -5.675 -18.755 1.00 94.06 404 LYS A CA 1
ATOM 3248 C C . LYS A 1 404 ? 14.894 -6.398 -19.476 1.00 94.06 404 LYS A C 1
ATOM 3250 O O . LYS A 1 404 ? 14.968 -6.676 -20.671 1.00 94.06 404 LYS A O 1
ATOM 3255 N N . GLU A 1 405 ? 13.794 -6.644 -18.765 1.00 97.44 405 GLU A N 1
ATOM 3256 C CA . GLU A 1 405 ? 12.570 -7.259 -19.271 1.00 97.44 405 GLU A CA 1
ATOM 3257 C C . GLU A 1 405 ? 11.907 -6.438 -20.388 1.00 97.44 405 GLU A C 1
ATOM 3259 O O . GLU A 1 405 ? 11.086 -6.984 -21.123 1.00 97.44 405 GLU A O 1
ATOM 3264 N N . ILE A 1 406 ? 12.291 -5.168 -20.587 1.00 97.06 406 ILE A N 1
ATOM 3265 C CA . ILE A 1 406 ? 11.850 -4.372 -21.738 1.00 97.06 406 ILE A CA 1
ATOM 3266 C C . ILE A 1 406 ? 12.135 -5.087 -23.066 1.00 97.06 406 ILE A C 1
ATOM 3268 O O . ILE A 1 406 ? 11.312 -5.019 -23.971 1.00 97.06 406 ILE A O 1
ATOM 3272 N N . GLY A 1 407 ? 13.236 -5.847 -23.165 1.00 96.38 407 GLY A N 1
ATOM 3273 C CA . GLY A 1 407 ? 13.614 -6.602 -24.365 1.00 96.38 407 GLY A CA 1
ATOM 3274 C C . GLY A 1 407 ? 12.655 -7.741 -24.741 1.00 96.38 407 GLY A C 1
ATOM 3275 O O . GLY A 1 407 ? 12.731 -8.274 -25.850 1.00 96.38 407 GLY A O 1
ATOM 3276 N N . ALA A 1 408 ? 11.736 -8.119 -23.846 1.00 97.25 408 ALA A N 1
ATOM 3277 C CA . ALA A 1 408 ? 10.725 -9.143 -24.105 1.00 97.25 408 ALA A CA 1
ATOM 3278 C C . ALA A 1 408 ? 9.519 -8.623 -24.914 1.00 97.25 408 ALA A C 1
ATOM 3280 O O . ALA A 1 408 ? 8.722 -9.424 -25.406 1.00 97.25 408 ALA A O 1
ATOM 3281 N N . LEU A 1 409 ? 9.386 -7.305 -25.098 1.00 97.81 409 LEU A N 1
ATOM 3282 C CA . LEU A 1 409 ? 8.271 -6.670 -25.809 1.00 97.81 409 LEU A CA 1
ATOM 3283 C C . LEU A 1 409 ? 8.402 -6.783 -27.341 1.00 97.81 409 LEU A C 1
ATOM 3285 O O . LEU A 1 409 ? 8.503 -5.789 -28.053 1.00 97.81 409 LEU A O 1
ATOM 3289 N N . LYS A 1 410 ? 8.407 -8.005 -27.879 1.00 95.75 410 LYS A N 1
ATOM 3290 C CA . LYS A 1 410 ? 8.698 -8.281 -29.302 1.00 95.75 410 LYS A CA 1
ATOM 3291 C C . LYS A 1 410 ? 7.748 -7.618 -30.307 1.00 95.75 410 LYS A C 1
ATOM 3293 O O . LYS A 1 410 ? 8.152 -7.381 -31.445 1.00 95.75 410 LYS A O 1
ATOM 3298 N N . ASN A 1 411 ? 6.532 -7.286 -29.882 1.00 97.75 411 ASN A N 1
ATOM 3299 C CA . ASN A 1 411 ? 5.533 -6.600 -30.704 1.00 97.75 411 ASN A CA 1
ATOM 3300 C C . ASN A 1 411 ? 5.573 -5.070 -30.569 1.00 97.75 411 ASN A C 1
ATOM 3302 O O . ASN A 1 411 ? 4.822 -4.389 -31.262 1.00 97.75 411 ASN A O 1
ATOM 3306 N N . LEU A 1 412 ? 6.460 -4.512 -29.735 1.00 98.56 412 LEU A N 1
ATOM 3307 C CA . LEU A 1 412 ? 6.551 -3.070 -29.534 1.00 98.56 412 LEU A CA 1
ATOM 3308 C C . LEU A 1 412 ? 7.013 -2.384 -30.818 1.00 98.56 412 LEU A C 1
ATOM 3310 O O . LEU A 1 412 ? 8.083 -2.688 -31.336 1.00 98.56 412 LEU A O 1
ATOM 3314 N N . GLN A 1 413 ? 6.218 -1.440 -31.309 1.00 98.50 413 GLN A N 1
ATOM 3315 C CA . GLN A 1 413 ? 6.469 -0.670 -32.528 1.00 98.50 413 GLN A CA 1
ATOM 3316 C C . GLN A 1 413 ? 6.936 0.752 -32.205 1.00 98.50 413 GLN A C 1
ATOM 3318 O O . GLN A 1 413 ? 7.783 1.306 -32.914 1.00 98.50 413 GLN A O 1
ATOM 3323 N N . PHE A 1 414 ? 6.419 1.338 -31.120 1.00 98.62 414 PHE A N 1
ATOM 3324 C CA . PHE A 1 414 ? 6.754 2.691 -30.684 1.00 98.62 414 PHE A CA 1
ATOM 3325 C C . PHE A 1 414 ? 7.108 2.735 -29.199 1.00 98.62 414 PHE A C 1
ATOM 3327 O O . PHE A 1 414 ? 6.300 2.373 -28.345 1.00 98.62 414 PHE A O 1
ATOM 3334 N N . LEU A 1 415 ? 8.304 3.243 -28.907 1.00 98.50 415 LEU A N 1
ATOM 3335 C CA . LEU A 1 415 ? 8.785 3.512 -27.556 1.00 98.50 415 LEU A CA 1
ATOM 3336 C C . LEU A 1 415 ? 9.075 5.007 -27.419 1.00 98.50 415 LEU A C 1
ATOM 3338 O O . LEU A 1 415 ? 9.847 5.553 -28.196 1.00 98.50 415 LEU A O 1
ATOM 3342 N N . ASN A 1 416 ? 8.493 5.693 -26.443 1.00 98.44 416 ASN A N 1
ATOM 3343 C CA . ASN A 1 416 ? 8.783 7.104 -26.195 1.00 98.44 416 ASN A CA 1
ATOM 3344 C C . ASN A 1 416 ? 9.260 7.312 -24.758 1.00 98.44 416 ASN A C 1
ATOM 3346 O O . ASN A 1 416 ? 8.514 7.069 -23.813 1.00 98.44 416 ASN A O 1
ATOM 3350 N N . LEU A 1 417 ? 10.499 7.779 -24.625 1.00 97.75 417 LEU A N 1
ATOM 3351 C CA . LEU A 1 417 ? 11.226 7.990 -23.375 1.00 97.75 417 LEU A CA 1
ATOM 3352 C C . LEU A 1 417 ? 11.617 9.458 -23.158 1.00 97.75 417 LEU A C 1
ATOM 3354 O O . LEU A 1 417 ? 12.294 9.757 -22.180 1.00 97.75 417 LEU A O 1
ATOM 3358 N N . ILE A 1 418 ? 11.193 10.369 -24.040 1.00 97.94 418 ILE A N 1
ATOM 3359 C CA . ILE A 1 418 ? 11.524 11.801 -23.978 1.00 97.94 418 ILE A CA 1
ATOM 3360 C C . ILE A 1 418 ? 11.232 12.377 -22.587 1.00 97.94 418 ILE A C 1
ATOM 3362 O O . ILE A 1 418 ? 10.172 12.105 -22.021 1.00 97.94 418 ILE A O 1
ATOM 3366 N N . GLY A 1 419 ? 12.141 13.197 -22.060 1.00 96.56 419 GLY A N 1
ATOM 3367 C CA . GLY A 1 419 ? 11.993 13.847 -20.761 1.00 96.56 419 GLY A CA 1
ATOM 3368 C C . GLY A 1 419 ? 12.126 12.873 -19.591 1.00 96.56 419 GLY A C 1
ATOM 3369 O O . GLY A 1 419 ? 11.382 12.982 -18.621 1.00 96.56 419 GLY A O 1
ATOM 3370 N N . ASN A 1 420 ? 13.021 11.883 -19.690 1.00 97.69 420 ASN A N 1
ATOM 3371 C CA . ASN A 1 420 ? 13.384 10.996 -18.581 1.00 97.69 420 ASN A CA 1
ATOM 3372 C C . ASN A 1 420 ? 14.902 10.975 -18.371 1.00 97.69 420 ASN A C 1
ATOM 3374 O O . ASN A 1 420 ? 15.624 10.725 -19.332 1.00 97.69 420 ASN A O 1
ATOM 3378 N N . PRO A 1 421 ? 15.401 11.135 -17.132 1.00 95.69 421 PRO A N 1
ATOM 3379 C CA . PRO A 1 421 ? 16.832 11.153 -16.834 1.00 95.69 421 PRO A CA 1
ATOM 3380 C C . PRO A 1 421 ? 17.434 9.734 -16.779 1.00 95.69 421 PRO A C 1
ATOM 3382 O O . PRO A 1 421 ? 17.924 9.303 -15.728 1.00 95.69 421 PRO A O 1
ATOM 3385 N N . ILE A 1 422 ? 17.363 8.988 -17.887 1.00 95.62 422 ILE A N 1
ATOM 3386 C CA . ILE A 1 422 ? 17.795 7.585 -17.949 1.00 95.62 422 ILE A CA 1
ATOM 3387 C C . ILE A 1 422 ? 19.323 7.519 -17.917 1.00 95.62 422 ILE A C 1
ATOM 3389 O O . ILE A 1 422 ? 20.007 7.976 -18.829 1.00 95.62 422 ILE A O 1
ATOM 3393 N N . LYS A 1 423 ? 19.860 6.917 -16.857 1.00 92.75 423 LYS A N 1
ATOM 3394 C CA . LYS A 1 423 ? 21.301 6.806 -16.613 1.00 92.75 423 LYS A CA 1
ATOM 3395 C C . LYS A 1 423 ? 21.947 5.657 -17.369 1.00 92.75 423 LYS A C 1
ATOM 3397 O O . LYS A 1 423 ? 23.115 5.760 -17.732 1.00 92.75 423 LYS A O 1
ATOM 3402 N N . GLU A 1 424 ? 21.206 4.579 -17.598 1.00 91.31 424 GLU A N 1
ATOM 3403 C CA . GLU A 1 424 ? 21.711 3.393 -18.278 1.00 91.31 424 GLU A CA 1
ATOM 3404 C C . GLU A 1 424 ? 20.652 2.771 -19.189 1.00 91.31 424 GLU A C 1
ATOM 3406 O O . GLU A 1 424 ? 19.477 2.647 -18.837 1.00 91.31 424 GLU A O 1
ATOM 3411 N N . ILE A 1 425 ? 21.101 2.355 -20.373 1.00 95.00 425 ILE A N 1
ATOM 3412 C CA . ILE A 1 425 ? 20.305 1.606 -21.344 1.00 95.00 425 ILE A CA 1
ATOM 3413 C C . ILE A 1 425 ? 20.645 0.110 -21.226 1.00 95.00 425 ILE A C 1
ATOM 3415 O O . ILE A 1 425 ? 21.816 -0.244 -21.424 1.00 95.00 425 ILE A O 1
ATOM 3419 N N . PRO A 1 426 ? 19.668 -0.780 -20.956 1.00 95.88 426 PRO A N 1
ATOM 3420 C CA . PRO A 1 426 ? 19.911 -2.219 -20.860 1.00 95.88 426 PRO A CA 1
ATOM 3421 C C . PRO A 1 426 ? 20.286 -2.809 -22.225 1.00 95.88 426 PRO A C 1
ATOM 3423 O O . PRO A 1 426 ? 19.737 -2.413 -23.256 1.00 95.88 426 PRO A O 1
ATOM 3426 N N . ALA A 1 427 ? 21.202 -3.781 -22.247 1.00 96.00 427 ALA A N 1
ATOM 3427 C CA . ALA A 1 427 ? 21.642 -4.427 -23.489 1.00 96.00 427 ALA A CA 1
ATOM 3428 C C . ALA A 1 427 ? 20.494 -5.186 -24.179 1.00 96.00 427 ALA A C 1
ATOM 3430 O O . ALA A 1 427 ? 20.420 -5.246 -25.405 1.00 96.00 427 ALA A O 1
ATOM 3431 N N . GLU A 1 428 ? 19.555 -5.701 -23.387 1.00 98.00 428 GLU A N 1
ATOM 3432 C CA . GLU A 1 428 ? 18.376 -6.445 -23.818 1.00 98.00 428 GLU A CA 1
ATOM 3433 C C . GLU A 1 428 ? 17.437 -5.626 -24.709 1.00 98.00 428 GLU A C 1
ATOM 3435 O O . GLU A 1 428 ? 16.648 -6.218 -25.445 1.00 98.00 428 GLU A O 1
ATOM 3440 N N . ILE A 1 429 ? 17.539 -4.289 -24.727 1.00 97.56 429 ILE A N 1
ATOM 3441 C CA . ILE A 1 429 ? 16.750 -3.461 -25.650 1.00 97.56 429 ILE A CA 1
ATOM 3442 C C . ILE A 1 429 ? 17.008 -3.835 -27.117 1.00 97.56 429 ILE A C 1
ATOM 3444 O O . ILE A 1 429 ? 16.116 -3.688 -27.948 1.00 97.56 429 ILE A O 1
ATOM 3448 N N . THR A 1 430 ? 18.181 -4.402 -27.435 1.00 98.00 430 THR A N 1
ATOM 3449 C CA . THR A 1 430 ? 18.524 -4.871 -28.787 1.00 98.00 430 THR A CA 1
ATOM 3450 C C . THR A 1 430 ? 17.522 -5.879 -29.347 1.00 98.00 430 THR A C 1
ATOM 3452 O O . THR A 1 430 ? 17.305 -5.942 -30.554 1.00 98.00 430 THR A O 1
ATOM 3455 N N . TYR A 1 431 ? 16.849 -6.635 -28.475 1.00 97.88 431 TYR A N 1
ATOM 3456 C CA . TYR A 1 431 ? 15.836 -7.616 -28.847 1.00 97.88 431 TYR A CA 1
ATOM 3457 C C . TYR A 1 431 ? 14.547 -7.001 -29.396 1.00 97.88 431 TYR A C 1
ATOM 3459 O O . TYR A 1 431 ? 13.725 -7.744 -29.938 1.00 97.88 431 TYR A O 1
ATOM 3467 N N . LEU A 1 432 ? 14.370 -5.687 -29.259 1.00 98.00 432 LEU A N 1
ATOM 3468 C CA . LEU A 1 432 ? 13.253 -4.950 -29.837 1.00 98.00 432 LEU A CA 1
ATOM 3469 C C . LEU A 1 432 ? 13.500 -4.566 -31.299 1.00 98.00 432 LEU A C 1
ATOM 3471 O O . LEU A 1 432 ? 12.538 -4.378 -32.042 1.00 98.00 432 LEU A O 1
ATOM 3475 N N . ASP A 1 433 ? 14.761 -4.477 -31.725 1.00 98.12 433 ASP A N 1
ATOM 3476 C CA . ASP A 1 433 ? 15.114 -4.117 -33.095 1.00 98.12 433 ASP A CA 1
ATOM 3477 C C . ASP A 1 433 ? 14.703 -5.210 -34.092 1.00 98.12 433 ASP A C 1
ATOM 3479 O O . ASP A 1 433 ? 14.753 -6.412 -33.793 1.00 98.12 433 ASP A O 1
ATOM 3483 N N . LYS A 1 434 ? 14.350 -4.806 -35.317 1.00 97.19 434 LYS A N 1
ATOM 3484 C CA . LYS A 1 434 ? 13.968 -5.752 -36.374 1.00 97.19 434 LYS A CA 1
ATOM 3485 C C . LYS A 1 434 ? 15.097 -6.710 -36.730 1.00 97.19 434 LYS A C 1
ATOM 3487 O O . LYS A 1 434 ? 14.814 -7.851 -37.088 1.00 97.19 434 LYS A O 1
ATOM 3492 N N . SER A 1 435 ? 16.363 -6.298 -36.596 1.00 96.69 435 SER A N 1
ATOM 3493 C CA . SER A 1 435 ? 17.506 -7.184 -36.851 1.00 96.69 435 SER A CA 1
ATOM 3494 C C . SER A 1 435 ? 17.558 -8.384 -35.900 1.00 96.69 435 SER A C 1
ATOM 3496 O O . SER A 1 435 ? 18.145 -9.404 -36.246 1.00 96.69 435 SER A O 1
ATOM 3498 N N . ASN A 1 436 ? 16.922 -8.283 -34.727 1.00 96.00 436 ASN A N 1
ATOM 3499 C CA . ASN A 1 436 ? 16.898 -9.314 -33.686 1.00 96.00 436 ASN A CA 1
ATOM 3500 C C . ASN A 1 436 ? 15.488 -9.897 -33.460 1.00 96.00 436 ASN A C 1
ATOM 3502 O O . ASN A 1 436 ? 15.169 -10.405 -32.376 1.00 96.00 436 ASN A O 1
ATOM 3506 N N . GLY A 1 437 ? 14.633 -9.816 -34.486 1.00 94.19 437 GLY A N 1
ATOM 3507 C CA . GLY A 1 437 ? 13.286 -10.390 -34.482 1.00 94.19 437 GLY A CA 1
ATOM 3508 C C . GLY A 1 437 ? 12.268 -9.629 -33.630 1.00 94.19 437 GLY A C 1
ATOM 3509 O O . GLY A 1 437 ? 11.254 -10.213 -33.253 1.00 94.19 437 GLY A O 1
ATOM 3510 N N . GLY A 1 438 ? 12.543 -8.371 -33.277 1.00 97.31 438 GLY A N 1
ATOM 3511 C CA . GLY A 1 438 ? 11.549 -7.463 -32.709 1.00 97.31 438 GLY A CA 1
ATOM 3512 C C . GLY A 1 438 ? 10.804 -6.665 -33.784 1.00 97.31 438 GLY A C 1
ATOM 3513 O O . GLY A 1 438 ? 11.031 -6.832 -34.984 1.00 97.31 438 GLY A O 1
ATOM 3514 N N . SER A 1 439 ? 9.905 -5.785 -33.346 1.00 97.94 439 SER A N 1
ATOM 3515 C CA . SER A 1 439 ? 9.034 -4.992 -34.226 1.00 97.94 439 SER A CA 1
ATOM 3516 C C . SER A 1 439 ? 9.266 -3.486 -34.118 1.00 97.94 439 SER A C 1
ATOM 3518 O O . SER A 1 439 ? 8.529 -2.718 -34.734 1.00 97.94 439 SER A O 1
ATOM 3520 N N . LEU A 1 440 ? 10.285 -3.031 -33.385 1.00 98.25 440 LEU A N 1
ATOM 3521 C CA . LEU A 1 440 ? 10.448 -1.616 -33.061 1.00 98.25 440 LEU A CA 1
ATOM 3522 C C . LEU A 1 440 ? 10.717 -0.790 -34.321 1.00 98.25 440 LEU A C 1
ATOM 3524 O O . LEU A 1 440 ? 11.500 -1.160 -35.195 1.00 98.25 440 LEU A O 1
ATOM 3528 N N . HIS A 1 441 ? 9.976 0.304 -34.474 1.00 97.00 441 HIS A N 1
ATOM 3529 C CA . HIS A 1 441 ? 10.086 1.207 -35.622 1.00 97.00 441 HIS A CA 1
ATOM 3530 C C . HIS A 1 441 ? 10.688 2.541 -35.213 1.00 97.00 441 HIS A C 1
ATOM 3532 O O . HIS A 1 441 ? 11.489 3.109 -35.957 1.00 97.00 441 HIS A O 1
ATOM 3538 N N . ARG A 1 442 ? 10.296 3.047 -34.040 1.00 98.06 442 ARG A N 1
ATOM 3539 C CA . ARG A 1 442 ? 10.729 4.353 -33.555 1.00 98.06 442 ARG A CA 1
ATOM 3540 C C . ARG A 1 442 ? 10.943 4.354 -32.046 1.00 98.06 442 ARG A C 1
ATOM 3542 O O . ARG A 1 442 ? 10.101 3.854 -31.298 1.00 98.06 442 ARG A O 1
ATOM 3549 N N . VAL A 1 443 ? 12.025 5.012 -31.633 1.00 98.19 443 VAL A N 1
ATOM 3550 C CA . VAL A 1 443 ? 12.273 5.419 -30.249 1.00 98.19 443 VAL A CA 1
ATOM 3551 C C . VAL A 1 443 ? 12.312 6.939 -30.176 1.00 98.19 443 VAL A C 1
ATOM 3553 O O . VAL A 1 443 ? 13.149 7.560 -30.822 1.00 98.19 443 VAL A O 1
ATOM 3556 N N . GLY A 1 444 ? 11.424 7.533 -29.385 1.00 97.69 444 GLY A N 1
ATOM 3557 C CA . GLY A 1 444 ? 11.521 8.935 -28.991 1.00 97.69 444 GLY A CA 1
ATOM 3558 C C . GLY A 1 444 ? 12.475 9.087 -27.815 1.00 97.69 444 GLY A C 1
ATOM 3559 O O . GLY A 1 444 ? 12.171 8.572 -26.739 1.00 97.69 444 GLY A O 1
ATOM 3560 N N . VAL A 1 445 ? 13.599 9.779 -27.996 1.00 96.56 445 VAL A N 1
ATOM 3561 C CA . VAL A 1 445 ? 14.572 10.045 -26.926 1.00 96.56 445 VAL A CA 1
ATOM 3562 C C . VAL A 1 445 ? 15.459 11.233 -27.291 1.00 96.56 445 VAL A C 1
ATOM 3564 O O . VAL A 1 445 ? 15.953 11.314 -28.415 1.00 96.56 445 VAL A O 1
ATOM 3567 N N . ARG A 1 446 ? 15.705 12.146 -26.344 1.00 95.69 446 ARG A N 1
ATOM 3568 C CA . ARG A 1 446 ? 16.658 13.242 -26.560 1.00 95.69 446 ARG A CA 1
ATOM 3569 C C . ARG A 1 446 ? 18.036 12.844 -26.053 1.00 95.69 446 ARG A C 1
ATOM 3571 O O . ARG A 1 446 ? 18.167 12.212 -25.010 1.00 95.69 446 ARG A O 1
ATOM 3578 N N . GLU A 1 447 ? 19.078 13.246 -26.771 1.00 95.31 447 GLU A N 1
ATOM 3579 C CA . GLU A 1 447 ? 20.463 13.005 -26.347 1.00 95.31 447 GLU A CA 1
ATOM 3580 C C . GLU A 1 447 ? 20.762 13.650 -24.982 1.00 95.31 447 GLU A C 1
ATOM 3582 O O . GLU A 1 447 ? 21.450 13.056 -24.159 1.00 95.31 447 GLU A O 1
ATOM 3587 N N . GLU A 1 448 ? 20.180 14.819 -24.703 1.00 94.50 448 GLU A N 1
ATOM 3588 C CA . GLU A 1 448 ? 20.299 15.519 -23.415 1.00 94.50 448 GLU A CA 1
ATOM 3589 C C . GLU A 1 448 ? 19.675 14.757 -22.232 1.00 94.50 448 GLU A C 1
ATOM 3591 O O . GLU A 1 448 ? 20.145 14.903 -21.106 1.00 94.50 448 GLU A O 1
ATOM 3596 N N . ASP A 1 449 ? 18.663 13.919 -22.485 1.00 92.69 449 ASP A N 1
ATOM 3597 C CA . ASP A 1 449 ? 17.948 13.161 -21.451 1.00 92.69 449 ASP A CA 1
ATOM 3598 C C . ASP A 1 449 ? 18.785 11.981 -20.926 1.00 92.69 449 ASP A C 1
ATOM 3600 O O . ASP A 1 449 ? 18.708 11.626 -19.749 1.00 92.69 449 ASP A O 1
ATOM 3604 N N . ILE A 1 450 ? 19.588 11.367 -21.805 1.00 95.44 450 ILE A N 1
ATOM 3605 C CA . ILE A 1 450 ? 20.295 10.104 -21.525 1.00 95.44 450 ILE A CA 1
ATOM 3606 C C . ILE A 1 450 ? 21.822 10.215 -21.597 1.00 95.44 450 ILE A C 1
ATOM 3608 O O . ILE A 1 450 ? 22.534 9.315 -21.151 1.00 95.44 450 ILE A O 1
ATOM 3612 N N . GLY A 1 451 ? 22.342 11.308 -22.153 1.00 96.06 451 GLY A N 1
ATOM 3613 C CA . GLY A 1 451 ? 23.761 11.527 -22.407 1.00 96.06 451 GLY A CA 1
ATOM 3614 C C . GLY A 1 451 ? 24.270 10.880 -23.701 1.00 96.06 451 GLY A C 1
ATOM 3615 O O . GLY A 1 451 ? 23.754 9.868 -24.182 1.00 96.06 451 GLY A O 1
ATOM 3616 N N . VAL A 1 452 ? 25.349 11.457 -24.240 1.00 96.19 452 VAL A N 1
ATOM 3617 C CA . VAL A 1 452 ? 25.956 11.088 -25.534 1.00 96.19 452 VAL A CA 1
ATOM 3618 C C . VAL A 1 452 ? 26.286 9.595 -25.624 1.00 96.19 452 VAL A C 1
ATOM 3620 O O . VAL A 1 452 ? 26.016 8.955 -26.638 1.00 96.19 452 VAL A O 1
ATOM 3623 N N . GLU A 1 453 ? 26.841 9.020 -24.555 1.00 96.19 453 GLU A N 1
ATOM 3624 C CA . GLU A 1 453 ? 27.276 7.621 -24.554 1.00 96.19 453 GLU A CA 1
ATOM 3625 C C . GLU A 1 453 ? 26.095 6.644 -24.622 1.00 96.19 453 GLU A C 1
ATOM 3627 O O . GLU A 1 453 ? 26.117 5.699 -25.409 1.00 96.19 453 GLU A O 1
ATOM 3632 N N . ASN A 1 454 ? 25.018 6.903 -23.877 1.00 96.25 454 ASN A N 1
ATOM 3633 C CA . ASN A 1 454 ? 23.805 6.090 -23.960 1.00 96.25 454 ASN A CA 1
ATOM 3634 C C . ASN A 1 454 ? 23.098 6.266 -25.306 1.00 96.25 454 ASN A C 1
ATOM 3636 O O . ASN A 1 454 ? 22.575 5.297 -25.854 1.00 96.25 454 ASN A O 1
ATOM 3640 N N . TYR A 1 455 ? 23.102 7.478 -25.865 1.00 96.75 455 TYR A N 1
ATOM 3641 C CA . TYR A 1 455 ? 22.528 7.730 -27.184 1.00 96.75 455 TYR A CA 1
ATOM 3642 C C . TYR A 1 455 ? 23.294 6.979 -28.287 1.00 96.75 455 TYR A C 1
ATOM 3644 O O . TYR A 1 455 ? 22.681 6.355 -29.158 1.00 96.75 455 TYR A O 1
ATOM 3652 N N . ARG A 1 456 ? 24.632 6.941 -28.209 1.00 96.50 456 ARG A N 1
ATOM 3653 C CA . ARG A 1 456 ? 25.483 6.106 -29.072 1.00 96.50 456 ARG A CA 1
ATOM 3654 C C . ARG A 1 456 ? 25.180 4.618 -28.890 1.00 96.50 456 ARG A C 1
ATOM 3656 O O . ARG A 1 456 ? 24.930 3.930 -29.878 1.00 96.50 456 ARG A O 1
ATOM 3663 N N . LYS A 1 457 ? 25.122 4.142 -27.641 1.00 96.75 457 LYS A N 1
ATOM 3664 C CA . LYS A 1 457 ? 24.775 2.754 -27.297 1.00 96.75 457 LYS A CA 1
ATOM 3665 C C . LYS A 1 457 ? 23.413 2.351 -27.875 1.00 96.75 457 LYS A C 1
ATOM 3667 O O . LYS A 1 457 ? 23.291 1.270 -28.438 1.00 96.75 457 LYS A O 1
ATOM 3672 N N . LEU A 1 458 ? 22.402 3.223 -27.812 1.00 96.88 458 LEU A N 1
ATOM 3673 C CA . LEU A 1 458 ? 21.094 2.972 -28.430 1.00 96.88 458 LEU A CA 1
ATOM 3674 C C . LEU A 1 458 ? 21.181 2.814 -29.949 1.00 96.88 458 LEU A C 1
ATOM 3676 O O . LEU A 1 458 ? 20.558 1.900 -30.481 1.00 96.88 458 LEU A O 1
ATOM 3680 N N . ARG A 1 459 ? 21.956 3.656 -30.646 1.00 96.62 459 ARG A N 1
ATOM 3681 C CA . ARG A 1 459 ? 22.156 3.519 -32.102 1.00 96.62 459 ARG A CA 1
ATOM 3682 C C . ARG A 1 459 ? 22.814 2.198 -32.482 1.00 96.62 459 ARG A C 1
ATOM 3684 O O . ARG A 1 459 ? 22.467 1.629 -33.511 1.00 96.62 459 ARG A O 1
ATOM 3691 N N . GLU A 1 460 ? 23.755 1.724 -31.671 1.00 97.06 460 GLU A N 1
ATOM 3692 C CA . GLU A 1 460 ? 24.428 0.440 -31.890 1.00 97.06 460 GLU A CA 1
ATOM 3693 C C . GLU A 1 460 ? 23.494 -0.748 -31.628 1.00 97.06 460 GLU A C 1
ATOM 3695 O O . GLU A 1 460 ? 23.473 -1.698 -32.409 1.00 97.06 460 GLU A O 1
ATOM 3700 N N . LEU A 1 461 ? 22.700 -0.692 -30.554 1.00 97.69 461 LEU A N 1
ATOM 3701 C CA . LEU A 1 461 ? 21.788 -1.772 -30.170 1.00 97.69 461 LEU A CA 1
ATOM 3702 C C . LEU A 1 461 ? 20.528 -1.842 -31.044 1.00 97.69 461 LEU A C 1
ATOM 3704 O O . LEU A 1 461 ? 19.941 -2.922 -31.143 1.00 97.69 461 LEU A O 1
ATOM 3708 N N . LEU A 1 462 ? 20.114 -0.724 -31.651 1.00 97.94 462 LEU A N 1
ATOM 3709 C CA . LEU A 1 462 ? 18.894 -0.588 -32.454 1.00 97.94 462 LEU A CA 1
ATOM 3710 C C . LEU A 1 462 ? 19.183 -0.065 -33.883 1.00 97.94 462 LEU A C 1
ATOM 3712 O O . LEU A 1 462 ? 18.708 1.011 -34.260 1.00 97.94 462 LEU A O 1
ATOM 3716 N N . PRO A 1 463 ? 19.964 -0.794 -34.704 1.00 97.19 463 PRO A N 1
ATOM 3717 C CA . PRO A 1 463 ? 20.459 -0.293 -35.987 1.00 97.19 463 PRO A CA 1
ATOM 3718 C C . PRO A 1 463 ? 19.373 -0.099 -37.058 1.00 97.19 463 PRO A C 1
ATOM 3720 O O . PRO A 1 463 ? 19.611 0.614 -38.034 1.00 97.19 463 PRO A O 1
ATOM 3723 N N . THR A 1 464 ? 18.196 -0.724 -36.920 1.00 97.19 464 THR A N 1
ATOM 3724 C CA . THR A 1 464 ? 17.088 -0.592 -37.889 1.00 97.19 464 THR A CA 1
ATOM 3725 C C . THR A 1 464 ? 15.959 0.316 -37.399 1.00 97.19 464 THR A C 1
ATOM 3727 O O . THR A 1 464 ? 14.995 0.564 -38.131 1.00 97.19 464 THR A O 1
ATOM 3730 N N . THR A 1 465 ? 16.079 0.835 -36.177 1.00 97.12 465 THR A N 1
ATOM 3731 C CA . THR A 1 465 ? 15.063 1.649 -35.515 1.00 97.12 465 THR A CA 1
ATOM 3732 C C . THR A 1 465 ? 15.355 3.139 -35.680 1.00 97.12 465 THR A C 1
ATOM 3734 O O . THR A 1 465 ? 16.484 3.599 -35.524 1.00 97.12 465 THR A O 1
ATOM 3737 N N . PHE A 1 466 ? 14.322 3.935 -35.957 1.00 96.19 466 PHE A N 1
ATOM 3738 C CA . PHE A 1 466 ? 14.462 5.387 -36.044 1.00 96.19 466 PHE A CA 1
ATOM 3739 C C . PHE A 1 466 ? 14.505 6.025 -34.647 1.00 96.19 466 PHE A C 1
ATOM 3741 O O . PHE A 1 466 ? 13.517 5.962 -33.914 1.00 96.19 466 PHE A O 1
ATOM 3748 N N . LEU A 1 467 ? 15.616 6.674 -34.291 1.00 94.94 467 LEU A N 1
ATOM 3749 C CA . LEU A 1 467 ? 15.721 7.481 -33.069 1.00 94.94 467 LEU A CA 1
ATOM 3750 C C . LEU A 1 467 ? 15.301 8.928 -33.369 1.00 94.94 467 LEU A C 1
ATOM 3752 O O . LEU A 1 467 ? 15.877 9.550 -34.265 1.00 94.94 467 LEU A O 1
ATOM 3756 N N . SER A 1 468 ? 14.302 9.441 -32.644 1.00 85.50 468 SER A N 1
ATOM 3757 C CA . SER A 1 468 ? 13.694 10.766 -32.850 1.00 85.50 468 SER A CA 1
ATOM 3758 C C . SER A 1 468 ? 13.795 11.681 -31.647 1.00 85.50 468 SER A C 1
ATOM 3760 O O . SER A 1 468 ? 13.451 11.186 -30.546 1.00 85.50 468 SER A O 1
#

Foldseek 3Di:
DLVVVLVVLLVVQQEFEFPVVCVPRVVVVCVVLVVVVWDKDFQAAPVRGTAKIWTWHDDPPRDIDIHIHGYPVQLVLLQVLQQDPSSPCSNVLSVLLRVLVRVVDPLSSVLSNCQRPPLSVCNNVLNVLCVVPLPPPVLVVQLVLALLNPQPPRSNDCNSDNGSQSSSQSRVVVPDDDFAPLRVVQVVCVVVVQKDFRHDGQFKTKIWGNDLVSQCSCCVQPVVQRDDVPDCRVVCLFVVDAQLVRHTWIKIKMDGVVVRVVNDSWIWIDRQRVRDTDTSVRDPPDQCQVPPLSVDPSVVVVLLVVLLVSQLSHDPDDVPRSSQLVCVSNVNVQCSLVSDDLQDQEDEDECAANQEHDQNLSNQNHQYYAHENRQHAYYDLNVLSNQNHQYAHDAQYAHQEDDLSCLSNQNHAEAEDHNYQHADDHLSVLSQAVVNNGRYAEYEYDCVNHPPVRVVVCCVSHVRHHYD

pLDDT: mean 88.74, std 9.56, range [49.66, 98.69]

Radius of gyration: 26.27 Å; chains: 1; bounding box: 64×52×70 Å

Secondary structure (DSSP, 8-state):
-HHHHHHHHHHHTT-B---TT-HHHHHHHHHHHHHTT-EEEEEE-TTS-EEEEEEEEEETTTEEEEEEEEBHHHHHHHHHH--STT-TTHHHHHHHHHHHHHT--HHHHHHHHHIIIIIHHHHHHHHHHHHHHTTSHHHHHHHHH-GGGTT-S-TT-GGG-S-HHHHHHHHGGGS-----HHHHHHHHHHHTTSEEEEEE-SSEEEEEESSHHHHHTTHHHHTTTSPPTT-SHHHHHHTSSB-TTSSBP--EEEEEGGGTTTS---EEEEEGGGTEEEETT--S---HIIIIITT-HHHHHHHHHHHHHHHHT-TTTTTT-HHHHHHHHTT-GGGGGGGS-TT-SEEEEESS---B----TT-TT--EEEEESS---B--GGGGG-TT--EEE--S----B--GGGGG-TT--EEE-TT----B--GGGGGGSGGGT----EEE--HHHH-HHHHHHHHHH-TTSEE-